Protein AF-A0A1V6I1T7-F1 (afdb_monomer)

Solvent-accessible surface area (backbone atoms only — not comparable to full-atom values): 25332 Å² total; per-residue (Å²): 136,73,76,46,80,44,81,46,80,67,85,56,99,82,69,80,81,88,82,77,77,56,51,82,72,45,77,52,72,53,86,46,104,88,52,86,53,37,36,41,38,34,26,38,48,68,62,58,71,32,50,93,36,59,50,52,76,56,38,31,30,29,74,66,50,71,52,74,39,49,26,77,45,58,48,73,62,84,90,78,56,58,75,43,70,61,51,60,55,67,29,31,49,43,91,64,95,50,52,19,31,33,79,32,69,91,45,81,46,34,33,36,40,38,40,41,29,53,50,74,51,84,60,55,81,78,32,45,63,45,12,36,27,38,35,39,30,29,24,31,46,66,74,40,97,86,30,41,39,23,38,71,35,32,32,64,36,73,57,100,60,93,69,64,81,36,67,67,40,78,63,47,74,48,48,78,49,87,40,78,46,79,38,75,32,67,68,31,51,57,85,54,90,68,50,28,68,46,58,33,72,34,40,31,42,36,43,26,36,37,27,22,26,22,36,42,34,34,24,27,45,38,40,34,43,22,28,35,72,70,57,62,41,80,41,32,38,46,41,58,43,46,47,48,56,51,52,60,46,28,74,39,92,92,35,64,80,70,68,40,88,50,58,65,42,86,62,46,74,43,76,47,65,40,61,52,35,44,43,37,61,50,41,51,55,59,29,61,28,59,82,27,46,36,72,50,61,46,89,84,29,33,41,32,29,28,61,67,48,55,53,87,31,48,91,80,44,70,48,31,66,82,76,40,25,73,48,78,48,79,46,75,50,61,88,73,48,18,29,27,18,34,24,33,26,23,62,72,99,61,95,54,60,42,74,43,80,41,74,38,69,71,48,23,72,76,73,42,92,28,73,40,79,43,84,38,63,78,40,79,54,64,68,59,42,48,31,36,18,51,33,48,30,58,62,20,49,55,65,44,49,40,40,39,37,35,50,32,85,91,65,72,59,78,88,78,62,58,71,38,19,29,28,24,42,36,36,87,58,91,95,44,78,45,75,45,65,28,27,31,75,46,73,48,78,44,70,47,100,86,71,46,74,43,46,35,45,37,34,33,61,87,58,124

Foldseek 3Di:
DDFDKDKDFDDDPPDDDDDDQAAFPDKDWDDDPPDGGIIITTGDFPLCVLFPQWDAQKEKAAFFDKDKFFFPDKDFDPDDDWDWEWDDPVLQRDQDPDWRKTFAEDDKTKYGKIKGDQRQDPDDQQKAWQKKKKKWFKAKDAQDPPKFKFWPAKAKDQAPDPDFPAGQTPRDGGHHDGDIDMGMDSRHPSNDRDGPVSVNHRIMIITMMIIYRMMMTTRYMMMMITIDRPNYDHDFFLQVVLVCLQVVQCPPDVSNPQAEEDAEDRFGGHIAMGRRDRSSVSNVLQQLFAQRWDWGQDSNNYIYIGSFDWEACAPPAEAAPPPFFPDKDKDFDQPQAAQKEWEWEADDPDDGTDIDIHHDVVLCVVPNHHYDYHYHRRDDDVVSSNRNSVSNNLVHSGTWIWMKTWTDAPRDDPVVTDARYKYFYADDDDPDGGGAIWGFHDKDWDQDPVRGTTIITTTTHPSD

Mean predicted aligned error: 7.83 Å

Sequence (464 aa):
MCEYEVYIYKVTATGDVLVWSGEQRRRTGSLVENHDDWCTIYCYDWLYALKDRYTAESVIYKDYDNVELLPNQSFSIPEAIGTVPFDDESKILLDDTNYASVTIASSEKTTYLIDAHYYDFEIPADATIRGIEVTVKQYREKQQPTGYAKDIKVFINKTLNYSPILNLATNADLPSTDTEMIYGSDTNLWGLTLTPTEVNNQLIVFLQYVGVDVILNINCVYIKVYYSVGNVIKVTDSGAIAWDLIETSQLKTNGDLGITEGTIATTQDRTRTYNNQNIMEAIINLSDVINGFDFEITDDKVFNVYTVKGDDLTDSLILEYGRNLQSVSIDEDFTTPCNNAIVLGEVIDGTELTRVDRPDTTTQAKYKLREMVLSADNVIDENTLNAKGDAMLYKYKEPLIKVTFEVMRGKVDITQFSLGDLIRLIIKKGCYNIDSTYRIFEWTVDHENDNTEKLSLILGELGI

Secondary structure (DSSP, 8-state):
---EEEEEE---TT-PPP--SSEEEEEEEE--TTS--EEEEEEE-TTGGGTT-B--SSEEESPPEEEEE--SEEEE--SSS-SB--B-GGGGGSSSS--EEEEE-SS-EEBPPEEEE-------TTPEEEEEEEEEEEEEEESSTT-EEEEEEEEEESSS--S-SS-----PBPPSSSEEEEEEETT--TT----HHHHHHH-EEEEEEEEESEEEEEEEEEEEEEEESSSEE---BHHHHHHHHHHHHHTSTT-----EEEEE----B--EEESS-BHHHHHHHHHSSTTPPEEEE-TT-EEEEESS-S-B-TTT-EEEBTTTEEEEEEEEE-SS--SEEEEE----SSSS--EEEEE-HHHHHHH---EEEEE-TT---HHHHHHHHHHHHHHHSS-EEEEEEEEPTTS--GGG--TT-EEEEEEEETTEEEEEEEEEEEEEEEE-TTS-EEEEEEEEES--

Radius of gyration: 32.55 Å; Cα contacts (8 Å, |Δi|>4): 1091; chains: 1; bounding box: 71×54×98 Å

Nearest PDB structures (foldseek):
  3cdd-assembly1_C  TM=5.172E-01  e=1.803E-09  Shewanella oneidensis MR-1
  3cdd-assembly2_D  TM=4.727E-01  e=2.059E-08  Shewanella oneidensis MR-1
  3cdd-assembly2_E  TM=4.920E-01  e=1.084E-07  Shewanella oneidensis MR-1
  6v8i-assembly1_BE  TM=4.566E-01  e=4.993E-08  Dubowvirus dv80alpha
  3gs9-assembly1_A  TM=4.301E-01  e=2.871E-08  Listeria monocytogenes EGD-e

pLDDT: mean 89.35, std 12.58, range [40.47, 98.44]

Structure (mmCIF, N/CA/C/O backbone):
data_AF-A0A1V6I1T7-F1
#
_entry.id   AF-A0A1V6I1T7-F1
#
loop_
_atom_site.group_PDB
_atom_site.id
_atom_site.type_symbol
_atom_site.label_atom_id
_atom_site.label_alt_id
_atom_site.label_comp_id
_atom_site.label_asym_id
_atom_site.label_entity_id
_atom_site.label_seq_id
_atom_site.pdbx_PDB_ins_code
_atom_site.Cartn_x
_atom_site.Cartn_y
_atom_site.Cartn_z
_atom_site.occupancy
_atom_site.B_iso_or_equiv
_atom_site.auth_seq_id
_atom_site.auth_comp_id
_atom_site.auth_asym_id
_atom_site.auth_atom_id
_atom_site.pdbx_PDB_model_num
ATOM 1 N N . MET A 1 1 ? -10.117 7.240 22.360 1.00 40.47 1 MET A N 1
ATOM 2 C CA . MET A 1 1 ? -9.130 8.271 22.750 1.00 40.47 1 MET A CA 1
ATOM 3 C C . MET A 1 1 ? -8.822 8.023 24.207 1.00 40.47 1 MET A C 1
ATOM 5 O O . MET A 1 1 ? -9.618 8.411 25.053 1.00 40.47 1 MET A O 1
ATOM 9 N N . CYS A 1 2 ? -7.768 7.262 24.479 1.00 43.75 2 CYS A N 1
ATOM 10 C CA . CYS A 1 2 ? -7.490 6.782 25.825 1.00 43.75 2 CYS A CA 1
ATOM 11 C C . CYS A 1 2 ? -6.551 7.771 26.509 1.00 43.75 2 CYS A C 1
ATOM 13 O O . CYS A 1 2 ? -5.343 7.765 26.299 1.00 43.75 2 CYS A O 1
ATOM 15 N N . GLU A 1 3 ? -7.128 8.672 27.299 1.00 47.28 3 GLU A N 1
ATOM 16 C CA . GLU A 1 3 ? -6.371 9.309 28.368 1.00 47.28 3 GLU A CA 1
ATOM 17 C C . GLU A 1 3 ? -6.168 8.241 29.446 1.00 47.28 3 GLU A C 1
ATOM 19 O O . GLU A 1 3 ? -7.145 7.728 29.989 1.00 47.28 3 GLU A O 1
ATOM 24 N N . TYR A 1 4 ? -4.920 7.876 29.731 1.00 54.31 4 TYR A N 1
ATOM 25 C CA . TYR A 1 4 ? -4.628 7.004 30.863 1.00 54.31 4 TYR A CA 1
ATOM 26 C C . TYR A 1 4 ? -4.344 7.872 32.086 1.00 54.31 4 TYR A C 1
ATOM 28 O O . TYR A 1 4 ? -3.438 8.715 32.087 1.00 54.31 4 TYR A O 1
ATOM 36 N N . GLU A 1 5 ? -5.140 7.672 33.132 1.00 50.34 5 GLU A N 1
ATOM 37 C CA . GLU A 1 5 ? -4.844 8.194 34.459 1.00 50.34 5 GLU A CA 1
ATOM 38 C C . GLU A 1 5 ? -3.887 7.231 35.158 1.00 50.34 5 GLU A C 1
ATOM 40 O O . GLU A 1 5 ? -4.253 6.108 35.499 1.00 50.34 5 GLU A O 1
ATOM 45 N N . VAL A 1 6 ? -2.652 7.672 35.398 1.00 56.59 6 VAL A N 1
ATOM 46 C CA . VAL A 1 6 ? -1.709 6.918 36.223 1.00 56.59 6 VAL A CA 1
ATOM 47 C C . VAL A 1 6 ? -1.743 7.505 37.631 1.00 56.59 6 VAL A C 1
ATOM 49 O O . VAL A 1 6 ? -1.301 8.636 37.874 1.00 56.59 6 VAL A O 1
ATOM 52 N N . TYR A 1 7 ? -2.290 6.733 38.569 1.00 51.22 7 TYR A N 1
ATOM 53 C CA . TYR A 1 7 ? -2.259 7.049 39.994 1.00 51.22 7 TYR A CA 1
ATOM 54 C C . TYR A 1 7 ? -0.951 6.556 40.593 1.00 51.22 7 TYR A C 1
ATOM 56 O O . TYR A 1 7 ? -0.621 5.374 40.518 1.00 51.22 7 TYR A O 1
ATOM 64 N N . ILE A 1 8 ? -0.200 7.468 41.202 1.00 53.94 8 ILE A N 1
ATOM 65 C CA . ILE A 1 8 ? 1.093 7.146 41.791 1.00 53.94 8 ILE A CA 1
ATOM 66 C C . ILE A 1 8 ? 1.039 7.440 43.280 1.00 53.94 8 ILE A C 1
ATOM 68 O O . ILE A 1 8 ? 0.803 8.578 43.699 1.00 53.94 8 ILE A O 1
ATOM 72 N N . TYR A 1 9 ? 1.323 6.403 44.068 1.00 49.94 9 TYR A N 1
ATOM 73 C CA . TYR A 1 9 ? 1.471 6.505 45.509 1.00 49.94 9 TYR A CA 1
ATOM 74 C C . TYR A 1 9 ? 2.938 6.429 45.928 1.00 49.94 9 TYR A C 1
ATOM 76 O O . TYR A 1 9 ? 3.664 5.501 45.578 1.00 49.94 9 TYR A O 1
ATOM 84 N N . LYS A 1 10 ? 3.288 7.391 46.788 1.00 47.38 10 LYS A N 1
ATOM 85 C CA . LYS A 1 10 ? 4.420 7.417 47.719 1.00 47.38 10 LYS A CA 1
ATOM 86 C C . LYS A 1 10 ? 5.799 7.749 47.141 1.00 47.38 10 LYS A C 1
ATOM 88 O O . LYS A 1 10 ? 6.560 6.891 46.711 1.00 47.38 10 LYS A O 1
ATOM 93 N N . VAL A 1 11 ? 6.187 9.010 47.333 1.00 49.47 11 VAL A N 1
ATOM 94 C CA . VAL A 1 11 ? 7.599 9.399 47.436 1.00 49.47 11 VAL A CA 1
ATOM 95 C C . VAL A 1 11 ? 8.096 8.959 48.815 1.00 49.47 11 VAL A C 1
ATOM 97 O O . VAL A 1 11 ? 7.735 9.539 49.838 1.00 49.47 11 VAL A O 1
ATOM 100 N N . THR A 1 12 ? 8.897 7.899 48.874 1.00 53.84 12 THR A N 1
ATOM 101 C CA . THR A 1 12 ? 9.668 7.574 50.081 1.00 53.84 12 THR A CA 1
ATOM 102 C C . THR A 1 12 ? 10.830 8.567 50.220 1.00 53.84 12 THR A C 1
ATOM 104 O O . THR A 1 12 ? 11.340 9.094 49.231 1.00 53.84 12 THR A O 1
ATOM 107 N N . ALA A 1 13 ? 11.298 8.820 51.449 1.00 54.94 13 ALA A N 1
ATOM 108 C CA . ALA A 1 13 ? 12.441 9.710 51.713 1.00 54.94 13 ALA A CA 1
ATOM 109 C C . ALA A 1 13 ? 13.765 9.249 51.052 1.00 54.94 13 ALA A C 1
ATOM 111 O O . ALA A 1 13 ? 14.770 9.952 51.126 1.00 54.94 13 ALA A O 1
ATOM 112 N N . THR A 1 14 ? 13.771 8.068 50.428 1.00 57.22 14 THR A N 1
ATOM 113 C CA . THR A 1 14 ? 14.926 7.412 49.807 1.00 57.22 14 THR A CA 1
ATOM 114 C C . THR A 1 14 ? 15.057 7.638 48.298 1.00 57.22 14 THR A C 1
ATOM 116 O O . THR A 1 14 ? 16.077 7.243 47.744 1.00 57.22 14 THR A O 1
ATOM 119 N N . GLY A 1 15 ? 14.117 8.340 47.649 1.00 49.19 15 GLY A N 1
ATOM 120 C CA . GLY A 1 15 ? 14.302 8.833 46.277 1.00 49.19 15 GLY A CA 1
ATOM 121 C C . GLY A 1 15 ? 14.154 7.776 45.179 1.00 49.19 15 GLY A C 1
ATOM 122 O O . GLY A 1 15 ? 15.011 7.683 44.303 1.00 49.19 15 GLY A O 1
ATOM 123 N N . ASP A 1 16 ? 13.070 7.000 45.207 1.00 49.84 16 ASP A N 1
ATOM 124 C CA . ASP A 1 16 ? 12.757 6.074 44.116 1.00 49.84 16 ASP A CA 1
ATOM 125 C C . ASP A 1 16 ? 12.454 6.834 42.809 1.00 49.84 16 ASP A C 1
ATOM 127 O O . ASP A 1 16 ? 11.768 7.862 42.798 1.00 49.84 16 ASP A O 1
ATOM 131 N N . VAL A 1 17 ? 13.002 6.330 41.698 1.00 50.12 17 VAL A N 1
ATOM 132 C CA . VAL A 1 17 ? 12.817 6.894 40.357 1.00 50.12 17 VAL A CA 1
ATOM 133 C C . VAL A 1 17 ? 11.487 6.409 39.795 1.00 50.12 17 VAL A C 1
ATOM 135 O O . VAL A 1 17 ? 11.257 5.216 39.625 1.00 50.12 17 VAL A O 1
ATOM 138 N N . LEU A 1 18 ? 10.622 7.369 39.497 1.00 52.62 18 LEU A N 1
ATOM 139 C CA . LEU A 1 18 ? 9.359 7.175 38.803 1.00 52.62 18 LEU A CA 1
ATOM 140 C C . LEU A 1 18 ? 9.600 6.733 37.358 1.00 52.62 18 LEU A C 1
ATOM 142 O O . LEU A 1 18 ? 10.212 7.468 36.588 1.00 52.62 18 LEU A O 1
ATOM 146 N N . VAL A 1 19 ? 9.094 5.553 37.002 1.00 49.25 19 VAL A N 1
ATOM 147 C CA . VAL A 1 19 ? 9.043 5.051 35.624 1.00 49.25 19 VAL A CA 1
ATOM 148 C C . VAL A 1 19 ? 7.570 5.008 35.223 1.00 49.25 19 VAL A C 1
ATOM 150 O O . VAL A 1 19 ? 6.776 4.373 35.913 1.00 49.25 19 VAL A O 1
ATOM 153 N N . TRP A 1 20 ? 7.188 5.718 34.163 1.00 60.66 20 TRP A N 1
ATOM 154 C CA . TRP A 1 20 ? 5.823 5.721 33.628 1.00 60.66 20 TRP A CA 1
ATOM 155 C C . TRP A 1 20 ? 5.845 5.404 32.128 1.00 60.66 20 TRP A C 1
ATOM 157 O O . TRP A 1 20 ? 6.815 5.731 31.442 1.00 60.66 20 TRP A O 1
ATOM 167 N N . SER A 1 21 ? 4.780 4.778 31.623 1.00 53.50 21 SER A N 1
ATOM 168 C CA . SER A 1 21 ? 4.557 4.551 30.194 1.00 53.50 21 SER A CA 1
ATOM 169 C C . SER A 1 21 ? 3.891 5.790 29.578 1.00 53.50 21 SER A C 1
ATOM 171 O O . SER A 1 21 ? 2.807 6.202 29.987 1.00 53.50 21 SER A O 1
ATOM 173 N N . GLY A 1 22 ? 4.576 6.455 28.645 1.00 61.12 22 GLY A N 1
ATOM 174 C CA . GLY A 1 22 ? 4.045 7.596 27.882 1.00 61.12 22 GLY A CA 1
ATOM 175 C C . GLY A 1 22 ? 4.731 8.943 28.137 1.00 61.12 22 GLY A C 1
ATOM 176 O O . GLY A 1 22 ? 5.612 9.088 28.984 1.00 61.12 22 GLY A O 1
ATOM 177 N N . GLU A 1 23 ? 4.328 9.971 27.390 1.00 66.56 23 GLU A N 1
ATOM 178 C CA . GLU A 1 23 ? 4.776 11.348 27.634 1.00 66.56 23 GLU A CA 1
ATOM 179 C C . GLU A 1 23 ? 3.865 12.036 28.648 1.00 66.56 23 GLU A C 1
ATOM 181 O O . GLU A 1 23 ? 2.641 12.051 28.507 1.00 66.56 23 GLU A O 1
ATOM 186 N N . GLN A 1 24 ? 4.462 12.643 29.678 1.00 70.44 24 GLN A N 1
ATOM 187 C CA . GLN A 1 24 ? 3.714 13.382 30.688 1.00 70.44 24 GLN A CA 1
ATOM 188 C C . GLN A 1 24 ? 3.015 14.588 30.039 1.00 70.44 24 GLN A C 1
ATOM 190 O O . GLN A 1 24 ? 3.648 15.597 29.731 1.00 70.44 24 GLN A O 1
ATOM 195 N N . ARG A 1 25 ? 1.685 14.532 29.931 1.00 69.62 25 ARG A N 1
ATOM 196 C CA . ARG A 1 25 ? 0.852 15.667 29.516 1.00 69.62 25 ARG A CA 1
ATOM 197 C C . ARG A 1 25 ? 0.675 16.660 30.650 1.00 69.62 25 ARG A C 1
ATOM 199 O O . ARG A 1 25 ? 0.853 17.867 30.495 1.00 69.62 25 ARG A O 1
ATOM 206 N N . ARG A 1 26 ? 0.210 16.147 31.787 1.00 72.38 26 ARG A N 1
ATOM 207 C CA . ARG A 1 26 ? -0.221 16.949 32.931 1.00 72.38 26 ARG A CA 1
ATOM 208 C C . ARG A 1 26 ? 0.088 16.198 34.209 1.00 72.38 26 ARG A C 1
ATOM 210 O O . ARG A 1 26 ? -0.139 15.002 34.314 1.00 72.38 26 ARG A O 1
ATOM 217 N N . ARG A 1 27 ? 0.544 16.933 35.213 1.00 71.88 27 ARG A N 1
ATOM 218 C CA . ARG A 1 27 ? 0.715 16.433 36.572 1.00 71.88 27 ARG A CA 1
ATOM 219 C C . ARG A 1 27 ? -0.170 17.247 37.497 1.00 71.88 27 ARG A C 1
ATOM 221 O O . ARG A 1 27 ? -0.090 18.474 37.490 1.00 71.88 27 ARG A O 1
ATOM 228 N N . THR A 1 28 ? -1.008 16.575 38.276 1.00 70.06 28 THR A N 1
ATOM 229 C CA . THR A 1 28 ? -1.807 17.214 39.326 1.00 70.06 28 THR A CA 1
ATOM 230 C C . THR A 1 28 ? -1.470 16.530 40.645 1.00 70.06 28 THR A C 1
ATOM 232 O O . THR A 1 28 ? -1.599 15.317 40.758 1.00 70.06 28 THR A O 1
ATOM 235 N N . GLY A 1 29 ? -0.980 17.293 41.621 1.00 65.62 29 GLY A N 1
ATOM 236 C CA . GLY A 1 29 ? -0.628 16.779 42.946 1.00 65.62 29 GLY A CA 1
ATOM 237 C C . GLY A 1 29 ? -1.491 17.412 44.028 1.00 65.62 29 GLY A C 1
ATOM 238 O O . GLY A 1 29 ? -1.818 18.598 43.935 1.00 65.62 29 GLY A O 1
ATOM 239 N N . SER A 1 30 ? -1.831 16.632 45.051 1.00 61.66 30 SER A N 1
ATOM 240 C CA . SER A 1 30 ? -2.434 17.134 46.285 1.00 61.66 30 SER A CA 1
ATOM 241 C C . SER A 1 30 ? -1.534 16.748 47.453 1.00 61.66 30 SER A C 1
ATOM 243 O O . SER A 1 30 ? -1.299 15.568 47.693 1.00 61.66 30 SER A O 1
ATOM 245 N N . LEU A 1 31 ? -0.995 17.753 48.144 1.00 60.69 31 LEU A N 1
ATOM 246 C CA . LEU A 1 31 ? -0.193 17.568 49.352 1.00 60.69 31 LEU A CA 1
ATOM 247 C C . LEU A 1 31 ? -1.100 17.859 50.543 1.00 60.69 31 LEU A C 1
ATOM 249 O O . LEU A 1 31 ? -1.581 18.988 50.686 1.00 60.69 31 LEU A O 1
ATOM 253 N N . VAL A 1 32 ? -1.373 16.851 51.368 1.00 63.81 32 VAL A N 1
ATOM 254 C CA . VAL A 1 32 ? -2.274 16.988 52.518 1.00 63.81 32 VAL A CA 1
ATOM 255 C C . VAL A 1 32 ? -1.583 16.412 53.745 1.00 63.81 32 VAL A C 1
ATOM 257 O O . VAL A 1 32 ? -1.242 15.239 53.765 1.00 63.81 32 VAL A O 1
ATOM 260 N N . GLU A 1 33 ? -1.436 17.223 54.795 1.00 53.91 33 GLU A N 1
ATOM 261 C CA . GLU A 1 33 ? -0.647 16.926 56.010 1.00 53.91 33 GLU A CA 1
ATOM 262 C C . GLU A 1 33 ? -1.041 15.624 56.749 1.00 53.91 33 GLU A C 1
ATOM 264 O O . GLU A 1 33 ? -0.292 15.153 57.598 1.00 53.91 33 GLU A O 1
ATOM 269 N N . ASN A 1 34 ? -2.202 15.036 56.426 1.00 57.34 34 ASN A N 1
ATOM 270 C CA . ASN A 1 34 ? -2.768 13.842 57.065 1.00 57.34 34 ASN A CA 1
ATOM 271 C C . ASN A 1 34 ? -3.211 12.749 56.067 1.00 57.34 34 ASN A C 1
ATOM 273 O O . ASN A 1 34 ? -4.003 11.881 56.437 1.00 57.34 34 ASN A O 1
ATOM 277 N N . HIS A 1 35 ? -2.772 12.803 54.808 1.00 56.09 35 HIS A N 1
ATOM 278 C CA . HIS A 1 35 ? -3.082 11.790 53.795 1.00 56.09 35 HIS A CA 1
ATOM 279 C C . HIS A 1 35 ? -1.793 11.326 53.113 1.00 56.09 35 HIS A C 1
ATOM 281 O O . HIS A 1 35 ? -0.793 12.037 53.133 1.00 56.09 35 HIS A O 1
ATOM 287 N N . ASP A 1 36 ? -1.814 10.146 52.495 1.00 57.44 36 ASP A N 1
ATOM 288 C CA . ASP A 1 36 ? -0.734 9.730 51.604 1.00 57.44 36 ASP A CA 1
ATOM 289 C C . ASP A 1 36 ? -0.624 10.759 50.470 1.00 57.44 36 ASP A C 1
ATOM 291 O O . ASP A 1 36 ? -1.584 10.936 49.714 1.00 57.44 36 ASP A O 1
ATOM 295 N N . ASP A 1 37 ? 0.505 11.472 50.404 1.00 62.72 37 ASP A N 1
ATOM 296 C CA . ASP A 1 37 ? 0.829 12.440 49.354 1.00 62.72 37 ASP A CA 1
ATOM 297 C C . ASP A 1 37 ? 0.686 11.764 47.984 1.00 62.72 37 ASP A C 1
ATOM 299 O O . ASP A 1 37 ? 1.524 10.944 47.587 1.00 62.72 37 ASP A O 1
ATOM 303 N N . TRP A 1 38 ? -0.391 12.083 47.266 1.00 62.34 38 TRP A N 1
ATOM 304 C CA . TRP A 1 38 ? -0.701 11.465 45.981 1.00 62.34 38 TRP A CA 1
ATOM 305 C C . TRP A 1 38 ? -0.512 12.448 44.833 1.00 62.34 38 TRP A C 1
ATOM 307 O O . TRP A 1 38 ? -0.694 13.668 44.938 1.00 62.34 38 TRP A O 1
ATOM 317 N N . CYS A 1 39 ? -0.126 11.881 43.698 1.00 62.81 39 CYS A N 1
ATOM 318 C CA . CYS A 1 39 ? 0.031 12.596 42.452 1.00 62.81 39 CYS A CA 1
ATOM 319 C C . CYS A 1 39 ? -0.646 11.802 41.337 1.00 62.81 39 CYS A C 1
ATOM 321 O O . CYS A 1 39 ? -0.323 10.635 41.130 1.00 62.81 39 CYS A O 1
ATOM 323 N N . THR A 1 40 ? -1.529 12.458 40.589 1.00 65.25 40 THR A N 1
ATOM 324 C CA . THR A 1 40 ? -2.065 11.922 39.335 1.00 65.25 40 THR A CA 1
ATOM 325 C C . THR A 1 40 ? -1.238 12.462 38.183 1.00 65.25 40 THR A C 1
ATOM 327 O O . THR A 1 40 ? -1.068 13.683 38.029 1.00 65.25 40 THR A O 1
ATOM 330 N N . ILE A 1 41 ? -0.714 11.548 37.376 1.00 64.06 41 ILE A N 1
ATOM 331 C CA . ILE A 1 41 ? -0.037 11.868 36.127 1.00 64.06 41 ILE A CA 1
ATOM 332 C C . ILE A 1 41 ? -0.964 11.465 34.985 1.00 64.06 41 ILE A C 1
ATOM 334 O O . ILE A 1 41 ? -1.429 10.333 34.917 1.00 64.06 41 ILE A O 1
ATOM 338 N N . TYR A 1 42 ? -1.240 12.421 34.108 1.00 68.56 42 TYR A N 1
ATOM 339 C CA . TYR A 1 42 ? -1.929 12.189 32.850 1.00 68.56 42 TYR A CA 1
ATOM 340 C C . TYR A 1 42 ? -0.856 12.026 31.785 1.00 68.56 42 TYR A C 1
ATOM 342 O O . TYR A 1 42 ? -0.061 12.953 31.566 1.00 68.56 42 TYR A O 1
ATOM 350 N N . CYS A 1 43 ? -0.840 10.868 31.142 1.00 68.62 43 CYS A N 1
ATOM 351 C CA . CYS A 1 43 ? 0.068 10.572 30.046 1.00 68.62 43 CYS A CA 1
ATOM 352 C C . CYS A 1 43 ? -0.680 10.638 28.715 1.00 68.62 43 CYS A C 1
ATOM 354 O O . CYS A 1 43 ? -1.868 10.321 28.632 1.00 68.62 43 CYS A O 1
ATOM 356 N N . TYR A 1 44 ? 0.024 11.074 27.679 1.00 74.00 44 TYR A N 1
ATOM 357 C CA . TYR A 1 44 ? -0.388 10.815 26.309 1.00 74.00 44 TYR A CA 1
ATOM 358 C C . TYR A 1 44 ? -0.024 9.378 2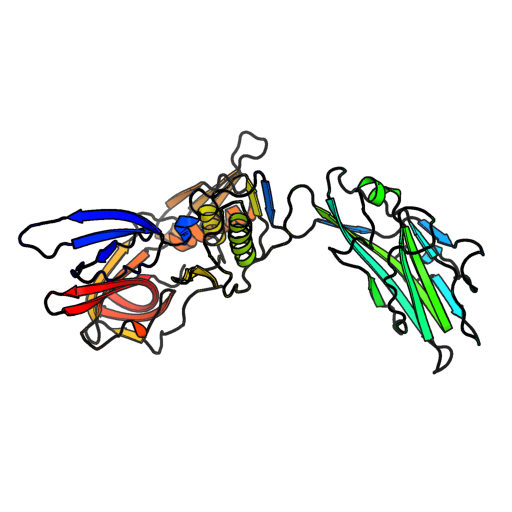5.939 1.00 74.00 44 TYR A C 1
ATOM 360 O O . TYR A 1 44 ? 1.052 8.904 26.315 1.00 74.00 44 TYR A O 1
ATOM 368 N N . ASP A 1 45 ? -0.898 8.713 25.183 1.00 83.50 45 ASP A N 1
ATOM 369 C CA . ASP A 1 45 ? -0.477 7.531 24.438 1.00 83.50 45 ASP A CA 1
ATOM 370 C C . ASP A 1 45 ? 0.574 7.930 23.379 1.00 83.50 45 ASP A C 1
ATOM 372 O O . ASP A 1 45 ? 0.701 9.100 22.994 1.00 83.50 45 ASP A O 1
ATOM 376 N N . TRP A 1 46 ? 1.373 6.964 22.926 1.00 88.62 46 TRP A N 1
ATOM 377 C CA . TRP A 1 46 ? 2.448 7.240 21.970 1.00 88.62 46 TRP A CA 1
ATOM 378 C C . TRP A 1 46 ? 1.934 7.677 20.592 1.00 88.62 46 TRP A C 1
ATOM 380 O O . TRP A 1 46 ? 2.632 8.405 19.889 1.00 88.62 46 TRP A O 1
ATOM 390 N N . LEU A 1 47 ? 0.707 7.301 20.216 1.00 91.69 47 LEU A N 1
ATOM 391 C CA . LEU A 1 47 ? 0.077 7.765 18.977 1.00 91.69 47 LEU A CA 1
ATOM 392 C C . LEU A 1 47 ? -0.203 9.272 19.049 1.00 91.69 47 LEU A C 1
ATOM 394 O O . LEU A 1 47 ? 0.009 9.997 18.080 1.00 91.69 47 LEU A O 1
ATOM 398 N N . TYR A 1 48 ? -0.609 9.775 20.209 1.00 90.38 48 TYR A N 1
ATOM 399 C CA . TYR A 1 48 ? -0.873 11.186 20.445 1.00 90.38 48 TYR A CA 1
ATOM 400 C C . TYR A 1 48 ? 0.406 12.028 20.427 1.00 90.38 48 TYR A C 1
ATOM 402 O O . TYR A 1 48 ? 0.340 13.214 20.118 1.00 90.38 48 TYR A O 1
ATOM 410 N N . ALA A 1 49 ? 1.584 11.442 20.664 1.00 90.38 49 ALA A N 1
ATOM 411 C CA . ALA A 1 49 ? 2.860 12.131 20.434 1.00 90.38 49 ALA A CA 1
ATOM 412 C C . ALA A 1 49 ? 3.093 12.468 18.941 1.00 90.38 49 ALA A C 1
ATOM 414 O O . ALA A 1 49 ? 3.908 13.334 18.609 1.00 90.38 49 ALA A O 1
ATOM 415 N N . LEU A 1 50 ? 2.351 11.819 18.030 1.00 94.00 50 LEU A N 1
ATOM 416 C CA . LEU A 1 50 ? 2.311 12.141 16.599 1.00 94.00 50 LEU A CA 1
ATOM 417 C C . LEU A 1 50 ? 1.286 13.225 16.252 1.00 94.00 50 LEU A C 1
ATOM 419 O O . LEU A 1 50 ? 1.267 13.723 15.122 1.00 94.00 50 LEU A O 1
ATOM 423 N N . LYS A 1 51 ? 0.447 13.623 17.210 1.00 91.69 51 LYS A N 1
ATOM 424 C CA . LYS A 1 51 ? -0.459 14.753 17.046 1.00 91.69 51 LYS A CA 1
ATOM 425 C C . LYS A 1 51 ? 0.354 16.041 16.931 1.00 91.69 51 LYS A C 1
ATOM 427 O O . LYS A 1 51 ? 1.359 16.224 17.607 1.00 91.69 51 LYS A O 1
ATOM 432 N N . ASP A 1 52 ? -0.084 16.935 16.051 1.00 92.12 52 ASP A N 1
ATOM 433 C CA . ASP A 1 52 ? 0.571 18.211 15.739 1.00 92.12 52 ASP A CA 1
ATOM 434 C C . ASP A 1 52 ? 1.935 18.057 15.040 1.00 92.12 52 ASP A C 1
ATOM 436 O O . ASP A 1 52 ? 2.670 19.031 14.851 1.00 92.12 52 ASP A O 1
ATOM 440 N N . ARG A 1 53 ? 2.254 16.843 14.578 1.00 95.19 53 ARG A N 1
ATOM 441 C CA . ARG A 1 53 ? 3.288 16.602 13.575 1.00 95.19 53 ARG A CA 1
ATOM 442 C C . ARG A 1 53 ? 2.636 16.517 12.212 1.00 95.19 53 ARG A C 1
ATOM 444 O O . ARG A 1 53 ? 1.586 15.903 12.062 1.00 95.19 53 ARG A O 1
ATOM 451 N N . TYR A 1 54 ? 3.281 17.124 11.226 1.00 96.44 54 TYR A N 1
ATOM 452 C CA . TYR A 1 54 ? 2.720 17.262 9.890 1.00 96.44 54 TYR A CA 1
ATOM 453 C C . TYR A 1 54 ? 3.595 16.577 8.845 1.00 96.44 54 TYR A C 1
ATOM 455 O O . TYR A 1 54 ? 4.830 16.547 8.977 1.00 96.44 54 TYR A O 1
ATOM 463 N N . THR A 1 55 ? 2.958 16.049 7.802 1.00 95.00 55 THR A N 1
ATOM 464 C CA . THR A 1 55 ? 3.634 15.577 6.588 1.00 95.00 55 THR A CA 1
ATOM 465 C C . THR A 1 55 ? 4.415 16.711 5.917 1.00 95.00 55 THR A C 1
ATOM 467 O O . THR A 1 55 ? 4.381 17.864 6.352 1.00 95.00 55 THR A O 1
ATOM 470 N N . ALA A 1 56 ? 5.147 16.401 4.847 1.00 92.31 56 ALA A N 1
ATOM 471 C CA . ALA A 1 56 ? 5.649 17.442 3.954 1.00 92.31 56 ALA A CA 1
ATOM 472 C C . ALA A 1 56 ? 4.495 18.293 3.384 1.00 92.31 56 ALA A C 1
ATOM 474 O O . ALA A 1 56 ? 3.327 17.890 3.438 1.00 92.31 56 ALA A O 1
ATOM 475 N N . GLU A 1 57 ? 4.849 19.446 2.805 1.00 92.75 57 GLU A N 1
ATOM 476 C CA . GLU A 1 57 ? 3.896 20.333 2.125 1.00 92.75 57 GLU A CA 1
ATOM 477 C C . GLU A 1 57 ? 3.057 19.580 1.097 1.00 92.75 57 GLU A C 1
ATOM 479 O O . GLU A 1 57 ? 1.848 19.774 1.039 1.00 92.75 57 GLU A O 1
ATOM 484 N N . SER A 1 58 ? 3.698 18.667 0.367 1.00 92.94 58 SER A N 1
ATOM 485 C CA . SER A 1 58 ? 3.041 17.633 -0.415 1.00 92.94 58 SER A CA 1
ATOM 486 C C . SER A 1 58 ? 3.902 16.370 -0.426 1.00 92.94 58 SER A C 1
ATOM 488 O O . SER A 1 58 ? 5.130 16.435 -0.577 1.00 92.94 58 SER A O 1
ATOM 490 N N . VAL A 1 59 ? 3.275 15.217 -0.229 1.00 95.19 59 VAL A N 1
ATOM 491 C CA . VAL A 1 59 ? 3.882 13.890 -0.380 1.00 95.19 59 VAL A CA 1
ATOM 492 C C . VAL A 1 59 ? 2.850 12.934 -0.959 1.00 95.19 59 VAL A C 1
ATOM 494 O O . VAL A 1 59 ? 1.680 12.970 -0.576 1.00 95.19 59 VAL A O 1
ATOM 497 N N . ILE A 1 60 ? 3.279 12.092 -1.896 1.00 94.69 60 ILE A N 1
ATOM 498 C CA . ILE A 1 60 ? 2.423 11.129 -2.583 1.00 94.69 60 ILE A CA 1
ATOM 499 C C . ILE A 1 60 ? 3.004 9.731 -2.376 1.00 94.69 60 ILE A C 1
ATOM 501 O O . ILE A 1 60 ? 4.146 9.470 -2.731 1.00 94.69 60 ILE A O 1
ATOM 505 N N . TYR A 1 61 ? 2.206 8.821 -1.846 1.00 95.31 61 TYR A N 1
ATOM 506 C CA . TYR A 1 61 ? 2.508 7.403 -1.721 1.00 95.31 61 TYR A CA 1
ATOM 507 C C . TYR A 1 61 ? 1.817 6.664 -2.857 1.00 95.31 61 TYR A C 1
ATOM 509 O O . TYR A 1 61 ? 0.586 6.620 -2.901 1.00 95.31 61 TYR A O 1
ATOM 517 N N . LYS A 1 62 ? 2.594 6.155 -3.810 1.00 94.31 62 LYS A N 1
ATOM 518 C CA . LYS A 1 62 ? 2.128 5.330 -4.934 1.00 94.31 62 LYS A CA 1
ATOM 519 C C . LYS A 1 62 ? 3.311 4.625 -5.585 1.00 94.31 62 LYS A C 1
ATOM 521 O O . LYS A 1 62 ? 4.459 4.989 -5.337 1.00 94.31 62 LYS A O 1
ATOM 526 N N . ASP A 1 63 ? 3.038 3.666 -6.463 1.00 94.81 63 ASP A N 1
ATOM 527 C CA . ASP A 1 63 ? 4.080 3.186 -7.368 1.00 94.81 63 ASP A CA 1
ATOM 528 C C . ASP A 1 63 ? 4.495 4.292 -8.358 1.00 94.81 63 ASP A C 1
ATOM 530 O O . ASP A 1 63 ? 3.761 5.258 -8.594 1.00 94.81 63 ASP A O 1
ATOM 534 N N . TYR A 1 64 ? 5.690 4.171 -8.926 1.00 95.31 64 TYR A N 1
ATOM 535 C CA . TYR A 1 64 ? 6.150 5.092 -9.954 1.00 95.31 64 TYR A CA 1
ATOM 536 C C . TYR A 1 64 ? 5.290 4.977 -11.210 1.00 95.31 64 TYR A C 1
ATOM 538 O O . TYR A 1 64 ? 4.894 3.886 -11.631 1.00 95.31 64 TYR A O 1
ATOM 546 N N . ASP A 1 65 ? 5.047 6.126 -11.835 1.00 95.69 65 ASP A N 1
ATOM 547 C CA . ASP A 1 65 ? 4.473 6.143 -13.169 1.00 95.69 65 ASP A CA 1
ATOM 548 C C . ASP A 1 65 ? 5.483 5.483 -14.109 1.00 95.69 65 ASP A C 1
ATOM 550 O O . ASP A 1 65 ? 6.699 5.630 -13.943 1.00 95.69 65 ASP A O 1
ATOM 554 N N . ASN A 1 66 ? 4.997 4.718 -15.078 1.00 96.19 66 ASN A N 1
ATOM 555 C CA . ASN A 1 66 ? 5.868 4.074 -16.041 1.00 96.19 66 ASN A CA 1
ATOM 556 C C . ASN A 1 66 ? 5.275 4.108 -17.441 1.00 96.19 66 ASN A C 1
ATOM 558 O O . ASN A 1 66 ? 4.060 4.130 -17.629 1.00 96.19 66 ASN A O 1
ATOM 562 N N . VAL A 1 67 ? 6.172 4.137 -18.417 1.00 95.88 67 VAL A N 1
ATOM 563 C CA . VAL A 1 67 ? 5.847 4.066 -19.836 1.00 95.88 67 VAL A CA 1
ATOM 564 C C . VAL A 1 67 ? 6.815 3.093 -20.491 1.00 95.88 67 VAL A C 1
ATOM 566 O O . VAL A 1 67 ? 8.026 3.188 -20.293 1.00 95.88 67 VAL A O 1
ATOM 569 N N . GLU A 1 68 ? 6.272 2.135 -21.234 1.00 95.00 68 GLU A N 1
ATOM 570 C CA . GLU A 1 68 ? 7.024 1.094 -21.929 1.00 95.00 68 GLU A CA 1
ATOM 571 C C . GLU A 1 68 ? 6.813 1.233 -23.429 1.00 95.00 68 GLU A C 1
ATOM 573 O O . GLU A 1 68 ? 5.674 1.205 -23.895 1.00 95.00 68 GLU A O 1
ATOM 578 N N . LEU A 1 69 ? 7.903 1.416 -24.173 1.00 93.50 69 LEU A N 1
ATOM 579 C CA . LEU A 1 69 ? 7.860 1.660 -25.613 1.00 93.50 69 LEU A CA 1
ATOM 580 C C . LEU A 1 69 ? 8.881 0.794 -26.353 1.00 93.50 69 LEU A C 1
ATOM 582 O O . LEU A 1 69 ? 9.935 0.432 -25.824 1.00 93.50 69 LEU A O 1
ATOM 586 N N . LEU A 1 70 ? 8.538 0.488 -27.604 1.00 90.75 70 LEU A N 1
ATOM 587 C CA . LEU A 1 70 ? 9.444 -0.059 -28.610 1.00 90.75 70 LEU A CA 1
ATOM 588 C C . LEU A 1 70 ? 10.197 1.087 -29.303 1.00 90.75 70 LEU A C 1
ATOM 590 O O . LEU A 1 70 ? 9.682 2.208 -29.359 1.00 90.75 70 LEU A O 1
ATOM 594 N N . PRO A 1 71 ? 11.398 0.837 -29.845 1.00 85.31 71 PRO A N 1
ATOM 595 C CA . PRO A 1 71 ? 12.111 1.832 -30.627 1.00 85.31 71 PRO A CA 1
ATOM 596 C C . PRO A 1 71 ? 11.327 2.127 -31.905 1.00 85.31 71 PRO A C 1
ATOM 598 O O . PRO A 1 71 ? 10.780 1.221 -32.534 1.00 85.31 71 PRO A O 1
ATOM 601 N N . ASN A 1 72 ? 11.311 3.387 -32.333 1.00 78.06 72 ASN A N 1
ATOM 602 C CA . ASN A 1 72 ? 10.759 3.757 -33.635 1.00 78.06 72 ASN A CA 1
ATOM 603 C C . ASN A 1 72 ? 11.801 3.627 -34.764 1.00 78.06 72 ASN A C 1
ATOM 605 O O . ASN A 1 72 ? 11.442 3.624 -35.944 1.00 78.06 72 ASN A O 1
ATOM 609 N N . GLN A 1 73 ? 13.086 3.525 -34.404 1.00 72.81 73 GLN A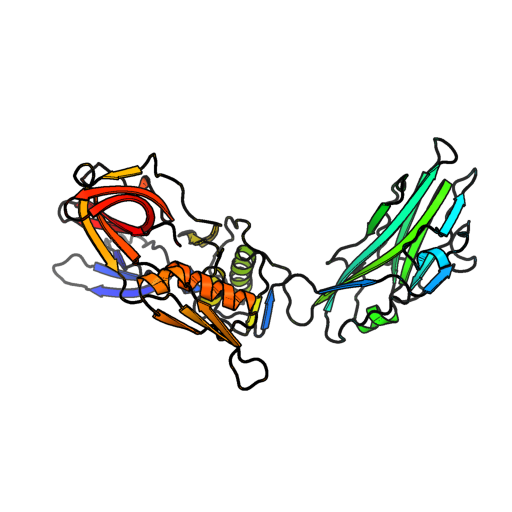 N 1
ATOM 610 C CA . GLN A 1 73 ? 14.224 3.434 -35.310 1.00 72.81 73 GLN A CA 1
ATOM 611 C C . GLN A 1 73 ? 15.335 2.567 -34.708 1.00 72.81 73 GLN A C 1
ATOM 613 O O . GLN A 1 73 ? 15.579 2.537 -33.503 1.00 72.81 73 GLN A O 1
ATOM 618 N N . SER A 1 74 ? 16.033 1.854 -35.584 1.00 65.69 74 SER A N 1
ATOM 619 C CA . SER A 1 74 ? 17.150 0.982 -35.233 1.00 65.69 74 SER A CA 1
ATOM 620 C C . SER A 1 74 ? 18.214 1.127 -36.297 1.00 65.69 74 SER A C 1
ATOM 622 O O . SER A 1 74 ? 17.889 1.124 -37.493 1.00 65.69 74 SER A O 1
ATOM 624 N N . PHE A 1 75 ? 19.472 1.204 -35.880 1.00 67.38 75 PHE A N 1
ATOM 625 C CA . PHE A 1 75 ? 20.586 1.255 -36.808 1.00 67.38 75 PHE A CA 1
ATOM 626 C C . PHE A 1 75 ? 21.679 0.271 -36.406 1.00 67.38 75 PHE A C 1
ATOM 628 O O . PHE A 1 75 ? 22.099 0.178 -35.253 1.00 67.38 75 PHE A O 1
ATOM 635 N N . SER A 1 76 ? 22.211 -0.388 -37.430 1.00 60.84 76 SER A N 1
ATOM 636 C CA . SER A 1 76 ? 23.507 -1.043 -37.359 1.00 60.84 76 SER A CA 1
ATOM 637 C C . SER A 1 76 ? 24.565 0.032 -37.473 1.00 60.84 76 SER A C 1
ATOM 639 O O . SER A 1 76 ? 24.600 0.735 -38.493 1.00 60.84 76 SER A O 1
ATOM 641 N N . ILE A 1 77 ? 25.471 0.153 -36.506 1.00 59.66 77 ILE A N 1
ATOM 642 C CA . ILE A 1 77 ? 26.655 0.980 -36.741 1.00 59.66 77 ILE A CA 1
ATOM 643 C C . ILE A 1 77 ? 27.485 0.276 -37.820 1.00 59.66 77 ILE A C 1
ATOM 645 O O . ILE A 1 77 ? 27.935 -0.855 -37.598 1.00 59.66 77 ILE A O 1
ATOM 649 N N . PRO A 1 78 ? 27.744 0.915 -38.973 1.00 50.22 78 PRO A N 1
ATOM 650 C CA . PRO A 1 78 ? 28.538 0.293 -40.016 1.00 50.22 78 PRO A CA 1
ATOM 651 C C . PRO A 1 78 ? 29.996 0.144 -39.538 1.00 50.22 78 PRO A C 1
ATOM 653 O O . PRO A 1 78 ? 30.695 1.124 -39.288 1.00 50.22 78 PRO A O 1
ATOM 656 N N . GLU A 1 79 ? 30.445 -1.106 -39.410 1.00 57.72 79 GLU A N 1
ATOM 657 C CA . GLU A 1 79 ? 31.840 -1.575 -39.524 1.00 57.72 79 GLU A CA 1
ATOM 658 C C . GLU A 1 79 ? 32.884 -1.268 -38.419 1.00 57.72 79 GLU A C 1
ATOM 660 O O . GLU A 1 79 ? 34.024 -1.711 -38.562 1.00 57.72 79 GLU A O 1
ATOM 665 N N . ALA A 1 80 ? 32.575 -0.611 -37.292 1.00 63.06 80 ALA A N 1
ATOM 666 C CA . ALA A 1 80 ? 33.637 -0.217 -36.336 1.00 63.06 80 ALA A CA 1
ATOM 667 C C . ALA A 1 80 ? 33.774 -1.052 -35.039 1.00 63.06 80 ALA A C 1
ATOM 669 O O . ALA A 1 80 ? 34.858 -1.067 -34.450 1.00 63.06 80 ALA A O 1
ATOM 670 N N . ILE A 1 81 ? 32.721 -1.725 -34.548 1.00 82.62 81 ILE A N 1
ATOM 671 C CA . ILE A 1 81 ? 32.740 -2.383 -33.221 1.00 82.62 81 ILE A CA 1
ATOM 672 C C . ILE A 1 81 ? 32.089 -3.768 -33.284 1.00 82.62 81 ILE A C 1
ATOM 674 O O . ILE A 1 81 ? 30.907 -3.929 -33.000 1.00 82.62 81 ILE A O 1
ATOM 678 N N . GLY A 1 82 ? 32.887 -4.779 -33.623 1.00 89.81 82 GLY A N 1
ATOM 679 C CA . GLY A 1 82 ? 32.468 -6.179 -33.714 1.00 89.81 82 GLY A CA 1
ATOM 680 C C . GLY A 1 82 ? 33.082 -6.875 -34.926 1.00 89.81 82 GLY A C 1
ATOM 681 O O . GLY A 1 82 ? 33.959 -6.323 -35.588 1.00 89.81 82 GLY A O 1
ATOM 682 N N . THR A 1 83 ? 32.631 -8.093 -35.219 1.00 93.50 83 THR A N 1
ATOM 683 C CA . THR A 1 83 ? 33.176 -8.917 -36.316 1.00 93.50 83 THR A CA 1
ATOM 684 C C . THR A 1 83 ? 32.127 -9.516 -37.252 1.00 93.50 83 THR A C 1
ATOM 686 O O . THR A 1 83 ? 32.487 -9.885 -38.368 1.00 93.50 83 THR A O 1
ATOM 689 N N . VAL A 1 84 ? 30.859 -9.612 -36.835 1.00 93.81 84 VAL A N 1
ATOM 690 C CA . VAL A 1 84 ? 29.762 -10.146 -37.660 1.00 93.81 84 VAL A CA 1
ATOM 691 C C . VAL A 1 84 ? 28.506 -9.264 -37.566 1.00 93.81 84 VAL A C 1
ATOM 693 O O . VAL A 1 84 ? 28.087 -8.965 -36.448 1.00 93.81 84 VAL A O 1
ATOM 696 N N . PRO A 1 85 ? 27.916 -8.824 -38.693 1.00 93.06 85 PRO A N 1
ATOM 697 C CA . PRO A 1 85 ? 26.673 -8.049 -38.694 1.00 93.06 85 PRO A CA 1
ATOM 698 C C . PRO A 1 85 ? 25.449 -8.933 -38.428 1.00 93.06 85 PRO A C 1
ATOM 700 O O . PRO A 1 85 ? 25.505 -10.143 -38.654 1.00 93.06 85 PRO A O 1
ATOM 703 N N . PHE A 1 86 ? 24.345 -8.319 -38.001 1.00 92.69 86 PHE A N 1
ATOM 704 C CA . PHE A 1 86 ? 23.027 -8.948 -38.040 1.00 92.69 86 PHE A CA 1
ATOM 705 C C . PHE A 1 86 ? 22.405 -8.833 -39.436 1.00 92.69 86 PHE A C 1
ATOM 707 O O . PHE A 1 86 ? 22.587 -7.846 -40.150 1.00 92.69 86 PHE A O 1
ATOM 714 N N . ASP A 1 87 ? 21.643 -9.853 -39.804 1.00 91.56 87 ASP A N 1
ATOM 715 C CA . ASP A 1 87 ? 20.747 -9.860 -40.945 1.00 91.56 87 ASP A CA 1
ATOM 716 C C . ASP A 1 87 ? 19.478 -9.077 -40.570 1.00 91.56 87 ASP A C 1
ATOM 718 O O . ASP A 1 87 ? 18.728 -9.495 -39.689 1.00 91.56 87 ASP A O 1
ATOM 722 N N . ASP A 1 88 ? 19.268 -7.944 -41.250 1.00 86.56 88 ASP A N 1
ATOM 723 C CA . ASP A 1 88 ? 18.110 -7.040 -41.131 1.00 86.56 88 ASP A CA 1
ATOM 724 C C . ASP A 1 88 ? 17.764 -6.612 -39.691 1.00 86.56 88 ASP A C 1
ATOM 726 O O . ASP A 1 88 ? 16.810 -7.074 -39.070 1.00 86.56 88 ASP A O 1
ATOM 730 N N . GLU A 1 89 ? 18.520 -5.651 -39.164 1.00 86.75 89 GLU A N 1
ATOM 731 C CA . GLU A 1 89 ? 18.306 -5.121 -37.813 1.00 86.75 89 GLU A CA 1
ATOM 732 C C . GLU A 1 89 ? 16.985 -4.366 -37.640 1.00 86.75 89 GLU A C 1
ATOM 734 O O . GLU A 1 89 ? 16.519 -4.219 -36.516 1.00 86.75 89 GLU A O 1
ATOM 739 N N . SER A 1 90 ? 16.326 -3.956 -38.732 1.00 88.62 90 SER A N 1
ATOM 740 C CA . SER A 1 90 ? 15.017 -3.289 -38.657 1.00 88.62 90 SER A CA 1
ATOM 741 C C . SER A 1 90 ? 13.918 -4.174 -38.067 1.00 88.62 90 SER A C 1
ATOM 743 O O . SER A 1 90 ? 12.853 -3.682 -37.692 1.00 88.62 90 SER A O 1
ATOM 745 N N . LYS A 1 91 ? 14.173 -5.482 -37.953 1.00 91.69 91 LYS A N 1
ATOM 746 C CA . LYS A 1 91 ? 13.266 -6.425 -37.306 1.00 91.69 91 LYS A CA 1
ATOM 747 C C . LYS A 1 91 ? 13.116 -6.195 -35.807 1.00 91.69 91 LYS A C 1
ATOM 749 O O . LYS A 1 91 ? 12.069 -6.542 -35.290 1.00 91.69 91 LYS A O 1
ATOM 754 N N . ILE A 1 92 ? 14.057 -5.509 -35.147 1.00 92.19 92 ILE A N 1
ATOM 755 C CA . ILE A 1 92 ? 13.959 -5.239 -33.700 1.00 92.19 92 ILE A CA 1
ATOM 756 C C . ILE A 1 92 ? 12.892 -4.202 -33.312 1.00 92.19 92 ILE A C 1
ATOM 758 O O . ILE A 1 92 ? 12.661 -3.969 -32.125 1.00 92.19 92 ILE A O 1
ATOM 762 N N . LEU A 1 93 ? 12.277 -3.547 -34.302 1.00 90.62 93 LEU A N 1
ATOM 763 C CA . LEU A 1 93 ? 11.327 -2.446 -34.115 1.00 90.62 93 LEU A CA 1
ATOM 764 C C . LEU A 1 93 ? 9.910 -2.906 -33.765 1.00 90.62 93 LEU A C 1
ATOM 766 O O . LEU A 1 93 ? 9.094 -2.100 -33.323 1.00 90.62 93 LEU A O 1
ATOM 770 N N . LEU A 1 94 ? 9.592 -4.177 -33.999 1.00 90.88 94 LEU A N 1
ATOM 771 C CA . LEU A 1 94 ? 8.260 -4.735 -33.805 1.00 90.88 94 LEU A CA 1
ATOM 772 C C . LEU A 1 94 ? 8.376 -6.035 -33.020 1.00 90.88 94 LEU A C 1
ATOM 774 O O . LEU A 1 94 ? 9.256 -6.838 -33.288 1.00 90.88 94 LEU A O 1
ATOM 778 N N . ASP A 1 95 ? 7.459 -6.257 -32.082 1.00 93.25 95 ASP A N 1
ATOM 779 C CA . ASP A 1 95 ? 7.292 -7.578 -31.477 1.00 93.25 95 ASP A CA 1
ATOM 780 C C . ASP A 1 95 ? 6.433 -8.445 -32.394 1.00 93.25 95 ASP A C 1
ATOM 782 O O . ASP A 1 95 ? 5.198 -8.406 -32.355 1.00 93.25 95 ASP A O 1
ATOM 786 N N . ASP A 1 96 ? 7.094 -9.175 -33.284 1.00 92.81 96 ASP A N 1
ATOM 787 C CA . ASP A 1 96 ? 6.442 -10.093 -34.202 1.00 92.81 96 ASP A CA 1
ATOM 788 C C . ASP A 1 96 ? 7.199 -11.433 -34.282 1.00 92.81 96 ASP A C 1
ATOM 790 O O . ASP A 1 96 ? 7.789 -11.896 -33.307 1.00 92.81 96 ASP A O 1
ATOM 794 N N . THR A 1 97 ? 7.078 -12.150 -35.399 1.00 93.25 97 THR A N 1
ATOM 795 C CA . THR A 1 97 ? 7.762 -13.436 -35.616 1.00 93.25 97 THR A CA 1
ATOM 796 C C . THR A 1 97 ? 8.970 -13.316 -36.548 1.00 93.25 97 THR A C 1
ATOM 798 O O . THR A 1 97 ? 9.465 -14.329 -37.045 1.00 93.25 97 THR A O 1
ATOM 801 N N . ASN A 1 98 ? 9.394 -12.097 -36.872 1.00 94.00 98 ASN A N 1
ATOM 802 C CA . ASN A 1 98 ? 10.557 -11.794 -37.687 1.00 94.00 98 ASN A CA 1
ATOM 803 C C . ASN A 1 98 ? 11.691 -11.358 -36.765 1.00 94.00 98 ASN A C 1
ATOM 805 O O . ASN A 1 98 ? 11.532 -10.467 -35.946 1.00 94.00 98 ASN A O 1
ATOM 809 N N . TYR A 1 99 ? 12.860 -11.960 -36.939 1.00 94.94 99 TYR A N 1
ATOM 810 C CA . TYR A 1 99 ? 13.988 -11.735 -36.046 1.00 94.94 99 TYR A CA 1
ATOM 811 C C . TYR A 1 99 ? 15.132 -11.071 -36.801 1.00 94.94 99 TYR A C 1
ATOM 813 O O . TYR A 1 99 ? 15.429 -11.452 -37.937 1.00 94.94 99 TYR A O 1
ATOM 821 N N . ALA A 1 100 ? 15.812 -10.136 -36.143 1.00 95.06 100 ALA A N 1
ATOM 822 C CA . ALA A 1 100 ? 17.167 -9.779 -36.523 1.00 95.06 100 ALA A CA 1
ATOM 823 C C . ALA A 1 100 ? 18.055 -10.964 -36.136 1.00 95.06 100 ALA A C 1
ATOM 825 O O . ALA A 1 100 ? 18.091 -11.364 -34.968 1.00 95.06 100 ALA A O 1
ATOM 826 N N . SER A 1 101 ? 18.734 -11.568 -37.108 1.00 96.00 101 SER A N 1
ATOM 827 C CA . SER A 1 101 ? 19.447 -12.831 -36.883 1.00 96.00 101 SER A CA 1
ATOM 828 C C . SER A 1 101 ? 20.919 -12.734 -37.249 1.00 96.00 101 SER A C 1
ATOM 830 O O . SER A 1 101 ? 21.293 -11.965 -38.121 1.00 96.00 101 SER A O 1
ATOM 832 N N . VAL A 1 102 ? 21.788 -13.496 -36.594 1.00 96.25 102 VAL A N 1
ATOM 833 C CA . VAL A 1 102 ? 23.199 -13.592 -36.987 1.00 96.25 102 VAL A CA 1
ATOM 834 C C . VAL A 1 102 ? 23.694 -15.014 -36.823 1.00 96.25 102 VAL A C 1
ATOM 836 O O . VAL A 1 102 ? 23.549 -15.633 -35.769 1.00 96.25 102 VAL A O 1
ATOM 839 N N . THR A 1 103 ? 24.322 -15.533 -37.876 1.00 97.25 103 THR A N 1
ATOM 840 C CA . THR A 1 103 ? 24.980 -16.840 -37.843 1.00 97.25 103 THR A CA 1
ATOM 841 C C . THR A 1 103 ? 26.458 -16.683 -37.499 1.00 97.25 103 THR A C 1
ATOM 843 O O . THR A 1 103 ? 27.223 -16.066 -38.244 1.00 97.25 103 THR A O 1
ATOM 846 N N . ILE A 1 104 ? 26.894 -17.306 -36.403 1.00 96.75 104 ILE A N 1
ATOM 847 C CA . ILE A 1 104 ? 28.286 -17.279 -35.949 1.00 96.75 104 ILE A CA 1
ATOM 848 C C . ILE A 1 104 ? 28.906 -18.672 -36.076 1.00 96.75 104 ILE A C 1
ATOM 850 O O . ILE A 1 104 ? 28.681 -19.538 -35.237 1.00 96.75 104 ILE A O 1
ATOM 854 N N . ALA A 1 105 ? 29.710 -18.890 -37.120 1.00 94.62 105 ALA A N 1
ATOM 855 C CA . ALA A 1 105 ? 30.280 -20.203 -37.434 1.00 94.62 105 ALA A CA 1
ATOM 856 C C . ALA A 1 105 ? 31.733 -20.392 -36.956 1.00 94.62 105 ALA A C 1
ATOM 858 O O . ALA A 1 105 ? 32.577 -19.514 -37.170 1.00 94.62 105 ALA A O 1
ATOM 859 N N . SER A 1 106 ? 32.061 -21.601 -36.476 1.00 87.81 106 SER A N 1
ATOM 860 C CA . SER A 1 106 ? 33.395 -22.233 -36.352 1.00 87.81 106 SER A CA 1
ATOM 861 C C . SER A 1 106 ? 34.442 -21.597 -35.424 1.00 87.81 106 SER A C 1
ATOM 863 O O . SER A 1 106 ? 35.388 -22.273 -35.021 1.00 87.81 106 SER A O 1
ATOM 865 N N . SER A 1 107 ? 34.304 -20.322 -35.067 1.00 95.19 107 SER A N 1
ATOM 866 C CA . SER A 1 107 ? 35.168 -19.624 -34.113 1.00 95.19 107 SER A CA 1
ATOM 867 C C . SER A 1 107 ? 34.350 -18.627 -33.305 1.00 95.19 107 SER A C 1
ATOM 869 O O . SER A 1 107 ? 33.371 -18.087 -33.822 1.00 95.19 107 SER A O 1
ATOM 871 N N . GLU A 1 108 ? 34.785 -18.334 -32.079 1.00 97.31 108 GLU A N 1
ATOM 872 C CA . GLU A 1 108 ? 34.168 -17.275 -31.285 1.00 97.31 108 GLU A CA 1
ATOM 873 C C . GLU A 1 108 ? 34.298 -15.926 -32.003 1.00 97.31 108 GLU A C 1
ATOM 875 O O . GLU A 1 108 ? 35.384 -15.545 -32.450 1.00 97.31 108 GLU A O 1
ATOM 880 N N . LYS A 1 109 ? 33.175 -15.226 -32.152 1.00 97.19 109 LYS A N 1
ATOM 881 C CA . LYS A 1 109 ? 33.094 -13.909 -32.787 1.00 97.19 109 LYS A CA 1
ATOM 882 C C . LYS A 1 109 ? 32.146 -13.016 -32.008 1.00 97.19 109 LYS A C 1
ATOM 884 O O . LYS A 1 109 ? 31.226 -13.498 -31.351 1.00 97.19 109 LYS A O 1
ATOM 889 N N . THR A 1 110 ? 32.361 -11.713 -32.121 1.00 96.44 110 THR A N 1
ATOM 890 C CA . THR A 1 110 ? 31.469 -10.694 -31.566 1.00 96.44 110 THR A CA 1
ATOM 891 C C . THR A 1 110 ? 30.576 -10.117 -32.648 1.00 96.44 110 THR A C 1
ATOM 893 O O . THR A 1 110 ? 31.035 -9.860 -33.767 1.00 96.44 110 THR A O 1
ATOM 896 N N . THR A 1 111 ? 29.313 -9.882 -32.319 1.00 95.50 111 THR A N 1
ATOM 897 C CA . THR A 1 111 ? 28.395 -9.183 -33.216 1.00 95.50 111 THR A CA 1
ATOM 898 C C . THR A 1 111 ? 28.792 -7.722 -33.347 1.00 95.50 111 THR A C 1
ATOM 900 O O . THR A 1 111 ? 29.505 -7.172 -32.495 1.00 95.50 111 THR A O 1
ATOM 903 N N . TYR A 1 112 ? 28.331 -7.076 -34.410 1.00 93.81 112 TYR A N 1
ATOM 904 C CA . TYR A 1 112 ? 28.269 -5.624 -34.438 1.00 93.81 112 TYR A CA 1
ATOM 905 C C . TYR A 1 112 ? 27.387 -5.134 -33.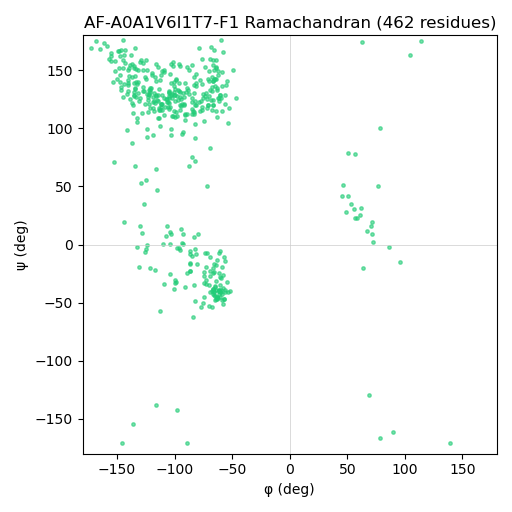286 1.00 93.81 112 TYR A C 1
ATOM 907 O O . TYR A 1 112 ? 26.504 -5.850 -32.802 1.00 93.81 112 TYR A O 1
ATOM 915 N N . LEU A 1 113 ? 27.733 -3.955 -32.777 1.00 92.69 113 LEU A N 1
ATOM 916 C CA . LEU A 1 113 ? 26.958 -3.274 -31.754 1.00 92.69 113 LEU A CA 1
ATOM 917 C C . LEU A 1 113 ? 25.663 -2.766 -32.398 1.00 92.69 113 LEU A C 1
ATOM 919 O O . LEU A 1 113 ? 25.731 -1.968 -33.332 1.00 92.69 113 LEU A O 1
ATOM 923 N N . ILE A 1 114 ? 24.525 -3.228 -31.892 1.00 92.44 114 ILE A N 1
ATOM 924 C CA . ILE A 1 114 ? 23.208 -2.695 -32.244 1.00 92.44 114 ILE A CA 1
ATOM 925 C C . ILE A 1 114 ? 22.986 -1.435 -31.419 1.00 92.44 114 ILE A C 1
ATOM 927 O O . ILE A 1 114 ? 23.259 -1.448 -30.211 1.00 92.44 114 ILE A O 1
ATOM 931 N N . ASP A 1 115 ? 22.462 -0.385 -32.048 1.00 91.31 115 ASP A N 1
ATOM 932 C CA . ASP A 1 115 ? 21.860 0.736 -31.340 1.00 91.31 115 ASP A CA 1
ATOM 933 C C . ASP A 1 115 ? 20.356 0.857 -31.650 1.00 91.31 115 ASP A C 1
ATOM 935 O O . ASP A 1 115 ? 19.905 0.804 -32.795 1.00 91.31 115 ASP A O 1
ATOM 939 N N . ALA A 1 116 ? 19.558 0.938 -30.586 1.00 91.44 116 ALA A N 1
ATOM 940 C CA . ALA A 1 116 ? 18.110 1.100 -30.640 1.00 91.44 116 ALA A CA 1
ATOM 941 C C . ALA A 1 116 ? 17.753 2.414 -29.947 1.00 91.44 116 ALA A C 1
ATOM 943 O O . ALA A 1 116 ? 18.044 2.595 -28.758 1.00 91.44 116 ALA A O 1
ATOM 944 N N . HIS A 1 117 ? 17.172 3.351 -30.689 1.00 88.31 117 HIS A N 1
ATOM 945 C CA . HIS A 1 117 ? 16.962 4.722 -30.235 1.00 88.31 117 HIS A CA 1
ATOM 946 C C . HIS A 1 117 ? 15.647 5.306 -30.767 1.00 88.31 117 HIS A C 1
ATOM 948 O O . HIS A 1 117 ? 14.952 4.664 -31.546 1.00 88.31 117 HIS A O 1
ATOM 954 N N . TYR A 1 118 ? 15.319 6.532 -30.336 1.00 85.69 118 TYR A N 1
ATOM 955 C CA . TYR A 1 118 ? 14.059 7.226 -30.644 1.00 85.69 118 TYR A CA 1
ATOM 956 C C . TYR A 1 118 ? 12.825 6.411 -30.214 1.00 85.69 118 TYR A C 1
ATOM 958 O O . TYR A 1 118 ? 12.146 5.776 -31.008 1.00 85.69 118 TYR A O 1
ATOM 966 N N . TYR A 1 119 ? 12.527 6.427 -28.920 1.00 89.38 119 TYR A N 1
ATOM 967 C CA . TYR A 1 119 ? 11.383 5.706 -28.352 1.00 89.38 119 TYR A CA 1
ATOM 968 C C . TYR A 1 119 ? 10.108 6.562 -28.266 1.00 89.38 119 TYR A C 1
ATOM 970 O O . TYR A 1 119 ? 9.098 6.070 -27.795 1.00 89.38 119 TYR A O 1
ATOM 978 N N . ASP A 1 120 ? 10.145 7.827 -28.710 1.00 92.00 120 ASP A N 1
ATOM 979 C CA . ASP A 1 120 ? 9.019 8.782 -28.691 1.00 92.00 120 ASP A CA 1
ATOM 980 C C . ASP A 1 120 ? 8.313 8.918 -27.330 1.00 92.00 120 ASP A C 1
ATOM 982 O O . ASP A 1 120 ? 7.088 8.998 -27.242 1.00 92.00 120 ASP A O 1
ATOM 986 N N . PHE A 1 121 ? 9.081 8.959 -26.239 1.00 95.38 121 PHE A N 1
ATOM 987 C CA . PHE A 1 121 ? 8.496 9.186 -24.922 1.00 95.38 121 PHE A CA 1
ATOM 988 C C . PHE A 1 121 ? 7.924 10.605 -24.775 1.00 95.38 121 PHE A C 1
ATOM 990 O O . PHE A 1 121 ? 8.522 11.591 -25.211 1.00 95.38 121 PHE A O 1
ATOM 997 N N . GLU A 1 122 ? 6.814 10.708 -24.042 1.00 96.38 122 GLU A N 1
ATOM 998 C CA . GLU A 1 122 ? 6.168 11.969 -23.658 1.00 96.38 122 GLU A CA 1
ATOM 999 C C . GLU A 1 122 ? 6.208 12.177 -22.132 1.00 96.38 122 GLU A C 1
ATOM 1001 O O . GLU A 1 122 ? 5.203 12.495 -21.496 1.00 96.38 122 GLU A O 1
ATOM 1006 N N . ILE A 1 123 ? 7.373 11.974 -21.503 1.00 97.31 123 ILE A N 1
ATOM 1007 C CA . ILE A 1 123 ? 7.507 12.153 -20.048 1.00 97.31 123 ILE A CA 1
ATOM 1008 C C . ILE A 1 123 ? 7.392 13.648 -19.696 1.00 97.31 123 ILE A C 1
ATOM 1010 O O . ILE A 1 123 ? 8.072 14.464 -20.335 1.00 97.31 123 ILE A O 1
ATOM 1014 N N . PRO A 1 124 ? 6.594 14.028 -18.673 1.00 98.12 124 PRO A N 1
ATOM 1015 C CA . PRO A 1 124 ? 6.462 15.416 -18.231 1.00 98.12 124 PRO A CA 1
ATOM 1016 C C . PRO A 1 124 ? 7.806 16.075 -17.903 1.00 98.12 124 PRO A C 1
ATOM 1018 O O . PRO A 1 124 ? 8.690 15.462 -17.305 1.00 98.12 124 PRO A O 1
ATOM 1021 N N . ALA A 1 125 ? 7.964 17.350 -18.270 1.00 97.38 125 ALA A N 1
ATOM 1022 C CA . ALA A 1 125 ? 9.231 18.073 -18.122 1.00 97.38 125 ALA A CA 1
ATOM 1023 C C . ALA A 1 125 ? 9.659 18.290 -16.657 1.00 97.38 125 ALA A C 1
ATOM 1025 O O . ALA A 1 125 ? 10.844 18.480 -16.387 1.00 97.38 125 ALA A O 1
ATOM 1026 N N . ASP A 1 126 ? 8.706 18.269 -15.727 1.00 96.69 126 ASP A N 1
ATOM 1027 C CA . ASP A 1 126 ? 8.893 18.384 -14.280 1.00 96.69 126 ASP A CA 1
ATOM 1028 C C . ASP A 1 126 ? 9.011 17.022 -13.570 1.00 96.69 126 ASP A C 1
ATOM 1030 O O . ASP A 1 126 ? 9.170 16.969 -12.348 1.00 96.69 126 ASP A O 1
ATOM 1034 N N . ALA A 1 127 ? 8.970 15.913 -14.314 1.00 97.94 127 ALA A N 1
ATOM 1035 C CA . ALA A 1 127 ? 9.157 14.588 -13.748 1.00 97.94 127 ALA A CA 1
ATOM 1036 C C . ALA A 1 127 ? 10.606 14.353 -13.291 1.00 97.94 127 ALA A C 1
ATOM 1038 O O . ALA A 1 127 ? 11.580 14.824 -13.881 1.00 97.94 127 ALA A O 1
ATOM 1039 N N . THR A 1 128 ? 10.755 13.530 -12.259 1.00 97.75 128 THR A N 1
ATOM 1040 C CA . THR A 1 128 ? 12.035 12.940 -11.859 1.00 97.75 128 THR A CA 1
ATOM 1041 C C . THR A 1 128 ? 12.111 11.515 -12.391 1.00 97.75 128 THR A C 1
ATOM 1043 O O . THR A 1 128 ? 11.245 10.700 -12.075 1.00 97.75 128 THR A O 1
ATOM 1046 N N . ILE A 1 129 ? 13.149 11.204 -13.170 1.00 98.12 129 ILE A N 1
ATOM 1047 C CA . ILE A 1 129 ? 13.418 9.838 -13.636 1.00 98.12 129 ILE A CA 1
ATOM 1048 C C . ILE A 1 129 ? 13.920 9.009 -12.454 1.00 98.12 129 ILE A C 1
ATOM 1050 O O . ILE A 1 129 ? 14.877 9.396 -11.781 1.00 98.12 129 ILE A O 1
ATOM 1054 N N . ARG A 1 130 ? 13.259 7.884 -12.186 1.00 97.75 130 ARG A N 1
ATOM 1055 C CA . ARG A 1 130 ? 13.546 7.005 -11.044 1.00 97.75 130 ARG A CA 1
ATOM 1056 C C . ARG A 1 130 ? 14.374 5.794 -11.448 1.00 97.75 130 ARG A C 1
ATOM 1058 O O . ARG A 1 130 ? 15.313 5.448 -10.738 1.00 97.75 130 ARG A O 1
ATOM 1065 N N . GLY A 1 131 ? 14.104 5.236 -12.622 1.00 98.12 131 GLY A N 1
ATOM 1066 C CA . GLY A 1 131 ? 14.849 4.103 -13.147 1.00 98.12 131 GLY A CA 1
ATOM 1067 C C . GLY A 1 131 ? 14.467 3.767 -14.575 1.00 98.12 131 GLY A C 1
ATOM 1068 O O . GLY A 1 131 ? 13.502 4.300 -15.129 1.00 98.12 131 GLY A O 1
ATOM 1069 N N . ILE A 1 132 ? 15.268 2.900 -15.179 1.00 98.31 132 ILE A N 1
ATOM 1070 C CA . ILE A 1 132 ? 15.080 2.401 -16.533 1.00 98.31 132 ILE A CA 1
ATOM 1071 C C . ILE A 1 132 ? 15.298 0.897 -16.533 1.00 98.31 132 ILE A C 1
ATOM 1073 O O . ILE A 1 132 ? 16.327 0.389 -16.074 1.00 98.31 132 ILE A O 1
ATOM 1077 N N . GLU A 1 133 ? 14.348 0.208 -17.139 1.00 98.38 133 GLU A N 1
ATOM 1078 C CA . GLU A 1 133 ? 14.400 -1.208 -17.449 1.00 98.38 133 GLU A CA 1
ATOM 1079 C C . GLU A 1 133 ? 14.443 -1.382 -18.968 1.00 98.38 133 GLU A C 1
ATOM 1081 O O . GLU A 1 133 ? 13.710 -0.724 -19.704 1.00 98.38 133 GLU A O 1
ATOM 1086 N N . VAL A 1 134 ? 15.334 -2.243 -19.443 1.00 98.06 134 VAL A N 1
ATOM 1087 C CA . VAL A 1 134 ? 15.450 -2.635 -20.846 1.00 98.06 134 VAL A CA 1
ATOM 1088 C C . VAL A 1 134 ? 15.107 -4.111 -20.933 1.00 98.06 134 VAL A C 1
ATOM 1090 O O . VAL A 1 134 ? 15.760 -4.931 -20.287 1.00 98.06 134 VAL A O 1
ATOM 1093 N N . THR A 1 135 ? 14.127 -4.454 -21.758 1.00 97.88 135 THR A N 1
ATOM 1094 C CA . THR A 1 135 ? 13.721 -5.841 -21.994 1.00 97.88 135 THR A CA 1
ATOM 1095 C C . THR A 1 135 ? 14.104 -6.230 -23.409 1.00 97.88 135 THR A C 1
ATOM 1097 O O . THR A 1 135 ? 13.656 -5.613 -24.368 1.00 97.88 135 THR A O 1
ATOM 1100 N N . VAL A 1 136 ? 14.933 -7.260 -23.562 1.00 97.75 136 VAL A N 1
ATOM 1101 C CA . VAL A 1 136 ? 15.329 -7.785 -24.873 1.00 97.75 136 VAL A CA 1
ATOM 1102 C C . VAL A 1 136 ? 14.720 -9.161 -25.052 1.00 97.75 136 VAL A C 1
ATOM 1104 O O . VAL A 1 136 ? 15.037 -10.085 -24.299 1.00 97.75 136 VAL A O 1
ATOM 1107 N N . LYS A 1 137 ? 13.874 -9.314 -26.066 1.00 97.62 137 LYS A N 1
ATOM 1108 C CA . LYS A 1 137 ? 13.284 -10.600 -26.427 1.00 97.62 137 LYS A CA 1
ATOM 1109 C C . LYS A 1 137 ? 14.173 -11.283 -27.459 1.00 97.62 137 LYS A C 1
ATOM 1111 O O . LYS A 1 137 ? 14.383 -10.766 -28.556 1.00 97.62 137 LYS A O 1
ATOM 1116 N N . GLN A 1 138 ? 14.793 -12.388 -27.065 1.00 97.62 138 GLN A N 1
ATOM 1117 C CA . GLN A 1 138 ? 15.889 -12.996 -27.817 1.00 97.62 138 GLN A CA 1
ATOM 1118 C C . GLN A 1 138 ? 16.045 -14.478 -27.502 1.00 97.62 138 GLN A C 1
ATOM 1120 O O . GLN A 1 138 ? 15.629 -14.954 -26.445 1.00 97.62 138 GLN A O 1
ATOM 1125 N N . TYR A 1 139 ? 16.705 -15.205 -28.399 1.00 98.25 139 TYR A N 1
ATOM 1126 C CA . TYR A 1 139 ? 17.096 -16.591 -28.172 1.00 98.25 139 TYR A CA 1
ATOM 1127 C C . TYR A 1 139 ? 18.248 -17.016 -29.076 1.00 98.25 139 TYR A C 1
ATOM 1129 O O . TYR A 1 139 ? 18.643 -16.317 -30.011 1.00 98.25 139 TYR A O 1
ATOM 1137 N N . ARG A 1 140 ? 18.790 -18.199 -28.794 1.00 97.81 140 ARG A N 1
ATOM 1138 C CA . ARG A 1 140 ? 19.841 -18.829 -29.591 1.00 97.81 140 ARG A CA 1
ATOM 1139 C C . ARG A 1 140 ? 19.388 -20.180 -30.147 1.00 97.81 140 ARG A C 1
ATOM 1141 O O . ARG A 1 140 ? 18.752 -20.969 -29.447 1.00 97.81 140 ARG A O 1
ATOM 1148 N N . GLU A 1 141 ? 19.850 -20.515 -31.344 1.00 97.81 141 GLU A N 1
ATOM 1149 C CA . GLU A 1 141 ? 19.776 -21.857 -31.921 1.00 97.81 141 GLU A CA 1
ATOM 1150 C C . GLU A 1 141 ? 21.182 -22.432 -32.067 1.00 97.81 141 GLU A C 1
ATOM 1152 O O . GLU A 1 141 ? 22.030 -21.902 -32.786 1.00 97.81 141 GLU A O 1
ATOM 1157 N N . LYS A 1 142 ? 21.461 -23.537 -31.374 1.00 95.81 142 LYS A N 1
ATOM 1158 C CA . LYS A 1 142 ? 22.776 -24.179 -31.447 1.00 95.81 142 LYS A CA 1
ATOM 1159 C C . LYS A 1 142 ? 22.949 -24.899 -32.784 1.00 95.81 142 LYS A C 1
ATOM 1161 O O . LYS A 1 142 ? 22.151 -25.768 -33.122 1.00 95.81 142 LYS A O 1
ATOM 1166 N N . GLN A 1 143 ? 24.044 -24.617 -33.486 1.00 95.38 143 GLN A N 1
ATOM 1167 C CA . GLN A 1 143 ? 24.463 -25.380 -34.668 1.00 95.38 143 GLN A CA 1
ATOM 1168 C C . GLN A 1 143 ? 25.309 -26.603 -34.288 1.00 95.38 143 GLN A C 1
ATOM 1170 O O . GLN A 1 143 ? 25.377 -27.569 -35.046 1.00 95.38 143 GLN A O 1
ATOM 1175 N N . GLN A 1 144 ? 25.942 -26.576 -33.109 1.00 94.06 144 GLN A N 1
ATOM 1176 C CA . GLN A 1 144 ? 26.695 -27.686 -32.516 1.00 94.06 144 GLN A CA 1
ATOM 1177 C C . GLN A 1 144 ? 26.382 -27.816 -31.015 1.00 94.06 144 GLN A C 1
ATOM 1179 O O . GLN A 1 144 ? 26.047 -26.815 -30.379 1.00 94.06 144 GLN A O 1
ATOM 1184 N N . PRO A 1 145 ? 26.547 -29.000 -30.387 1.00 94.69 145 PRO A N 1
ATOM 1185 C CA . PRO A 1 145 ? 26.274 -29.184 -28.954 1.00 94.69 145 PRO A CA 1
ATOM 1186 C C . PRO A 1 145 ? 27.025 -28.208 -28.031 1.00 94.69 145 PRO A C 1
ATOM 1188 O O . PRO A 1 145 ? 26.506 -27.809 -26.986 1.00 94.69 145 PRO A O 1
ATOM 1191 N N . THR A 1 146 ? 28.233 -27.804 -28.431 1.00 94.94 146 THR A N 1
ATOM 1192 C CA . THR A 1 146 ? 29.106 -26.868 -27.706 1.00 94.94 146 THR A CA 1
ATOM 1193 C C . THR A 1 146 ? 28.844 -25.396 -28.021 1.00 94.94 146 THR A C 1
ATOM 1195 O O . THR A 1 146 ? 29.458 -24.544 -27.386 1.00 94.94 146 THR A O 1
ATOM 1198 N N . GLY A 1 147 ? 27.963 -25.088 -28.978 1.00 96.94 147 GLY A N 1
ATOM 1199 C CA . GLY A 1 147 ? 27.678 -23.715 -29.386 1.00 96.94 147 GLY A CA 1
ATOM 1200 C C . GLY A 1 147 ? 27.007 -22.900 -28.281 1.00 96.94 147 GLY A C 1
ATOM 1201 O O . GLY A 1 147 ? 26.286 -23.455 -27.443 1.00 96.94 147 GLY A O 1
ATOM 1202 N N . TYR A 1 148 ? 27.249 -21.593 -28.274 1.00 97.94 148 TYR A N 1
ATOM 1203 C CA . TYR A 1 148 ? 26.675 -20.645 -27.316 1.00 97.94 148 TYR A CA 1
ATOM 1204 C C . TYR A 1 148 ? 26.554 -19.253 -27.925 1.00 97.94 148 TYR A C 1
ATOM 1206 O O . TYR A 1 148 ? 27.303 -18.906 -28.839 1.00 97.94 148 TYR A O 1
ATOM 1214 N N . ALA A 1 149 ? 25.659 -18.448 -27.363 1.00 98.19 149 ALA A N 1
ATOM 1215 C CA . ALA A 1 149 ? 25.568 -17.011 -27.603 1.00 98.19 149 ALA A CA 1
ATOM 1216 C C . ALA A 1 149 ? 25.398 -16.322 -26.249 1.00 98.19 149 ALA A C 1
ATOM 1218 O O . ALA A 1 149 ? 24.610 -16.788 -25.435 1.00 98.19 149 ALA A O 1
ATOM 1219 N N . LYS A 1 150 ? 26.138 -15.249 -25.986 1.00 98.38 150 LYS A N 1
ATOM 1220 C CA . LYS A 1 150 ? 26.119 -14.515 -24.715 1.00 98.38 150 LYS A CA 1
ATOM 1221 C C . LYS A 1 150 ? 26.053 -13.027 -24.987 1.00 98.38 150 LYS A C 1
ATOM 1223 O O . LYS A 1 150 ? 26.680 -12.547 -25.933 1.00 98.38 150 LYS A O 1
ATOM 1228 N N . ASP A 1 151 ? 25.352 -12.297 -24.141 1.00 98.06 151 ASP A N 1
ATOM 1229 C CA . ASP A 1 151 ? 25.431 -10.845 -24.102 1.00 98.06 151 ASP A CA 1
ATOM 1230 C C . ASP A 1 151 ? 26.768 -10.407 -23.483 1.00 98.06 151 ASP A C 1
ATOM 1232 O O . ASP A 1 151 ? 27.184 -10.886 -22.431 1.00 98.06 151 ASP A O 1
ATOM 1236 N N . ILE A 1 152 ? 27.479 -9.494 -24.139 1.00 97.81 152 ILE A N 1
ATOM 1237 C CA . ILE A 1 152 ? 28.737 -8.926 -23.619 1.00 97.81 152 ILE A CA 1
ATOM 1238 C C . ILE A 1 152 ? 28.637 -7.430 -23.368 1.00 97.81 152 ILE A C 1
ATOM 1240 O O . ILE A 1 152 ? 29.409 -6.893 -22.568 1.00 97.81 152 ILE A O 1
ATOM 1244 N N . LYS A 1 153 ? 27.689 -6.752 -24.021 1.00 97.25 153 LYS A N 1
ATOM 1245 C CA . LYS A 1 153 ? 27.334 -5.369 -23.719 1.00 97.25 153 LYS A CA 1
ATOM 1246 C C . LYS A 1 153 ? 25.829 -5.192 -23.778 1.00 97.25 153 LYS A C 1
ATOM 1248 O O . LYS A 1 153 ? 25.226 -5.466 -24.807 1.00 97.25 153 LYS A O 1
ATOM 1253 N N . VAL A 1 154 ? 25.279 -4.689 -22.687 1.00 97.88 154 VAL A N 1
ATOM 1254 C CA . VAL A 1 154 ? 23.933 -4.142 -22.591 1.00 97.88 154 VAL A CA 1
ATOM 1255 C C . VAL A 1 154 ? 24.099 -2.872 -21.778 1.00 97.88 154 VAL A C 1
ATOM 1257 O O . VAL A 1 154 ? 24.540 -2.939 -20.630 1.00 97.88 154 VAL A O 1
ATOM 1260 N N . PHE A 1 155 ? 23.872 -1.715 -22.388 1.00 97.69 155 PHE A N 1
ATOM 1261 C CA . PHE A 1 155 ? 23.986 -0.418 -21.719 1.00 97.69 155 PHE A CA 1
ATOM 1262 C C . PHE A 1 155 ? 23.137 0.636 -22.411 1.00 97.69 155 PHE A C 1
ATOM 1264 O O . PHE A 1 155 ? 22.766 0.477 -23.571 1.00 97.69 155 PHE A O 1
ATOM 1271 N N . ILE A 1 156 ? 22.871 1.732 -21.705 1.00 97.12 156 ILE A N 1
ATOM 1272 C CA . ILE A 1 156 ? 22.185 2.898 -22.260 1.00 97.12 156 ILE A CA 1
ATOM 1273 C C . ILE A 1 156 ? 23.109 4.115 -22.294 1.00 97.12 156 ILE A C 1
ATOM 1275 O O . ILE A 1 156 ? 24.035 4.236 -21.485 1.00 97.12 156 ILE A O 1
ATOM 1279 N N . ASN A 1 157 ? 22.867 5.029 -23.230 1.00 95.62 157 ASN A N 1
ATOM 1280 C CA . ASN A 1 157 ? 23.561 6.313 -23.294 1.00 95.62 157 ASN A CA 1
ATOM 1281 C C . ASN A 1 157 ? 22.646 7.424 -23.828 1.00 95.62 157 ASN A C 1
ATOM 1283 O O . ASN A 1 157 ? 21.576 7.163 -24.369 1.00 95.62 157 ASN A O 1
ATOM 1287 N N . LYS A 1 158 ? 23.102 8.671 -23.682 1.00 93.44 158 LYS A N 1
ATOM 1288 C CA . LYS A 1 158 ? 22.434 9.891 -24.177 1.00 93.44 158 LYS A CA 1
ATOM 1289 C C . LYS A 1 158 ? 22.992 10.385 -25.517 1.00 93.44 158 LYS A C 1
ATOM 1291 O O . LYS A 1 158 ? 22.602 11.417 -26.045 1.00 93.44 158 LYS A O 1
ATOM 1296 N N . THR A 1 159 ? 24.021 9.708 -26.012 1.00 89.69 159 THR A N 1
ATOM 1297 C CA . THR A 1 159 ? 24.762 10.057 -27.226 1.00 89.69 159 THR A CA 1
ATOM 1298 C C . THR A 1 159 ? 25.261 8.774 -27.877 1.00 89.69 159 THR A C 1
ATOM 1300 O O . THR A 1 159 ? 25.301 7.729 -27.227 1.00 89.69 159 THR A O 1
ATOM 1303 N N . LEU A 1 160 ? 25.723 8.858 -29.125 1.00 87.44 160 LEU A N 1
ATOM 1304 C CA . LEU A 1 160 ? 26.420 7.774 -29.830 1.00 87.44 160 LEU A CA 1
ATOM 1305 C C . LEU A 1 160 ? 27.842 7.540 -29.278 1.00 87.44 160 LEU A C 1
ATOM 1307 O O . LEU A 1 160 ? 28.833 7.537 -30.007 1.00 87.44 160 LEU A O 1
ATOM 1311 N N . ASN A 1 161 ? 27.956 7.395 -27.959 1.00 87.75 161 ASN A N 1
ATOM 1312 C CA . ASN A 1 161 ? 29.170 6.985 -27.277 1.00 87.75 161 ASN A CA 1
ATOM 1313 C C . ASN A 1 161 ? 29.043 5.506 -26.898 1.00 87.75 161 ASN A C 1
ATOM 1315 O O . ASN A 1 161 ? 28.284 5.124 -26.009 1.00 87.75 161 ASN A O 1
ATOM 1319 N N . TYR A 1 162 ? 29.843 4.683 -27.566 1.00 90.12 162 TYR A N 1
ATOM 1320 C CA . TYR A 1 162 ? 29.793 3.224 -27.484 1.00 90.12 162 TYR A CA 1
ATOM 1321 C C . TYR A 1 162 ? 30.546 2.631 -26.284 1.00 90.12 162 TYR A C 1
ATOM 1323 O O . TYR A 1 162 ? 30.722 1.413 -26.194 1.00 90.12 162 TYR A O 1
ATOM 1331 N N . SER A 1 163 ? 31.042 3.485 -25.385 1.00 90.62 163 SER A N 1
ATOM 1332 C CA . SER A 1 163 ? 31.658 3.059 -24.130 1.00 90.62 163 SER A CA 1
ATOM 1333 C C . SER A 1 163 ? 30.614 3.086 -23.010 1.00 90.62 163 SER A C 1
ATOM 1335 O O . SER A 1 163 ? 30.087 4.164 -22.722 1.00 90.62 163 SER A O 1
ATOM 1337 N N . PRO A 1 164 ? 30.316 1.943 -22.362 1.00 91.94 164 PRO A N 1
ATOM 1338 C CA . PRO A 1 164 ? 29.343 1.902 -21.280 1.00 91.94 164 PRO A CA 1
ATOM 1339 C C . PRO A 1 164 ? 29.855 2.674 -20.064 1.00 91.94 164 PRO A C 1
ATOM 1341 O O . PRO A 1 164 ? 30.998 2.487 -19.644 1.00 91.94 164 PRO A O 1
ATOM 1344 N N . ILE A 1 165 ? 28.989 3.490 -19.462 1.00 94.81 165 ILE A N 1
ATOM 1345 C CA . ILE A 1 165 ? 29.199 3.960 -18.085 1.00 94.81 165 ILE A CA 1
ATOM 1346 C C . ILE A 1 165 ? 28.905 2.808 -17.117 1.00 94.81 165 ILE A C 1
ATOM 1348 O O . ILE A 1 165 ? 29.716 2.519 -16.239 1.00 94.81 165 ILE A O 1
ATOM 1352 N N . LEU A 1 166 ? 27.794 2.100 -17.339 1.00 97.31 166 LEU A N 1
ATOM 1353 C CA . LEU A 1 166 ? 27.459 0.843 -16.678 1.00 97.31 166 LEU A CA 1
ATOM 1354 C C . LEU A 1 166 ? 27.027 -0.188 -17.724 1.00 97.31 166 LEU A C 1
ATOM 1356 O O . LEU A 1 166 ? 26.182 0.104 -18.564 1.00 97.31 166 LEU A O 1
ATOM 1360 N N . ASN A 1 167 ? 27.613 -1.384 -17.667 1.00 97.75 167 ASN A N 1
ATOM 1361 C CA . ASN A 1 167 ? 27.241 -2.524 -18.501 1.00 97.75 167 ASN A CA 1
ATOM 1362 C C . ASN A 1 167 ? 26.491 -3.547 -17.642 1.00 97.75 167 ASN A C 1
ATOM 1364 O O . ASN A 1 167 ? 27.055 -4.019 -16.655 1.00 97.75 167 ASN A O 1
ATOM 1368 N N . LEU A 1 168 ? 25.261 -3.889 -18.022 1.00 98.31 168 LEU A N 1
ATOM 1369 C CA . LEU A 1 168 ? 24.430 -4.876 -17.324 1.00 98.31 168 LEU A CA 1
ATOM 1370 C C . LEU A 1 168 ? 24.363 -6.231 -18.041 1.00 98.31 168 LEU A C 1
ATOM 1372 O O . LEU A 1 168 ? 23.582 -7.087 -17.637 1.00 98.31 168 LEU A O 1
ATOM 1376 N N . ALA A 1 169 ? 25.180 -6.450 -19.076 1.00 97.81 169 ALA A N 1
ATOM 1377 C CA . ALA A 1 169 ? 25.284 -7.761 -19.709 1.00 97.81 169 ALA A CA 1
ATOM 1378 C C . ALA A 1 169 ? 25.632 -8.852 -18.684 1.00 97.81 169 ALA A C 1
ATOM 1380 O O . ALA A 1 169 ? 26.517 -8.676 -17.841 1.00 97.81 169 ALA A O 1
ATOM 1381 N N . THR A 1 170 ? 24.965 -9.999 -18.785 1.00 96.88 170 THR A N 1
ATOM 1382 C CA . THR A 1 170 ? 25.141 -11.111 -17.838 1.00 96.88 170 THR A CA 1
ATOM 1383 C C . THR A 1 170 ? 26.295 -12.037 -18.209 1.00 96.88 170 THR A C 1
ATOM 1385 O O . THR A 1 170 ? 26.820 -12.741 -17.343 1.00 96.88 170 THR A O 1
ATOM 1388 N N . ASN A 1 171 ? 26.697 -12.053 -19.486 1.00 97.00 171 ASN A N 1
ATOM 1389 C CA . ASN A 1 171 ? 27.648 -13.012 -20.048 1.00 97.00 171 ASN A CA 1
ATOM 1390 C C . ASN A 1 171 ? 27.205 -14.479 -19.845 1.00 97.00 171 ASN A C 1
ATOM 1392 O O . ASN A 1 171 ? 28.027 -15.406 -19.848 1.00 97.00 171 ASN A O 1
ATOM 1396 N N . ALA A 1 172 ? 25.900 -14.690 -19.654 1.00 97.50 172 ALA A N 1
ATOM 1397 C CA . ALA A 1 172 ? 25.271 -15.997 -19.570 1.00 97.50 172 ALA A CA 1
ATOM 1398 C C . ALA A 1 172 ? 24.849 -16.470 -20.967 1.00 97.50 172 ALA A C 1
ATOM 1400 O O . ALA A 1 172 ? 24.605 -15.675 -21.870 1.00 97.50 172 ALA A O 1
ATOM 1401 N N . ASP A 1 173 ? 24.795 -17.789 -21.159 1.00 97.88 173 ASP A N 1
ATOM 1402 C CA . ASP A 1 173 ? 24.365 -18.367 -22.433 1.00 97.88 173 ASP A CA 1
ATOM 1403 C C . ASP A 1 173 ? 22.859 -18.082 -22.635 1.00 97.88 173 ASP A C 1
ATOM 1405 O O . ASP A 1 173 ? 22.040 -18.465 -21.798 1.00 97.88 173 ASP A O 1
ATOM 1409 N N . LEU A 1 174 ? 22.491 -17.456 -23.757 1.00 98.00 174 LEU A N 1
ATOM 1410 C CA . LEU A 1 174 ? 21.152 -16.927 -24.069 1.00 98.00 174 LEU A CA 1
ATOM 1411 C C . LEU A 1 174 ? 20.080 -18.007 -24.240 1.00 98.00 174 LEU A C 1
ATOM 1413 O O . LEU A 1 174 ? 20.360 -18.996 -24.894 1.00 98.00 174 LEU A O 1
ATOM 1417 N N . PRO A 1 175 ? 18.838 -17.840 -23.777 1.00 98.19 175 PRO A N 1
ATOM 1418 C CA . PRO A 1 175 ? 17.816 -18.895 -23.785 1.00 98.19 175 PRO A CA 1
ATOM 1419 C C . PRO A 1 175 ? 17.646 -19.613 -25.144 1.00 98.19 175 PRO A C 1
ATOM 1421 O O . PRO A 1 175 ? 17.882 -19.052 -26.210 1.00 98.19 175 PRO A O 1
ATOM 1424 N N . SER A 1 176 ? 17.252 -20.892 -25.119 1.00 97.44 176 SER A N 1
ATOM 1425 C CA . SER A 1 176 ? 17.067 -21.715 -26.335 1.00 97.44 176 SER A CA 1
ATOM 1426 C C . SER A 1 176 ? 15.716 -21.520 -27.029 1.00 97.44 176 SER A C 1
ATOM 1428 O O . SER A 1 176 ? 15.443 -22.154 -28.043 1.00 97.44 176 SER A O 1
ATOM 1430 N N . THR A 1 177 ? 14.846 -20.715 -26.436 1.00 97.25 177 THR A N 1
ATOM 1431 C CA . THR A 1 177 ? 13.508 -20.375 -26.919 1.00 97.25 177 THR A CA 1
ATOM 1432 C C . THR A 1 177 ? 13.324 -18.883 -26.764 1.00 97.25 177 THR A C 1
ATOM 1434 O O . THR A 1 177 ? 13.951 -18.297 -25.884 1.00 97.25 177 THR A O 1
ATOM 1437 N N . ASP A 1 178 ? 12.459 -18.297 -27.586 1.00 97.31 178 ASP A N 1
ATOM 1438 C CA . ASP A 1 178 ? 12.150 -16.871 -27.531 1.00 97.31 178 ASP A CA 1
ATOM 1439 C C . ASP A 1 178 ? 11.739 -16.468 -26.105 1.00 97.31 178 ASP A C 1
ATOM 1441 O O . ASP A 1 178 ? 10.821 -17.055 -25.526 1.00 97.31 178 ASP A O 1
ATOM 1445 N N . THR A 1 179 ? 12.509 -15.589 -25.468 1.00 97.75 179 THR A N 1
ATOM 1446 C CA . THR A 1 179 ? 12.375 -15.274 -24.039 1.00 97.75 179 THR A CA 1
ATOM 1447 C C . THR A 1 179 ? 12.810 -13.840 -23.778 1.00 97.75 179 THR A C 1
ATOM 1449 O O . THR A 1 179 ? 13.768 -13.345 -24.370 1.00 97.75 179 THR A O 1
ATOM 1452 N N . GLU A 1 180 ? 12.099 -13.184 -22.868 1.00 97.75 180 GLU A N 1
ATOM 1453 C CA . GLU A 1 180 ? 12.398 -11.835 -22.403 1.00 97.75 180 GLU A CA 1
ATOM 1454 C C . GLU A 1 180 ? 13.536 -11.857 -21.379 1.00 97.75 180 GLU A C 1
ATOM 1456 O O . GLU A 1 180 ? 13.464 -12.519 -20.342 1.00 97.75 180 GLU A O 1
ATOM 1461 N N . MET A 1 181 ? 14.599 -11.122 -21.683 1.00 97.94 181 MET A N 1
ATOM 1462 C CA . MET A 1 181 ? 15.719 -10.868 -20.786 1.00 97.94 181 MET A CA 1
ATOM 1463 C C . MET A 1 181 ? 15.616 -9.428 -20.289 1.00 97.94 181 MET A C 1
ATOM 1465 O O . MET A 1 181 ? 15.665 -8.499 -21.094 1.00 97.94 181 MET A O 1
ATOM 1469 N N . ILE A 1 182 ? 15.471 -9.253 -18.976 1.00 97.94 182 ILE A N 1
ATOM 1470 C CA . ILE A 1 182 ? 15.254 -7.950 -18.338 1.00 97.94 182 ILE A CA 1
ATOM 1471 C C . ILE A 1 182 ? 16.569 -7.436 -17.747 1.00 97.94 182 ILE A C 1
ATOM 1473 O O . ILE A 1 182 ? 17.261 -8.152 -17.019 1.00 97.94 182 ILE A O 1
ATOM 1477 N N . TYR A 1 183 ? 16.892 -6.178 -18.033 1.00 98.38 183 TYR A N 1
ATOM 1478 C CA . TYR A 1 183 ? 18.078 -5.482 -17.550 1.00 98.38 183 TYR A CA 1
ATOM 1479 C C . TYR A 1 183 ? 17.688 -4.160 -16.894 1.00 98.38 183 TYR A C 1
ATOM 1481 O O . TYR A 1 183 ? 16.921 -3.387 -17.456 1.00 98.38 183 TYR A O 1
ATOM 1489 N N . GLY A 1 184 ? 18.269 -3.852 -15.738 1.00 98.19 184 GLY A N 1
ATOM 1490 C CA . GLY A 1 184 ? 17.916 -2.651 -14.981 1.00 98.19 184 GLY A CA 1
ATOM 1491 C C . GLY A 1 184 ? 16.784 -2.900 -13.985 1.00 98.19 184 GLY A C 1
ATOM 1492 O O . GLY A 1 184 ? 16.563 -4.032 -13.564 1.00 98.19 184 GLY A O 1
ATOM 1493 N N . SER A 1 185 ? 16.147 -1.821 -13.541 1.00 97.75 185 SER A N 1
ATOM 1494 C CA . SER A 1 185 ? 15.012 -1.834 -12.613 1.00 97.75 185 SER A CA 1
ATOM 1495 C C . SER A 1 185 ? 14.374 -0.443 -12.556 1.00 97.75 185 SER A C 1
ATOM 1497 O O . SER A 1 185 ? 14.914 0.536 -13.077 1.00 97.75 185 SER A O 1
ATOM 1499 N N . ASP A 1 186 ? 13.272 -0.341 -11.825 1.00 96.56 186 ASP A N 1
ATOM 1500 C CA . ASP A 1 186 ? 12.586 0.898 -11.435 1.00 96.56 186 ASP A CA 1
ATOM 1501 C C . ASP A 1 186 ? 13.419 1.934 -10.660 1.00 96.56 186 ASP A C 1
ATOM 1503 O O . ASP A 1 186 ? 12.996 3.077 -10.489 1.00 96.56 186 ASP A O 1
ATOM 1507 N N . THR A 1 187 ? 14.611 1.547 -10.220 1.00 96.62 187 THR A N 1
ATOM 1508 C CA . THR A 1 187 ? 15.554 2.346 -9.427 1.00 96.62 187 THR A CA 1
ATOM 1509 C C . THR A 1 187 ? 16.935 2.433 -10.081 1.00 96.62 187 THR A C 1
ATOM 1511 O O . THR A 1 187 ? 17.829 3.127 -9.590 1.00 96.62 187 THR A O 1
ATOM 1514 N N . ASN A 1 188 ? 17.146 1.732 -11.200 1.00 98.06 188 ASN A N 1
ATOM 1515 C CA . ASN A 1 188 ? 18.430 1.687 -11.883 1.00 98.06 188 ASN A CA 1
ATOM 1516 C C . ASN A 1 188 ? 18.524 2.792 -12.942 1.00 98.06 188 ASN A C 1
ATOM 1518 O O . ASN A 1 188 ? 17.870 2.739 -13.979 1.00 98.06 188 ASN A O 1
ATOM 1522 N N . LEU A 1 189 ? 19.392 3.777 -12.707 1.00 97.62 189 LEU A N 1
ATOM 1523 C CA . LEU A 1 189 ? 19.677 4.862 -13.657 1.00 97.62 189 LEU A CA 1
ATOM 1524 C C . LEU A 1 189 ? 20.871 4.567 -14.582 1.00 97.62 189 LEU A C 1
ATOM 1526 O O . LEU A 1 189 ? 21.358 5.460 -15.271 1.00 97.62 189 LEU A O 1
ATOM 1530 N N . TRP A 1 190 ? 21.391 3.338 -14.576 1.00 97.50 190 TRP A N 1
ATOM 1531 C CA . TRP A 1 190 ? 22.516 2.884 -15.401 1.00 97.50 190 TRP A CA 1
ATOM 1532 C C . TRP A 1 190 ? 23.795 3.727 -15.249 1.00 97.50 190 TRP A C 1
ATOM 1534 O O . TRP A 1 190 ? 24.580 3.894 -16.182 1.00 97.50 190 TRP A O 1
ATOM 1544 N N . GLY A 1 191 ? 24.004 4.291 -14.055 1.00 96.94 191 GLY A N 1
ATOM 1545 C CA . GLY A 1 191 ? 25.118 5.202 -13.766 1.00 96.94 191 GLY A CA 1
ATOM 1546 C C . GLY A 1 191 ? 24.994 6.583 -14.424 1.00 96.94 191 GLY A C 1
ATOM 1547 O O . GLY A 1 191 ? 25.947 7.360 -14.390 1.00 96.94 191 GLY A O 1
ATOM 1548 N N . LEU A 1 192 ? 23.843 6.900 -15.019 1.00 96.75 192 LEU A N 1
ATOM 1549 C CA . LEU A 1 192 ? 23.550 8.191 -15.628 1.00 96.75 192 LEU A CA 1
ATOM 1550 C C . LEU A 1 192 ? 22.785 9.098 -14.660 1.00 96.75 192 LEU A C 1
ATOM 1552 O O . LEU A 1 192 ? 22.054 8.655 -13.779 1.00 96.75 192 LEU A O 1
ATOM 1556 N N . THR A 1 193 ? 22.905 10.402 -14.881 1.00 96.31 193 THR A N 1
ATOM 1557 C CA . THR A 1 193 ? 21.902 11.376 -14.439 1.00 96.31 193 THR A CA 1
ATOM 1558 C C . THR A 1 193 ? 20.994 11.651 -15.627 1.00 96.31 193 THR A C 1
ATOM 1560 O O . THR A 1 193 ? 21.503 11.995 -16.695 1.00 96.31 193 THR A O 1
ATOM 1563 N N . LEU A 1 194 ? 19.687 11.469 -15.464 1.00 96.81 194 LEU A N 1
ATOM 1564 C CA . LEU A 1 194 ? 18.716 11.550 -16.552 1.00 96.81 194 LEU A CA 1
ATOM 1565 C C . LEU A 1 194 ? 17.674 12.621 -16.261 1.00 96.81 194 LEU A C 1
ATOM 1567 O O . LEU A 1 194 ? 17.085 12.653 -15.182 1.00 96.81 194 LEU A O 1
ATOM 1571 N N . THR A 1 195 ? 17.440 13.476 -17.246 1.00 97.75 195 THR A N 1
ATOM 1572 C CA . THR A 1 195 ? 16.324 14.425 -17.266 1.00 97.75 195 THR A CA 1
ATOM 1573 C C . THR A 1 195 ? 15.218 13.926 -18.202 1.00 97.75 195 THR A C 1
ATOM 1575 O O . THR A 1 195 ? 15.524 13.204 -19.157 1.00 97.75 195 THR A O 1
ATOM 1578 N N . PRO A 1 196 ? 13.949 14.334 -18.007 1.00 97.81 196 PRO A N 1
ATOM 1579 C CA . PRO A 1 196 ? 12.866 13.988 -18.934 1.00 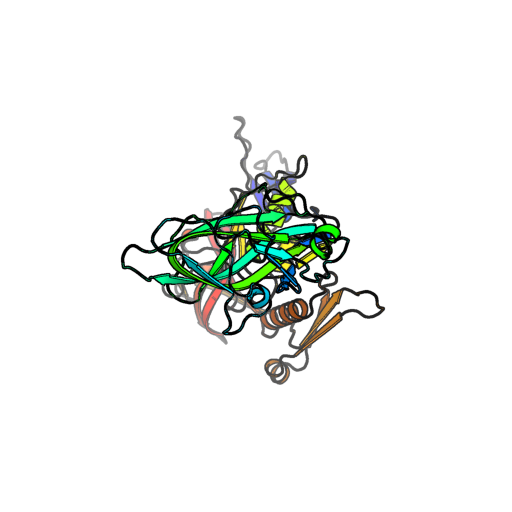97.81 196 PRO A CA 1
ATOM 1580 C C . PRO A 1 196 ? 13.174 14.358 -20.388 1.00 97.81 196 PRO A C 1
ATOM 1582 O O . PRO A 1 196 ? 12.954 13.561 -21.291 1.00 97.81 196 PRO A O 1
ATOM 1585 N N . THR A 1 197 ? 13.783 15.525 -20.626 1.00 97.19 197 THR A N 1
ATOM 1586 C CA . THR A 1 197 ? 14.184 15.959 -21.974 1.00 97.19 197 THR A CA 1
ATOM 1587 C C . THR A 1 197 ? 15.189 15.010 -22.629 1.00 97.19 197 THR A C 1
ATOM 1589 O O . THR A 1 197 ? 15.088 14.754 -23.829 1.00 97.19 197 THR A O 1
ATOM 1592 N N . GLU A 1 198 ? 16.165 14.503 -21.873 1.00 96.56 198 GLU A N 1
ATOM 1593 C CA . GLU A 1 198 ? 17.141 13.533 -22.384 1.00 96.56 198 GLU A CA 1
ATOM 1594 C C . GLU A 1 198 ? 16.478 12.181 -22.660 1.00 96.56 198 GLU A C 1
ATOM 1596 O O . GLU A 1 198 ? 16.743 11.583 -23.699 1.00 96.56 198 GLU A O 1
ATOM 1601 N N . VAL A 1 199 ? 15.582 11.719 -21.784 1.00 96.62 199 VAL A N 1
ATOM 1602 C CA . VAL A 1 199 ? 14.844 10.467 -22.005 1.00 96.62 199 VAL A CA 1
ATOM 1603 C C . VAL A 1 199 ? 13.962 10.557 -23.250 1.00 96.62 199 VAL A C 1
ATOM 1605 O O . VAL A 1 199 ? 14.033 9.677 -24.104 1.00 96.62 199 VAL A O 1
ATOM 1608 N N . ASN A 1 200 ? 13.208 11.647 -23.400 1.00 96.19 200 ASN A N 1
ATOM 1609 C CA . ASN A 1 200 ? 12.289 11.832 -24.521 1.00 96.19 200 ASN A CA 1
ATOM 1610 C C . ASN A 1 200 ? 13.003 11.911 -25.879 1.00 96.19 200 ASN A C 1
ATOM 1612 O O . ASN A 1 200 ? 12.439 11.492 -26.883 1.00 96.19 200 ASN A O 1
ATOM 1616 N N . ASN A 1 201 ? 14.238 12.429 -25.931 1.00 93.69 201 ASN A N 1
ATOM 1617 C CA . ASN A 1 201 ? 14.872 12.788 -27.208 1.00 93.69 201 ASN A CA 1
ATOM 1618 C C . ASN A 1 201 ? 16.196 12.078 -27.520 1.00 93.69 201 ASN A C 1
ATOM 1620 O O . ASN A 1 201 ? 16.638 12.113 -28.667 1.00 93.69 201 ASN A O 1
ATOM 1624 N N . GLN A 1 202 ? 16.894 11.535 -26.521 1.00 93.62 202 GLN A N 1
ATOM 1625 C CA . GLN A 1 202 ? 18.319 11.192 -26.650 1.00 93.62 202 GLN A CA 1
ATOM 1626 C C . GLN A 1 202 ? 18.677 9.794 -26.152 1.00 93.62 202 GLN A C 1
ATOM 1628 O O . GLN A 1 202 ? 19.845 9.414 -26.215 1.00 93.62 202 GLN A O 1
ATOM 1633 N N . LEU A 1 203 ? 17.714 9.042 -25.628 1.00 94.81 203 LEU A N 1
ATOM 1634 C CA . LEU A 1 203 ? 17.975 7.749 -25.019 1.00 94.81 203 LEU A CA 1
ATOM 1635 C C . LEU A 1 203 ? 18.250 6.674 -26.078 1.00 94.81 203 LEU A C 1
ATOM 1637 O O . LEU A 1 203 ? 17.453 6.468 -26.994 1.00 94.81 203 LEU A O 1
ATOM 1641 N N . ILE A 1 204 ? 19.387 5.993 -25.932 1.00 94.69 204 ILE A N 1
ATOM 1642 C CA . ILE A 1 204 ? 19.863 4.944 -26.838 1.00 94.69 204 ILE A CA 1
ATOM 1643 C C . ILE A 1 204 ? 20.196 3.701 -26.021 1.00 94.69 204 ILE A C 1
ATOM 1645 O O . ILE A 1 204 ? 20.923 3.799 -25.030 1.00 94.69 204 ILE A O 1
ATOM 1649 N N . VAL A 1 205 ? 19.710 2.544 -26.460 1.00 96.19 205 VAL A N 1
ATOM 1650 C CA . VAL A 1 205 ? 20.066 1.222 -25.935 1.00 96.19 205 VAL A CA 1
ATOM 1651 C C . VAL A 1 205 ? 21.102 0.592 -26.859 1.00 96.19 205 VAL A C 1
ATOM 1653 O O . VAL A 1 205 ? 20.928 0.592 -28.074 1.00 96.19 205 VAL A O 1
ATOM 1656 N N . PHE A 1 206 ? 22.162 0.034 -26.282 1.00 95.44 206 PHE A N 1
ATOM 1657 C CA . PHE A 1 206 ? 23.234 -0.635 -27.009 1.00 95.44 206 PHE A CA 1
ATOM 1658 C C . PHE A 1 206 ? 23.329 -2.107 -26.630 1.00 95.44 206 PHE A C 1
ATOM 1660 O O . PHE A 1 206 ? 23.436 -2.429 -25.443 1.00 95.44 206 PHE A O 1
ATOM 1667 N N . LEU A 1 207 ? 23.375 -2.982 -27.637 1.00 96.25 207 LEU A N 1
ATOM 1668 C CA . LEU A 1 207 ? 23.458 -4.434 -27.466 1.00 96.25 207 LEU A CA 1
ATOM 1669 C C . LEU A 1 207 ? 24.637 -5.015 -28.252 1.00 96.25 207 LEU A C 1
ATOM 1671 O O . LEU A 1 207 ? 24.817 -4.728 -29.435 1.00 96.25 207 LEU A O 1
ATOM 1675 N N . GLN A 1 208 ? 25.446 -5.856 -27.609 1.00 96.12 208 GLN A N 1
ATOM 1676 C CA . GLN A 1 208 ? 26.503 -6.620 -28.268 1.00 96.12 208 GLN A CA 1
ATOM 1677 C C . GLN A 1 208 ? 26.597 -8.024 -27.699 1.00 96.12 208 GLN A C 1
ATOM 1679 O O . GLN A 1 208 ? 26.555 -8.216 -26.481 1.00 96.12 208 GLN A O 1
ATOM 1684 N N . TYR A 1 209 ? 26.849 -8.981 -28.586 1.00 97.69 209 TYR A N 1
ATOM 1685 C CA . TYR A 1 209 ? 26.906 -10.392 -28.251 1.00 97.69 209 TYR A CA 1
ATOM 1686 C C . TYR A 1 209 ? 28.225 -11.020 -28.679 1.00 97.69 209 TYR A C 1
ATOM 1688 O O . TYR A 1 209 ? 28.930 -10.518 -29.558 1.00 97.69 209 TYR A O 1
ATOM 1696 N N . VAL A 1 210 ? 28.547 -12.145 -28.054 1.00 98.06 210 VAL A N 1
ATOM 1697 C CA . VAL A 1 210 ? 29.613 -13.057 -28.461 1.00 98.06 210 VAL A CA 1
ATOM 1698 C C . VAL A 1 210 ? 29.026 -14.450 -28.632 1.00 98.06 210 VAL A C 1
ATOM 1700 O O . VAL A 1 210 ? 28.168 -14.863 -27.853 1.00 98.06 210 VAL A O 1
ATOM 1703 N N . GLY A 1 211 ? 29.475 -15.199 -29.629 1.00 97.94 211 GLY A N 1
ATOM 1704 C CA . GLY A 1 211 ? 29.017 -16.571 -29.799 1.00 97.94 211 GLY A CA 1
ATOM 1705 C C . GLY A 1 211 ? 29.918 -17.415 -30.677 1.00 97.94 211 GLY A C 1
ATOM 1706 O O . GLY A 1 211 ? 30.880 -16.920 -31.264 1.00 97.94 211 GLY A O 1
ATOM 1707 N N . VAL A 1 212 ? 29.602 -18.704 -30.740 1.00 98.06 212 VAL A N 1
ATOM 1708 C CA . VAL A 1 212 ? 30.258 -19.708 -31.585 1.00 98.06 212 VAL A CA 1
ATOM 1709 C C . VAL A 1 212 ? 29.275 -20.834 -31.890 1.00 98.06 212 VAL A C 1
ATOM 1711 O O . VAL A 1 212 ? 28.518 -21.244 -31.011 1.00 98.06 212 VAL A O 1
ATOM 1714 N N . ASP A 1 213 ? 29.296 -21.331 -33.127 1.00 97.81 213 ASP A N 1
ATOM 1715 C CA . ASP A 1 213 ? 28.445 -22.412 -33.640 1.00 97.81 213 ASP A CA 1
ATOM 1716 C C . ASP A 1 213 ? 26.964 -22.241 -33.266 1.00 97.81 213 ASP A C 1
ATOM 1718 O O . ASP A 1 213 ? 26.320 -23.140 -32.709 1.00 97.81 213 ASP A O 1
ATOM 1722 N N . VAL A 1 214 ? 26.431 -21.052 -33.544 1.00 98.19 214 VAL A N 1
ATOM 1723 C CA . VAL A 1 214 ? 25.109 -20.616 -33.089 1.00 98.19 214 VAL A CA 1
ATOM 1724 C C . VAL A 1 214 ? 24.457 -19.673 -34.101 1.00 98.19 214 VAL A C 1
ATOM 1726 O O . VAL A 1 214 ? 25.148 -18.955 -34.827 1.00 98.19 214 VAL A O 1
ATOM 1729 N N . ILE A 1 215 ? 23.128 -19.661 -34.123 1.00 97.81 215 ILE A N 1
ATOM 1730 C CA . ILE A 1 215 ? 22.321 -18.580 -34.690 1.00 97.81 215 ILE A CA 1
ATOM 1731 C C . ILE A 1 215 ? 21.742 -17.803 -33.512 1.00 97.81 215 ILE A C 1
ATOM 1733 O O . ILE A 1 215 ? 21.095 -18.389 -32.645 1.00 97.81 215 ILE A O 1
ATOM 1737 N N . LEU A 1 216 ? 22.018 -16.509 -33.441 1.00 97.69 216 LEU A N 1
ATOM 1738 C CA . LEU A 1 216 ? 21.408 -15.608 -32.469 1.00 97.69 216 LEU A CA 1
ATOM 1739 C C . LEU A 1 216 ? 20.237 -14.898 -33.140 1.00 97.69 216 LEU A C 1
ATOM 1741 O O . LEU A 1 216 ? 20.409 -14.375 -34.235 1.00 97.69 216 LEU A O 1
ATOM 1745 N N . ASN A 1 217 ? 19.090 -14.859 -32.470 1.00 97.56 217 ASN A N 1
ATOM 1746 C CA . ASN A 1 217 ? 17.876 -14.196 -32.922 1.00 97.56 217 ASN A CA 1
ATOM 1747 C C . ASN A 1 217 ? 17.442 -13.156 -31.884 1.00 97.56 217 ASN A C 1
ATOM 1749 O O . ASN A 1 217 ? 17.313 -13.479 -30.700 1.00 97.56 217 ASN A O 1
ATOM 1753 N N . ILE A 1 218 ? 17.194 -11.928 -32.331 1.00 96.88 218 ILE A N 1
ATOM 1754 C CA . ILE A 1 218 ? 16.635 -10.838 -31.527 1.00 96.88 218 ILE A CA 1
ATOM 1755 C C . ILE A 1 218 ? 15.299 -10.456 -32.151 1.00 96.88 218 ILE A C 1
ATOM 1757 O O . ILE A 1 218 ? 15.237 -10.159 -33.343 1.00 96.88 218 ILE A O 1
ATOM 1761 N N . ASN A 1 219 ? 14.242 -10.511 -31.349 1.00 95.44 219 ASN A N 1
ATOM 1762 C CA . ASN A 1 219 ? 12.891 -10.152 -31.758 1.00 95.44 219 ASN A CA 1
ATOM 1763 C C . ASN A 1 219 ? 12.693 -8.648 -31.627 1.00 95.44 219 ASN A C 1
ATOM 1765 O O . ASN A 1 219 ? 12.531 -7.966 -32.620 1.00 95.44 219 ASN A O 1
ATOM 1769 N N . CYS A 1 220 ? 12.790 -8.131 -30.403 1.00 94.44 220 CYS A N 1
ATOM 1770 C CA . CYS A 1 220 ? 12.515 -6.736 -30.099 1.00 94.44 220 CYS A CA 1
ATOM 1771 C C . CYS A 1 220 ? 13.250 -6.279 -28.832 1.00 94.44 220 CYS A C 1
ATOM 1773 O O . CYS A 1 220 ? 13.760 -7.088 -28.044 1.00 94.44 220 CYS A O 1
ATOM 1775 N N . VAL A 1 221 ? 13.317 -4.960 -28.658 1.00 95.88 221 VAL A N 1
ATOM 1776 C CA . VAL A 1 221 ? 13.932 -4.297 -27.503 1.00 95.88 221 VAL A CA 1
ATOM 1777 C C . VAL A 1 221 ? 12.923 -3.310 -26.931 1.00 95.88 221 VAL A C 1
ATOM 1779 O O . VAL A 1 221 ? 12.611 -2.323 -27.579 1.00 95.88 221 VAL A O 1
ATOM 1782 N N . TYR A 1 222 ? 12.417 -3.547 -25.729 1.00 94.50 222 TYR A N 1
ATOM 1783 C CA . TYR A 1 222 ? 11.591 -2.580 -25.013 1.00 94.50 222 TYR A CA 1
ATOM 1784 C C . TYR A 1 222 ? 12.436 -1.773 -24.055 1.00 94.50 222 TYR A C 1
ATOM 1786 O O . TYR A 1 222 ? 13.440 -2.244 -23.509 1.00 94.50 222 TYR A O 1
ATOM 1794 N N . ILE A 1 223 ? 11.954 -0.576 -23.779 1.00 96.62 223 ILE A N 1
ATOM 1795 C CA . ILE A 1 223 ? 12.441 0.228 -22.679 1.00 96.62 223 ILE A CA 1
ATOM 1796 C C . ILE A 1 223 ? 11.256 0.718 -21.866 1.00 96.62 223 ILE A C 1
ATOM 1798 O O . ILE A 1 223 ? 10.313 1.318 -22.384 1.00 96.62 223 ILE A O 1
ATOM 1802 N N . LYS A 1 224 ? 11.310 0.435 -20.573 1.00 97.88 224 LYS A N 1
ATOM 1803 C CA . LYS A 1 224 ? 10.353 0.904 -19.588 1.00 97.88 224 LYS A CA 1
ATOM 1804 C C . LYS A 1 224 ? 11.036 1.954 -18.734 1.00 97.88 224 LYS A C 1
ATOM 1806 O O . LYS A 1 224 ? 12.043 1.687 -18.075 1.00 97.88 224 LYS A O 1
ATOM 1811 N N . VAL A 1 225 ? 10.505 3.169 -18.773 1.00 98.12 225 VAL A N 1
ATOM 1812 C CA . VAL A 1 225 ? 11.003 4.282 -17.966 1.00 98.12 225 VAL A CA 1
ATOM 1813 C C . VAL A 1 225 ? 10.071 4.482 -16.792 1.00 98.12 225 VAL A C 1
ATOM 1815 O O . VAL A 1 225 ? 8.877 4.695 -16.983 1.00 98.12 225 VAL A O 1
ATOM 1818 N N . TYR A 1 226 ? 10.639 4.468 -15.591 1.00 98.25 226 TYR A N 1
ATOM 1819 C CA . TYR A 1 226 ? 9.942 4.758 -14.348 1.00 98.25 226 TYR A CA 1
ATOM 1820 C C . TYR A 1 226 ? 10.229 6.200 -13.940 1.00 98.25 226 TYR A C 1
ATOM 1822 O O . TYR A 1 226 ? 11.389 6.626 -13.872 1.00 98.25 226 TYR A O 1
ATOM 1830 N N . TYR A 1 227 ? 9.182 6.966 -13.662 1.00 98.00 227 TYR A N 1
ATOM 1831 C CA . TYR A 1 227 ? 9.282 8.372 -13.300 1.00 98.00 227 TYR A CA 1
ATOM 1832 C C . TYR A 1 227 ? 8.246 8.756 -12.243 1.00 98.00 227 TYR A C 1
ATOM 1834 O O . TYR A 1 227 ? 7.318 8.018 -11.921 1.00 98.00 227 TYR A O 1
ATOM 1842 N N . SER A 1 228 ? 8.425 9.936 -11.663 1.00 97.19 228 SER A N 1
ATOM 1843 C CA . SER A 1 228 ? 7.459 10.508 -10.731 1.00 97.19 228 SER A CA 1
ATOM 1844 C C . SER A 1 228 ? 7.316 12.004 -10.940 1.00 97.19 228 SER A C 1
ATOM 1846 O O . SER A 1 228 ? 8.329 12.694 -11.066 1.00 97.19 228 SER A O 1
ATOM 1848 N N . VAL A 1 229 ? 6.089 12.509 -10.874 1.00 95.31 229 VAL A N 1
ATOM 1849 C CA . VAL A 1 229 ? 5.803 13.945 -10.790 1.00 95.31 229 VAL A CA 1
ATOM 1850 C C . VAL A 1 229 ? 5.497 14.301 -9.336 1.00 95.31 229 VAL A C 1
ATOM 1852 O O . VAL A 1 229 ? 4.680 13.647 -8.690 1.00 95.31 229 VAL A O 1
ATOM 1855 N N . GLY A 1 230 ? 6.178 15.317 -8.809 1.00 93.88 230 GLY A N 1
ATOM 1856 C CA . GLY A 1 230 ? 6.083 15.702 -7.401 1.00 93.88 230 GLY A CA 1
ATOM 1857 C C . GLY A 1 230 ? 6.885 14.805 -6.450 1.00 93.88 230 GLY A C 1
ATOM 1858 O O . GLY A 1 230 ? 7.757 14.027 -6.848 1.00 93.88 230 GLY A O 1
ATOM 1859 N N . ASN A 1 231 ? 6.608 14.949 -5.154 1.00 94.19 231 ASN A N 1
ATOM 1860 C CA . ASN A 1 231 ? 7.306 14.237 -4.087 1.00 94.19 231 ASN A CA 1
ATOM 1861 C C . ASN A 1 231 ? 6.695 12.843 -3.861 1.00 94.19 231 ASN A C 1
ATOM 1863 O O . ASN A 1 231 ? 5.927 12.639 -2.921 1.00 94.19 231 ASN A O 1
ATOM 1867 N N . VAL A 1 232 ? 6.994 11.908 -4.769 1.00 95.19 232 VAL A N 1
ATOM 1868 C CA . VAL A 1 232 ? 6.492 10.525 -4.705 1.00 95.19 232 VAL A CA 1
ATOM 1869 C C . VAL A 1 232 ? 7.436 9.616 -3.917 1.00 95.19 232 VAL A C 1
ATOM 1871 O O . VAL A 1 232 ? 8.634 9.553 -4.212 1.00 95.19 232 VAL A O 1
ATOM 1874 N N . ILE A 1 233 ? 6.864 8.856 -2.987 1.00 94.88 233 ILE A N 1
ATOM 1875 C CA . ILE A 1 233 ? 7.484 7.762 -2.240 1.00 94.88 233 ILE A CA 1
ATOM 1876 C C . ILE A 1 233 ? 6.876 6.442 -2.736 1.00 94.88 233 ILE A C 1
ATOM 1878 O O . ILE A 1 233 ? 5.655 6.281 -2.745 1.00 94.88 233 ILE A O 1
ATOM 1882 N N . LYS A 1 234 ? 7.732 5.494 -3.149 1.00 95.06 234 LYS A N 1
ATOM 1883 C CA . LYS A 1 234 ? 7.318 4.169 -3.640 1.00 95.06 234 LYS A CA 1
ATOM 1884 C C . LYS A 1 234 ? 7.046 3.220 -2.473 1.00 95.06 234 LYS A C 1
ATOM 1886 O O . LYS A 1 234 ? 7.815 2.305 -2.197 1.00 95.06 234 LYS A O 1
ATOM 1891 N N . VAL A 1 235 ? 5.945 3.475 -1.783 1.00 92.56 235 VAL A N 1
ATOM 1892 C CA . VAL A 1 235 ? 5.372 2.590 -0.769 1.00 92.56 235 VAL A CA 1
ATOM 1893 C C . VAL A 1 235 ? 3.870 2.583 -0.997 1.00 92.56 235 VAL A C 1
ATOM 1895 O O . VAL A 1 235 ? 3.241 3.640 -1.012 1.00 92.56 235 VAL A O 1
ATOM 1898 N N . THR A 1 236 ? 3.311 1.401 -1.231 1.00 93.06 236 THR A N 1
ATOM 1899 C CA . THR A 1 236 ? 1.885 1.225 -1.522 1.00 93.06 236 THR A CA 1
ATOM 1900 C C . THR A 1 236 ? 1.153 0.550 -0.375 1.00 93.06 236 THR A C 1
ATOM 1902 O O . THR A 1 236 ? 0.009 0.905 -0.113 1.00 93.06 236 THR A O 1
ATOM 1905 N N . ASP A 1 237 ? 1.792 -0.372 0.346 1.00 97.31 237 ASP A N 1
ATOM 1906 C CA . ASP A 1 237 ? 1.165 -1.044 1.481 1.00 97.31 237 ASP A CA 1
ATOM 1907 C C . ASP A 1 237 ? 0.767 -0.040 2.575 1.00 97.31 237 ASP A C 1
ATOM 1909 O O . ASP A 1 237 ? 1.576 0.772 3.019 1.00 97.31 237 ASP A O 1
ATOM 1913 N N . SER A 1 238 ? -0.488 -0.093 3.023 1.00 96.19 238 SER A N 1
ATOM 1914 C CA . SER A 1 238 ? -1.045 0.893 3.959 1.00 96.19 238 SER A CA 1
ATOM 1915 C C . SER A 1 238 ? -0.320 0.925 5.306 1.00 96.19 238 SER A C 1
ATOM 1917 O O . SER A 1 238 ? -0.117 2.008 5.860 1.00 96.19 238 SER A O 1
ATOM 1919 N N . GLY A 1 239 ? 0.074 -0.241 5.825 1.00 97.69 239 GLY A N 1
ATOM 1920 C CA . GLY A 1 239 ? 0.855 -0.358 7.054 1.00 97.69 239 GLY A CA 1
ATOM 1921 C C . GLY A 1 239 ? 2.250 0.241 6.901 1.00 97.69 239 GLY A C 1
ATOM 1922 O O . GLY A 1 239 ? 2.691 1.017 7.750 1.00 97.69 239 GLY A O 1
ATOM 1923 N N . ALA A 1 240 ? 2.906 -0.042 5.777 1.00 98.25 240 ALA A N 1
ATOM 1924 C CA . ALA A 1 240 ? 4.202 0.536 5.440 1.00 98.25 240 ALA A CA 1
ATOM 1925 C C . ALA A 1 240 ? 4.127 2.059 5.220 1.00 98.25 240 ALA A C 1
ATOM 1927 O O . ALA A 1 240 ? 5.025 2.775 5.655 1.00 98.25 240 ALA A O 1
ATOM 1928 N N . ILE A 1 241 ? 3.047 2.585 4.622 1.00 98.00 241 ILE A N 1
ATOM 1929 C CA . ILE A 1 241 ? 2.813 4.039 4.527 1.00 98.00 241 ILE A CA 1
ATOM 1930 C C . ILE A 1 241 ? 2.724 4.645 5.933 1.00 98.00 241 ILE A C 1
ATOM 1932 O O . ILE A 1 241 ? 3.319 5.689 6.195 1.00 98.00 241 ILE A O 1
ATOM 1936 N N . ALA A 1 242 ? 1.985 4.011 6.849 1.00 98.12 242 ALA A N 1
ATOM 1937 C CA . ALA A 1 242 ? 1.856 4.500 8.219 1.00 98.12 242 ALA A CA 1
ATOM 1938 C C . ALA A 1 242 ? 3.207 4.543 8.948 1.00 98.12 242 ALA A C 1
ATOM 1940 O O . ALA A 1 242 ? 3.491 5.523 9.640 1.00 98.12 242 ALA A O 1
ATOM 1941 N N . TRP A 1 243 ? 4.054 3.530 8.745 1.00 98.44 243 TRP A N 1
ATOM 1942 C CA . TRP A 1 243 ? 5.416 3.532 9.271 1.00 98.44 243 TRP A CA 1
ATOM 1943 C C . TRP A 1 243 ? 6.286 4.634 8.647 1.00 98.44 243 TRP A C 1
ATOM 1945 O O . TRP A 1 243 ? 6.896 5.405 9.388 1.00 98.44 243 TRP A O 1
ATOM 1955 N N . ASP A 1 244 ? 6.289 4.788 7.320 1.00 98.38 244 ASP A N 1
ATOM 1956 C CA . ASP A 1 244 ? 7.084 5.817 6.630 1.00 98.38 244 ASP A CA 1
ATOM 1957 C C . ASP A 1 244 ? 6.729 7.238 7.107 1.00 98.38 244 ASP A C 1
ATOM 1959 O O . ASP A 1 244 ? 7.615 8.071 7.314 1.00 98.38 244 ASP A O 1
ATOM 1963 N N . LEU A 1 245 ? 5.445 7.509 7.377 1.00 98.00 245 LEU A N 1
ATOM 1964 C CA . LEU A 1 245 ? 5.008 8.775 7.974 1.00 98.00 245 LEU A CA 1
ATOM 1965 C C . LEU A 1 245 ? 5.668 9.026 9.343 1.00 98.00 245 LEU A C 1
ATOM 1967 O O . LEU A 1 245 ? 6.099 10.151 9.628 1.00 98.00 245 LEU A O 1
ATOM 1971 N N . ILE A 1 246 ? 5.757 7.994 10.187 1.00 98.00 246 ILE A N 1
ATOM 1972 C CA . ILE A 1 246 ? 6.409 8.067 11.501 1.00 98.00 246 ILE A CA 1
ATOM 1973 C C . ILE A 1 246 ? 7.913 8.271 11.323 1.00 98.00 246 ILE A C 1
ATOM 1975 O O . ILE A 1 246 ? 8.465 9.232 11.869 1.00 98.00 246 ILE A O 1
ATOM 1979 N N . GLU A 1 247 ? 8.569 7.413 10.543 1.00 98.12 247 GLU A N 1
ATOM 1980 C CA . GLU A 1 247 ? 10.014 7.445 10.310 1.00 98.12 247 GLU A CA 1
ATOM 1981 C C . GLU A 1 247 ? 10.453 8.797 9.734 1.00 98.12 247 GLU A C 1
ATOM 1983 O O . GLU A 1 247 ? 11.301 9.482 10.317 1.00 98.12 247 GLU A O 1
ATOM 1988 N N . THR A 1 248 ? 9.793 9.257 8.670 1.00 97.12 248 THR A N 1
ATOM 1989 C CA . THR A 1 248 ? 10.048 10.562 8.047 1.00 97.12 248 THR A CA 1
ATOM 1990 C C . THR A 1 248 ? 9.918 11.702 9.056 1.00 97.12 248 THR A C 1
ATOM 1992 O O . THR A 1 248 ? 10.704 12.656 9.039 1.00 97.12 248 THR A O 1
ATOM 1995 N N . SER A 1 249 ? 8.947 11.635 9.971 1.00 97.19 249 SER A N 1
ATOM 1996 C CA . SER A 1 249 ? 8.822 12.648 11.017 1.00 97.19 249 SER A CA 1
ATOM 1997 C C . SER A 1 249 ? 9.931 12.580 12.061 1.00 97.19 249 SER A C 1
ATOM 1999 O O . SER A 1 249 ? 10.299 13.634 12.589 1.00 97.19 249 SER A O 1
ATOM 2001 N N . GLN A 1 250 ? 10.422 11.391 12.403 1.00 97.00 250 GLN A N 1
ATOM 2002 C CA . GLN A 1 250 ? 11.491 11.218 13.386 1.00 97.00 250 GLN A CA 1
ATOM 2003 C C . GLN A 1 250 ? 12.853 11.668 12.854 1.00 97.00 250 GLN A C 1
ATOM 2005 O O . GLN A 1 250 ? 13.651 12.212 13.614 1.00 97.00 250 GLN A O 1
ATOM 2010 N N . LEU A 1 251 ? 13.080 11.554 11.542 1.00 97.12 251 LEU A N 1
ATOM 2011 C CA . LEU A 1 251 ? 14.298 12.025 10.873 1.00 97.12 251 LEU A CA 1
ATOM 2012 C C . LEU A 1 251 ? 14.435 13.559 10.820 1.00 97.12 251 LEU A C 1
ATOM 2014 O O . LEU A 1 251 ? 15.499 14.077 10.470 1.00 97.12 251 LEU A O 1
ATOM 2018 N N . LYS A 1 252 ? 13.387 14.317 11.173 1.00 96.31 252 LYS A N 1
ATOM 2019 C CA . LYS A 1 252 ? 13.468 15.780 11.304 1.00 96.31 252 LYS A CA 1
ATOM 2020 C C . LYS A 1 252 ? 14.372 16.163 12.484 1.00 96.31 252 LYS A C 1
ATOM 2022 O O . LYS A 1 252 ? 14.497 15.436 13.465 1.00 96.31 252 LYS A O 1
ATOM 2027 N N . THR A 1 253 ? 14.972 17.352 12.436 1.00 96.31 253 THR A N 1
ATOM 2028 C CA . THR A 1 253 ? 15.795 17.875 13.539 1.00 96.31 253 THR A CA 1
ATOM 2029 C C . THR A 1 253 ? 15.005 17.906 14.853 1.00 96.31 253 THR A C 1
ATOM 2031 O O . THR A 1 253 ? 13.989 18.593 14.939 1.00 96.31 253 THR A O 1
ATOM 2034 N N . ASN A 1 254 ? 15.497 17.202 15.880 1.00 94.88 254 ASN A N 1
ATOM 2035 C CA . ASN A 1 254 ? 14.815 16.988 17.169 1.00 94.88 254 ASN A CA 1
ATOM 2036 C C . ASN A 1 254 ? 13.436 16.304 17.045 1.00 94.88 254 ASN A C 1
ATOM 2038 O O . ASN A 1 254 ? 12.581 16.473 17.912 1.00 94.88 254 ASN A O 1
ATOM 2042 N N . GLY A 1 255 ? 13.204 15.576 15.952 1.00 95.00 255 GLY A N 1
ATOM 2043 C CA . GLY A 1 255 ? 11.965 14.854 15.684 1.00 95.00 255 GLY A CA 1
ATOM 2044 C C . GLY A 1 255 ? 11.932 13.452 16.285 1.00 95.00 255 GLY A C 1
ATOM 2045 O O . GLY A 1 255 ? 10.848 12.889 16.404 1.00 95.00 255 GLY A O 1
ATOM 2046 N N . ASP A 1 256 ? 13.069 12.889 16.674 1.00 96.62 256 ASP A N 1
ATOM 2047 C CA . ASP A 1 256 ? 13.159 11.520 17.177 1.00 96.62 256 ASP A CA 1
ATOM 2048 C C . ASP A 1 256 ? 12.372 11.338 18.491 1.00 96.62 256 ASP A C 1
ATOM 2050 O O . ASP A 1 256 ? 12.695 11.950 19.511 1.00 96.62 256 ASP A O 1
ATOM 2054 N N . LEU A 1 257 ? 11.313 10.521 18.449 1.00 93.69 257 LEU A N 1
ATOM 2055 C CA . LEU A 1 257 ? 10.509 10.137 19.615 1.00 93.69 257 LEU A CA 1
ATOM 2056 C C . LEU A 1 257 ? 10.969 8.795 20.198 1.00 93.69 257 LEU A C 1
ATOM 2058 O O . LEU A 1 257 ? 10.450 8.374 21.236 1.00 93.69 257 LEU A O 1
ATOM 2062 N N . GLY A 1 258 ? 11.920 8.118 19.554 1.00 95.81 258 GLY A N 1
ATOM 2063 C CA . GLY A 1 258 ? 12.338 6.759 19.871 1.00 95.81 258 GLY A CA 1
ATOM 2064 C C . GLY A 1 258 ? 11.304 5.696 19.503 1.00 95.81 258 GLY A C 1
ATOM 2065 O O . GLY A 1 258 ? 11.354 4.616 20.081 1.00 95.81 258 GLY A O 1
ATOM 2066 N N . ILE A 1 259 ? 10.354 5.994 18.609 1.00 96.25 259 ILE A N 1
ATOM 2067 C CA . ILE A 1 259 ? 9.426 4.990 18.074 1.00 96.25 259 ILE A CA 1
ATOM 2068 C C . ILE A 1 259 ? 10.188 4.133 17.062 1.00 96.25 259 ILE A C 1
ATOM 2070 O O . ILE A 1 259 ? 10.855 4.664 16.177 1.00 96.25 259 ILE A O 1
ATOM 2074 N N . THR A 1 260 ? 10.114 2.815 17.184 1.00 98.00 260 THR A N 1
ATOM 2075 C CA . THR A 1 260 ? 10.821 1.871 16.310 1.00 98.00 260 THR A CA 1
ATOM 2076 C C . THR A 1 260 ? 9.845 1.020 15.509 1.00 98.00 260 THR A C 1
ATOM 2078 O O . THR A 1 260 ? 8.691 0.832 15.900 1.00 98.00 260 THR A O 1
ATOM 2081 N N . GLU A 1 261 ? 10.311 0.522 14.363 1.00 98.38 261 GLU A N 1
ATOM 2082 C CA . GLU A 1 261 ? 9.525 -0.378 13.525 1.00 98.38 261 GLU A CA 1
ATOM 2083 C C . GLU A 1 261 ? 9.389 -1.733 14.220 1.00 98.38 261 GLU A C 1
ATOM 2085 O O . GLU A 1 261 ? 10.380 -2.337 14.645 1.00 98.38 261 GLU A O 1
ATOM 2090 N N . GLY A 1 262 ? 8.153 -2.199 14.350 1.00 98.25 262 GLY A N 1
ATOM 2091 C CA . GLY A 1 262 ? 7.827 -3.539 14.798 1.00 98.25 262 GLY A CA 1
ATOM 2092 C C . GLY A 1 262 ? 7.532 -4.477 13.639 1.00 98.25 262 GLY A C 1
ATOM 2093 O O . GLY A 1 262 ? 8.156 -4.434 12.581 1.00 98.25 262 GLY A O 1
ATOM 2094 N N . THR A 1 263 ? 6.555 -5.356 13.842 1.00 98.00 263 THR A N 1
ATOM 2095 C CA . THR A 1 263 ? 6.038 -6.193 12.756 1.00 98.00 263 THR A CA 1
ATOM 2096 C C . THR A 1 263 ? 5.026 -5.397 11.945 1.00 98.00 263 THR A C 1
ATOM 2098 O O . THR A 1 263 ? 3.993 -4.995 12.479 1.00 98.00 263 THR A O 1
ATOM 2101 N N . ILE A 1 264 ? 5.294 -5.216 10.653 1.00 98.25 264 ILE A N 1
ATOM 2102 C CA . ILE A 1 264 ? 4.348 -4.629 9.702 1.00 98.25 264 ILE A CA 1
ATOM 2103 C C . ILE A 1 264 ? 3.758 -5.761 8.859 1.00 98.25 264 ILE A C 1
ATOM 2105 O O . ILE A 1 264 ? 4.407 -6.275 7.946 1.00 98.25 264 ILE A O 1
ATOM 2109 N N . ALA A 1 265 ? 2.550 -6.213 9.201 1.00 97.75 265 ALA A N 1
ATOM 2110 C CA . ALA A 1 265 ? 1.843 -7.192 8.381 1.00 97.75 265 ALA A CA 1
ATOM 2111 C C . ALA A 1 265 ? 1.561 -6.619 6.982 1.00 97.75 265 ALA A C 1
ATOM 2113 O O . ALA A 1 265 ? 1.285 -5.431 6.842 1.00 97.75 265 ALA A O 1
ATOM 2114 N N . THR A 1 266 ? 1.580 -7.464 5.947 1.00 97.38 266 THR A N 1
ATOM 2115 C CA . THR A 1 266 ? 1.103 -7.065 4.615 1.00 97.38 266 THR A CA 1
ATOM 2116 C C . THR A 1 266 ? -0.400 -6.812 4.671 1.00 97.38 266 THR A C 1
ATOM 2118 O O . THR A 1 266 ? -1.173 -7.684 5.070 1.00 97.38 266 THR A O 1
ATOM 2121 N N . THR A 1 267 ? -0.804 -5.617 4.269 1.00 96.12 267 THR A N 1
ATOM 2122 C CA . THR A 1 267 ? -2.173 -5.109 4.307 1.00 96.12 267 THR A CA 1
ATOM 2123 C C . THR A 1 267 ? -2.662 -4.859 2.879 1.00 96.12 267 THR A C 1
ATOM 2125 O O . THR A 1 267 ? -2.460 -5.688 1.992 1.00 96.12 267 THR A O 1
ATOM 2128 N N . GLN A 1 268 ? -3.364 -3.750 2.648 1.00 94.25 268 GLN A N 1
ATOM 2129 C CA . GLN A 1 268 ? -3.861 -3.368 1.339 1.00 94.25 268 GLN A CA 1
ATOM 2130 C C . GLN A 1 268 ? -2.951 -2.310 0.714 1.00 94.25 268 GLN A C 1
ATOM 2132 O O . GLN A 1 268 ? -2.608 -1.323 1.370 1.00 94.25 268 GLN A O 1
ATOM 2137 N N . ASP A 1 269 ? -2.649 -2.462 -0.574 1.00 94.56 269 ASP A N 1
ATOM 2138 C CA . ASP A 1 269 ? -2.020 -1.406 -1.363 1.00 94.56 269 ASP A CA 1
ATOM 2139 C C . ASP A 1 269 ? -2.965 -0.215 -1.556 1.00 94.56 269 ASP A C 1
ATOM 2141 O O . ASP A 1 269 ? -4.134 -0.365 -1.928 1.00 94.56 269 ASP A O 1
ATOM 2145 N N . ARG A 1 270 ? -2.457 0.994 -1.320 1.00 91.00 270 ARG A N 1
ATOM 2146 C CA . ARG A 1 270 ? -3.193 2.248 -1.444 1.00 91.00 270 ARG A CA 1
ATOM 2147 C C . ARG A 1 270 ? -2.325 3.330 -2.064 1.00 91.00 270 ARG A C 1
ATOM 2149 O O . ARG A 1 270 ? -1.136 3.441 -1.797 1.00 91.00 270 ARG A O 1
ATOM 2156 N N . THR A 1 271 ? -2.972 4.177 -2.858 1.00 91.12 271 THR A N 1
ATOM 2157 C CA . THR A 1 271 ? -2.406 5.458 -3.284 1.00 91.12 271 THR A CA 1
ATOM 2158 C C . THR A 1 271 ? -2.892 6.557 -2.348 1.00 91.12 271 THR A C 1
ATOM 2160 O O . THR A 1 271 ? -4.090 6.640 -2.053 1.00 91.12 271 THR A O 1
ATOM 2163 N N . ARG A 1 272 ? -1.980 7.390 -1.847 1.00 90.50 272 ARG A N 1
ATOM 2164 C CA . ARG A 1 272 ? -2.297 8.488 -0.926 1.00 90.50 272 ARG A CA 1
ATOM 2165 C C . ARG A 1 272 ? -1.545 9.747 -1.294 1.00 90.50 272 ARG A C 1
ATOM 2167 O O . ARG A 1 272 ? -0.383 9.683 -1.659 1.00 90.50 272 ARG A O 1
ATOM 2174 N N . THR A 1 273 ? -2.198 10.883 -1.111 1.00 91.62 273 THR A N 1
ATOM 2175 C CA . THR A 1 273 ? -1.569 12.197 -1.187 1.00 91.62 273 THR A CA 1
ATOM 2176 C C . THR A 1 273 ? -1.842 12.907 0.124 1.00 91.62 273 THR A C 1
ATOM 2178 O O . THR A 1 273 ? -2.989 12.957 0.562 1.00 91.62 273 THR A O 1
ATOM 2181 N N . TYR A 1 274 ? -0.800 13.441 0.748 1.00 92.56 274 TYR A N 1
ATOM 2182 C CA . TYR A 1 274 ? -0.909 14.230 1.967 1.00 92.56 274 TYR A CA 1
ATOM 2183 C C . TYR A 1 274 ? -0.310 15.607 1.742 1.00 92.56 274 TYR A C 1
ATOM 2185 O O . TYR A 1 274 ? 0.810 15.726 1.244 1.00 92.56 274 TYR A O 1
ATOM 2193 N N . ASN A 1 275 ? -1.040 16.638 2.161 1.00 91.31 275 ASN A N 1
ATOM 2194 C CA . ASN A 1 275 ? -0.620 18.027 2.035 1.00 91.31 275 ASN A CA 1
ATOM 2195 C C . ASN A 1 275 ? -0.636 18.685 3.418 1.00 91.31 275 ASN A C 1
ATOM 2197 O O . ASN A 1 275 ? -1.704 19.040 3.912 1.00 91.31 275 ASN A O 1
ATOM 2201 N N . ASN A 1 276 ? 0.529 18.803 4.068 1.00 93.94 276 ASN A N 1
ATOM 2202 C CA . ASN A 1 276 ? 0.650 19.261 5.463 1.00 93.94 276 ASN A CA 1
ATOM 2203 C C . ASN A 1 276 ? -0.378 18.606 6.410 1.00 93.94 276 ASN A C 1
ATOM 2205 O O . ASN A 1 276 ? -0.973 19.281 7.249 1.00 93.94 276 ASN A O 1
ATOM 2209 N N . GLN A 1 277 ? -0.627 17.303 6.272 1.00 93.69 277 GLN A N 1
ATOM 2210 C CA . GLN A 1 277 ? -1.623 16.622 7.094 1.00 93.69 277 GLN A CA 1
ATOM 2211 C C . GLN A 1 277 ? -1.032 16.228 8.450 1.00 93.69 277 GLN A C 1
ATOM 2213 O O . GLN A 1 277 ? 0.136 15.851 8.535 1.00 93.69 277 GLN A O 1
ATOM 2218 N N . ASN A 1 278 ? -1.843 16.291 9.509 1.00 95.81 278 ASN A N 1
ATOM 2219 C CA . ASN A 1 278 ? -1.491 15.749 10.818 1.00 95.81 278 ASN A CA 1
ATOM 2220 C C . ASN A 1 278 ? -1.229 14.232 10.715 1.00 95.81 278 ASN A C 1
ATOM 2222 O O . ASN A 1 278 ? -2.070 13.485 10.218 1.00 95.81 278 ASN A O 1
ATOM 2226 N N . ILE A 1 279 ? -0.067 13.771 11.179 1.00 96.69 279 ILE A N 1
ATOM 2227 C CA . ILE A 1 279 ? 0.388 12.384 10.997 1.00 96.69 279 ILE A CA 1
ATOM 2228 C C . ILE A 1 279 ? -0.493 11.389 11.754 1.00 96.69 279 ILE A C 1
ATOM 2230 O O . ILE A 1 279 ? -0.862 10.363 11.189 1.00 96.69 279 ILE A O 1
ATOM 2234 N N . MET A 1 280 ? -0.883 11.699 12.994 1.00 95.94 280 MET A N 1
ATOM 2235 C CA . MET A 1 280 ? -1.820 10.862 13.752 1.00 95.94 280 MET A CA 1
ATOM 2236 C C . MET A 1 280 ? -3.139 10.694 12.986 1.00 95.94 280 MET A C 1
ATOM 2238 O O . MET A 1 280 ? -3.625 9.576 12.825 1.00 95.94 280 MET A O 1
ATOM 2242 N N . GLU A 1 281 ? -3.704 11.787 12.472 1.00 94.12 281 GLU A N 1
ATOM 2243 C CA . GLU A 1 281 ? -4.934 11.734 11.674 1.00 94.12 281 GLU A CA 1
ATOM 2244 C C . GLU A 1 281 ? -4.738 10.985 10.353 1.00 94.12 281 GLU A C 1
ATOM 2246 O O . GLU A 1 281 ? -5.650 10.290 9.913 1.00 94.12 281 GLU A O 1
ATOM 2251 N N . ALA A 1 282 ? -3.577 11.102 9.706 1.00 95.06 282 ALA A N 1
ATOM 2252 C CA . ALA A 1 282 ? -3.267 10.365 8.483 1.00 95.06 282 ALA A CA 1
ATOM 2253 C C . ALA A 1 282 ? -3.251 8.846 8.732 1.00 95.06 282 ALA A C 1
ATOM 2255 O O . ALA A 1 282 ? -3.883 8.105 7.982 1.00 95.06 282 ALA A O 1
ATOM 2256 N N . ILE A 1 283 ? -2.615 8.393 9.818 1.00 97.00 283 ILE A N 1
ATOM 2257 C CA . ILE A 1 283 ? -2.577 6.975 10.218 1.00 97.00 283 ILE A CA 1
ATOM 2258 C C . ILE A 1 283 ? -3.983 6.472 10.563 1.00 97.00 283 ILE A C 1
ATOM 2260 O O . ILE A 1 283 ? -4.406 5.442 10.047 1.00 97.00 283 ILE A O 1
ATOM 2264 N N . ILE A 1 284 ? -4.748 7.229 11.357 1.00 94.88 284 ILE A N 1
ATOM 2265 C CA . ILE A 1 284 ? -6.139 6.871 11.677 1.00 94.88 284 ILE A CA 1
ATOM 2266 C C . ILE A 1 284 ? -6.982 6.795 10.402 1.00 94.88 284 ILE A C 1
ATOM 2268 O O . ILE A 1 284 ? -7.788 5.889 10.244 1.00 94.88 284 ILE A O 1
ATOM 2272 N N . ASN A 1 285 ? -6.796 7.714 9.455 1.00 92.62 285 ASN A N 1
ATOM 2273 C CA . ASN A 1 285 ? -7.526 7.687 8.191 1.00 92.62 285 ASN A CA 1
ATOM 2274 C C . ASN A 1 285 ? -7.128 6.524 7.277 1.00 92.62 285 ASN A C 1
ATOM 2276 O O . ASN A 1 285 ? -7.943 6.126 6.440 1.00 92.62 285 ASN A O 1
ATOM 2280 N N . LEU A 1 286 ? -5.897 6.023 7.400 1.00 93.56 286 LEU A N 1
ATOM 2281 C CA . LEU A 1 286 ? -5.417 4.826 6.715 1.00 93.56 286 LEU A CA 1
ATOM 2282 C C . LEU A 1 286 ? -6.009 3.543 7.301 1.00 93.56 286 LEU A C 1
ATOM 2284 O O . LEU A 1 286 ? -6.256 2.615 6.534 1.00 93.56 286 LEU A O 1
ATOM 2288 N N . SER A 1 287 ? -6.250 3.501 8.614 1.00 94.62 287 SER A N 1
ATOM 2289 C CA . SER A 1 287 ? -6.916 2.377 9.281 1.00 94.62 287 SER A CA 1
ATOM 2290 C C . SER A 1 287 ? -8.446 2.447 9.190 1.00 94.62 287 SER A C 1
ATOM 2292 O O . SER A 1 287 ? -9.101 1.423 9.065 1.00 94.62 287 SER A O 1
ATOM 2294 N N . ASP A 1 288 ? -9.045 3.642 9.222 1.00 91.12 288 ASP A N 1
ATOM 2295 C CA . ASP A 1 288 ? -10.504 3.848 9.269 1.00 91.12 288 ASP A CA 1
ATOM 2296 C C . ASP A 1 288 ? -11.125 3.891 7.862 1.00 91.12 288 ASP A C 1
ATOM 2298 O O . ASP A 1 288 ? -11.549 4.931 7.334 1.00 91.12 288 ASP A O 1
ATOM 2302 N N . VAL A 1 289 ? -11.078 2.730 7.217 1.00 90.06 289 VAL A N 1
ATOM 2303 C CA . VAL A 1 289 ? -11.512 2.440 5.846 1.00 90.06 289 VAL A CA 1
ATOM 2304 C C . VAL A 1 289 ? -11.855 0.954 5.751 1.00 90.06 289 VAL A C 1
ATOM 2306 O O . VAL A 1 289 ? -11.354 0.146 6.529 1.00 90.06 289 VAL A O 1
ATOM 2309 N N . ILE A 1 290 ? -12.675 0.557 4.772 1.00 87.56 290 ILE A N 1
ATOM 2310 C CA . ILE A 1 290 ? -12.910 -0.874 4.531 1.00 87.56 290 ILE A CA 1
ATOM 2311 C C . ILE A 1 290 ? -11.581 -1.581 4.225 1.00 87.56 290 ILE A C 1
ATOM 2313 O O . ILE A 1 290 ? -10.758 -1.044 3.473 1.00 87.56 290 ILE A O 1
ATOM 2317 N N . ASN A 1 291 ? -11.377 -2.762 4.818 1.00 90.56 291 ASN A N 1
ATOM 2318 C CA . ASN A 1 291 ? -10.100 -3.491 4.806 1.00 90.56 291 ASN A CA 1
ATOM 2319 C C . ASN A 1 291 ? -8.915 -2.631 5.287 1.00 90.56 291 ASN A C 1
ATOM 2321 O O . ASN A 1 291 ? -7.811 -2.707 4.740 1.00 90.56 291 ASN A O 1
ATOM 2325 N N . GLY A 1 292 ? -9.167 -1.744 6.249 1.00 92.88 292 GLY A N 1
ATOM 2326 C CA . GLY A 1 292 ? -8.119 -1.080 7.005 1.00 92.88 292 GLY A CA 1
ATOM 2327 C C . GLY A 1 292 ? -7.337 -2.073 7.860 1.00 92.88 292 GLY A C 1
ATOM 2328 O O . GLY A 1 292 ? -7.725 -3.230 8.007 1.00 92.88 292 GLY A O 1
ATOM 2329 N N . PHE A 1 293 ? -6.209 -1.614 8.384 1.00 95.81 293 PHE A N 1
ATOM 2330 C CA . PHE A 1 293 ? -5.374 -2.394 9.285 1.00 95.81 293 PHE A CA 1
ATOM 2331 C C . PHE A 1 293 ? -5.601 -1.964 10.733 1.00 95.81 293 PHE A C 1
ATOM 2333 O O . PHE A 1 293 ? -5.910 -0.802 11.004 1.00 95.81 293 PHE A O 1
ATOM 2340 N N . ASP A 1 294 ? -5.362 -2.882 11.660 1.00 95.69 294 ASP A N 1
ATOM 2341 C CA . ASP A 1 294 ? -5.202 -2.550 13.068 1.00 95.69 294 ASP A CA 1
ATOM 2342 C C . ASP A 1 294 ? -3.745 -2.205 13.348 1.00 95.69 294 ASP A C 1
ATOM 2344 O O . ASP A 1 294 ? -2.825 -2.734 12.723 1.00 95.69 294 ASP A O 1
ATOM 2348 N N . PHE A 1 295 ? -3.506 -1.340 14.321 1.00 96.81 295 PHE A N 1
ATOM 2349 C CA . PHE A 1 295 ? -2.150 -1.007 14.726 1.00 96.81 295 PHE A CA 1
ATOM 2350 C C . PHE A 1 295 ? -2.063 -0.775 16.226 1.00 96.81 295 PHE A C 1
ATOM 2352 O O . PHE A 1 295 ? -3.061 -0.562 16.918 1.00 96.81 295 PHE A O 1
ATOM 2359 N N . GLU A 1 296 ? -0.843 -0.810 16.738 1.00 95.06 296 GLU A N 1
ATOM 2360 C CA . GLU A 1 296 ? -0.537 -0.378 18.094 1.00 95.06 296 GLU A CA 1
ATOM 2361 C C . GLU A 1 296 ? 0.843 0.274 18.139 1.00 95.06 296 GLU A C 1
ATOM 2363 O O . GLU A 1 296 ? 1.700 0.000 17.299 1.00 95.06 296 GLU A O 1
ATOM 2368 N N . ILE A 1 297 ? 1.068 1.090 19.165 1.00 94.88 297 ILE A N 1
ATOM 2369 C CA . ILE A 1 297 ? 2.413 1.458 19.599 1.00 94.88 297 ILE A CA 1
ATOM 2370 C C . ILE A 1 297 ? 2.558 0.936 21.023 1.00 94.88 297 ILE A C 1
ATOM 2372 O O . ILE A 1 297 ? 1.822 1.374 21.909 1.00 94.88 297 ILE A O 1
ATOM 2376 N N . THR A 1 298 ? 3.460 -0.022 21.228 1.00 92.00 298 THR A N 1
ATOM 2377 C CA . THR A 1 298 ? 3.666 -0.650 22.541 1.00 92.00 298 THR A CA 1
ATOM 2378 C C . THR A 1 298 ? 4.270 0.332 23.548 1.00 92.00 298 THR A C 1
ATOM 2380 O O . THR A 1 298 ? 4.752 1.408 23.184 1.00 92.00 298 THR A O 1
ATOM 2383 N N . ASP A 1 299 ? 4.313 -0.050 24.825 1.00 86.56 299 ASP A N 1
ATOM 2384 C CA . ASP A 1 299 ? 4.988 0.744 25.861 1.00 86.56 299 ASP A CA 1
ATOM 2385 C C . ASP A 1 299 ? 6.489 0.939 25.579 1.00 86.56 299 ASP A C 1
ATOM 2387 O O . ASP A 1 299 ? 7.048 1.983 25.920 1.00 86.56 299 ASP A O 1
ATOM 2391 N N . ASP A 1 300 ? 7.102 -0.013 24.867 1.00 90.88 300 ASP A N 1
ATOM 2392 C CA . ASP A 1 300 ? 8.484 0.044 24.369 1.00 90.88 300 ASP A CA 1
ATOM 2393 C C . ASP A 1 300 ? 8.632 0.882 23.085 1.00 90.88 300 ASP A C 1
ATOM 2395 O O . ASP A 1 300 ? 9.695 0.890 22.464 1.00 90.88 300 ASP A O 1
ATOM 2399 N N . LYS A 1 301 ? 7.573 1.600 22.688 1.00 94.00 301 LYS A N 1
ATOM 2400 C CA . LYS A 1 301 ? 7.494 2.442 21.488 1.00 94.00 301 LYS A CA 1
ATOM 2401 C C . LYS A 1 301 ? 7.672 1.678 20.177 1.00 94.00 301 LYS A C 1
ATOM 2403 O O . LYS A 1 301 ? 8.166 2.234 19.202 1.00 94.00 301 LYS A O 1
ATOM 2408 N N . VAL A 1 302 ? 7.251 0.421 20.126 1.00 96.38 302 VAL A N 1
ATOM 2409 C CA . VAL A 1 302 ? 7.308 -0.382 18.900 1.00 96.38 302 VAL A CA 1
ATOM 2410 C C . VAL A 1 302 ? 5.990 -0.230 18.144 1.00 96.38 302 VAL A C 1
ATOM 2412 O O . VAL A 1 302 ? 4.938 -0.554 18.697 1.00 96.38 302 VAL A O 1
ATOM 2415 N N . PHE A 1 303 ? 6.030 0.269 16.906 1.00 97.94 303 PHE A N 1
ATOM 2416 C CA . PHE A 1 303 ? 4.854 0.373 16.035 1.00 97.94 303 PHE A CA 1
ATOM 2417 C C . PHE A 1 303 ? 4.613 -0.953 15.309 1.00 97.94 303 PHE A C 1
ATOM 2419 O O . PHE A 1 303 ? 5.429 -1.364 14.485 1.00 97.94 303 PHE A O 1
ATOM 2426 N N . ASN A 1 304 ? 3.494 -1.615 15.602 1.00 98.12 304 ASN A N 1
ATOM 2427 C CA . ASN A 1 304 ? 3.080 -2.839 14.915 1.00 98.12 304 ASN A CA 1
ATOM 2428 C C . ASN A 1 304 ? 1.825 -2.587 14.082 1.00 98.12 304 ASN A C 1
ATOM 2430 O O . ASN A 1 304 ? 0.928 -1.853 14.506 1.00 98.12 304 ASN A O 1
ATOM 2434 N N . VAL A 1 305 ? 1.737 -3.266 12.941 1.00 98.06 305 VAL A N 1
ATOM 2435 C CA . VAL A 1 305 ? 0.560 -3.290 12.070 1.00 98.06 305 VAL A CA 1
ATOM 2436 C C . VAL A 1 305 ? 0.078 -4.725 11.899 1.00 98.06 305 VAL A C 1
ATOM 2438 O O . VAL A 1 305 ? 0.864 -5.635 11.631 1.00 98.06 305 VAL A O 1
ATOM 2441 N N . TYR A 1 306 ? -1.232 -4.906 12.008 1.00 97.06 306 TYR A N 1
ATOM 2442 C CA . TYR A 1 306 ? -1.942 -6.171 11.908 1.00 97.06 306 TYR A CA 1
ATOM 2443 C C . TYR A 1 306 ? -3.037 -6.057 10.847 1.00 97.06 306 TYR A C 1
ATOM 2445 O O . TYR A 1 306 ? -3.695 -5.027 10.733 1.00 97.06 306 TYR A O 1
ATOM 2453 N N . THR A 1 307 ? -3.297 -7.127 10.099 1.00 95.12 307 THR A N 1
ATOM 2454 C CA . THR A 1 307 ? -4.503 -7.181 9.253 1.00 95.12 307 THR A CA 1
ATOM 2455 C C . THR A 1 307 ? -5.764 -7.173 10.112 1.00 95.12 307 THR A C 1
ATOM 2457 O O . THR A 1 307 ? -6.696 -6.435 9.826 1.00 95.12 307 THR A O 1
ATOM 2460 N N . VAL A 1 308 ? -5.753 -7.966 11.185 1.00 92.69 308 VAL A N 1
ATOM 2461 C CA . VAL A 1 308 ? -6.695 -7.932 12.304 1.00 92.69 308 VAL A CA 1
ATOM 2462 C C . VAL A 1 308 ? -5.893 -8.268 13.557 1.00 92.69 308 VAL A C 1
ATOM 2464 O O . VAL A 1 308 ? -5.177 -9.269 13.579 1.00 92.69 308 VAL A O 1
ATOM 2467 N N . LYS A 1 309 ? -5.966 -7.430 14.587 1.00 94.81 309 LYS A N 1
ATOM 2468 C CA . LYS A 1 309 ? -5.280 -7.662 15.863 1.00 94.81 309 LYS A CA 1
ATOM 2469 C C . LYS A 1 309 ? -6.067 -8.621 16.760 1.00 94.81 309 LYS A C 1
ATOM 2471 O O . LYS A 1 309 ? -7.274 -8.448 16.915 1.00 94.81 309 LYS A O 1
ATOM 2476 N N . GLY A 1 310 ? -5.361 -9.528 17.429 1.00 94.88 310 GLY A N 1
ATOM 2477 C CA . GLY A 1 310 ? -5.911 -10.448 18.425 1.00 94.88 310 GLY A CA 1
ATOM 2478 C C . GLY A 1 310 ? -6.075 -11.875 17.910 1.00 94.88 310 GLY A C 1
ATOM 2479 O O . GLY A 1 310 ? -6.052 -12.125 16.705 1.00 94.88 310 GLY A O 1
ATOM 2480 N N . ASP A 1 311 ? -6.234 -12.801 18.846 1.00 96.12 311 ASP A N 1
ATOM 2481 C CA . ASP A 1 311 ? -6.388 -14.230 18.592 1.00 96.12 311 ASP A CA 1
ATOM 2482 C C . ASP A 1 311 ? -7.853 -14.679 18.699 1.00 96.12 311 ASP A C 1
ATOM 2484 O O . ASP A 1 311 ? -8.681 -14.066 19.379 1.00 96.12 311 ASP A O 1
ATOM 2488 N N . ASP A 1 312 ? -8.187 -15.799 18.052 1.00 96.19 312 ASP A N 1
ATOM 2489 C CA . ASP A 1 312 ? -9.471 -16.469 18.265 1.00 96.19 312 ASP A CA 1
ATOM 2490 C C . ASP A 1 312 ? -9.412 -17.364 19.513 1.00 96.19 312 ASP A C 1
ATOM 2492 O O . ASP A 1 312 ? -8.841 -18.457 19.505 1.00 96.19 312 ASP A O 1
ATOM 2496 N N . LEU A 1 313 ? -10.022 -16.886 20.596 1.00 97.12 313 LEU A N 1
ATOM 2497 C CA . LEU A 1 313 ? -10.142 -17.565 21.884 1.00 97.12 313 LEU A CA 1
ATOM 2498 C C . LEU A 1 313 ? -11.563 -18.089 22.133 1.00 97.12 313 LEU A C 1
ATOM 2500 O O . LEU A 1 313 ? -11.909 -18.427 23.266 1.00 97.12 313 LEU A O 1
ATOM 2504 N N . THR A 1 314 ? -12.415 -18.182 21.112 1.00 96.12 314 THR A N 1
ATOM 2505 C CA . THR A 1 314 ? -13.834 -18.546 21.287 1.00 96.12 314 THR A CA 1
ATOM 2506 C C . THR A 1 314 ? -14.053 -19.921 21.922 1.00 96.12 314 THR A C 1
ATOM 2508 O O . THR A 1 314 ? -15.035 -20.118 22.646 1.00 96.12 314 THR A O 1
ATOM 2511 N N . ASP A 1 315 ? -13.120 -20.850 21.710 1.00 96.62 315 ASP A N 1
ATOM 2512 C CA . ASP A 1 315 ? -13.143 -22.192 22.297 1.00 96.62 315 ASP A CA 1
ATOM 2513 C C . ASP A 1 315 ? -12.436 -22.281 23.662 1.00 96.62 315 ASP A C 1
ATOM 2515 O O . ASP A 1 315 ? -12.741 -23.171 24.462 1.00 96.62 315 ASP A O 1
ATOM 2519 N N . SER A 1 316 ? -11.490 -21.381 23.946 1.00 96.56 316 SER A N 1
ATOM 2520 C CA . SER A 1 316 ? -10.645 -21.419 25.149 1.00 96.56 316 SER A CA 1
ATOM 2521 C C . SER A 1 316 ? -11.122 -20.468 26.253 1.00 96.56 316 SER A C 1
ATOM 2523 O O . SER A 1 316 ? -10.983 -20.790 27.437 1.00 96.56 316 SER A O 1
ATOM 2525 N N . LEU A 1 317 ? -11.740 -19.344 25.887 1.00 96.31 317 LEU A N 1
ATOM 2526 C CA . LEU A 1 317 ? -12.250 -18.310 26.780 1.00 96.31 317 LEU A CA 1
ATOM 2527 C C . LEU A 1 317 ? -13.746 -18.072 26.531 1.00 96.31 317 LEU A C 1
ATOM 2529 O O . LEU A 1 317 ? -14.170 -17.259 25.709 1.00 96.31 317 LEU A O 1
ATOM 2533 N N . ILE A 1 318 ? -14.560 -18.801 27.297 1.00 97.12 318 ILE A N 1
ATOM 2534 C CA . ILE A 1 318 ? -16.022 -18.701 27.268 1.00 97.12 318 ILE A CA 1
ATOM 2535 C C . ILE A 1 318 ? -16.490 -17.932 28.497 1.00 97.12 318 ILE A C 1
ATOM 2537 O O . ILE A 1 318 ? -16.317 -18.398 29.625 1.00 97.12 318 ILE A O 1
ATOM 2541 N N . LEU A 1 319 ? -17.134 -16.791 28.287 1.00 96.06 319 LEU A N 1
ATOM 2542 C CA . LEU A 1 319 ? -17.736 -15.973 29.331 1.00 96.06 319 LEU A CA 1
ATOM 2543 C C . LEU A 1 319 ? -19.239 -16.256 29.414 1.00 96.06 319 LEU A C 1
ATOM 2545 O O . LEU A 1 319 ? -19.994 -15.983 28.489 1.00 96.06 319 LEU A O 1
ATOM 2549 N N . GLU A 1 320 ? -19.684 -16.828 30.526 1.00 97.44 320 GLU A N 1
ATOM 2550 C CA . GLU A 1 320 ? -21.043 -17.317 30.745 1.00 97.44 320 GLU A CA 1
ATOM 2551 C C . GLU A 1 320 ? -21.652 -16.704 32.018 1.00 97.44 320 GLU A C 1
ATOM 2553 O O . GLU A 1 320 ? -21.154 -16.871 33.145 1.00 97.44 320 GLU A O 1
ATOM 2558 N N . TYR A 1 321 ? -22.781 -16.011 31.840 1.00 96.62 321 TYR A N 1
ATOM 2559 C CA . TYR A 1 321 ? -23.512 -15.394 32.943 1.00 96.62 321 TYR A CA 1
ATOM 2560 C C . TYR A 1 321 ? -24.011 -16.426 33.956 1.00 96.62 321 TYR A C 1
ATOM 2562 O O . TYR A 1 321 ? -24.715 -17.375 33.612 1.00 96.62 321 TYR A O 1
ATOM 2570 N N . GLY A 1 322 ? -23.666 -16.216 35.230 1.00 95.19 322 GLY A N 1
ATOM 2571 C CA . GLY A 1 322 ? -23.991 -17.130 36.325 1.00 95.19 322 GLY A CA 1
ATOM 2572 C C . GLY A 1 322 ? -22.980 -18.260 36.532 1.00 95.19 322 GLY A C 1
ATOM 2573 O O . GLY A 1 322 ? -23.133 -19.020 37.489 1.00 95.19 322 GLY A O 1
ATOM 2574 N N . ARG A 1 323 ? -21.936 -18.362 35.695 1.00 95.81 323 ARG A N 1
ATOM 2575 C CA . ARG A 1 323 ? -20.851 -19.342 35.858 1.00 95.81 323 ARG A CA 1
ATOM 2576 C C . ARG A 1 323 ? -19.513 -18.694 36.190 1.00 95.81 323 ARG A C 1
ATOM 2578 O O . ARG A 1 323 ? -18.904 -19.049 37.198 1.00 95.81 323 ARG A O 1
ATOM 2585 N N . ASN A 1 324 ? -19.044 -17.791 35.338 1.00 95.19 324 ASN A N 1
ATOM 2586 C CA . ASN A 1 324 ? -17.812 -17.023 35.545 1.00 95.19 324 ASN A CA 1
ATOM 2587 C C . ASN A 1 324 ? -18.032 -15.511 35.451 1.00 95.19 324 ASN A C 1
ATOM 2589 O O . ASN A 1 324 ? -17.126 -14.770 35.812 1.00 95.19 324 ASN A O 1
ATOM 2593 N N . LEU A 1 325 ? -19.231 -15.056 35.076 1.00 94.00 325 LEU A N 1
ATOM 2594 C CA . LEU A 1 325 ? -19.638 -13.658 35.205 1.00 94.00 325 LEU A CA 1
ATOM 2595 C C . LEU A 1 325 ? -20.607 -13.485 36.379 1.00 94.00 325 LEU A C 1
ATOM 2597 O O . LEU A 1 325 ? -21.598 -14.218 36.490 1.00 94.00 325 LEU A O 1
ATOM 2601 N N . GLN A 1 326 ? -20.322 -12.513 37.241 1.00 91.06 326 GLN A N 1
ATOM 2602 C CA . GLN A 1 326 ? -21.127 -12.150 38.407 1.00 91.06 326 GLN A CA 1
ATOM 2603 C C . GLN A 1 326 ? -22.292 -11.234 38.026 1.00 91.06 326 GLN A C 1
ATOM 2605 O O . GLN A 1 326 ? -23.441 -11.487 38.398 1.00 91.06 326 GLN A O 1
ATOM 2610 N N . SER A 1 327 ? -22.000 -10.186 37.267 1.00 91.12 327 SER A N 1
ATOM 2611 C CA . SER A 1 327 ? -22.972 -9.217 36.777 1.00 91.12 327 SER A CA 1
ATOM 2612 C C . SER A 1 327 ? -22.698 -8.926 35.308 1.00 91.12 327 SER A C 1
ATOM 2614 O O . SER A 1 327 ? -21.576 -9.093 34.833 1.00 91.12 327 SER A O 1
ATOM 2616 N N . VAL A 1 328 ? -23.747 -8.560 34.575 1.00 92.75 328 VAL A N 1
ATOM 2617 C CA . VAL A 1 328 ? -23.660 -8.171 33.169 1.00 92.75 328 VAL A CA 1
ATOM 2618 C C . VAL A 1 328 ? -24.609 -7.000 32.945 1.00 92.75 328 VAL A C 1
ATOM 2620 O O . VAL A 1 328 ? -25.771 -7.050 33.352 1.00 92.75 328 VAL A O 1
ATOM 2623 N N . SER A 1 329 ? -24.102 -5.970 32.287 1.00 92.25 329 SER A N 1
ATOM 2624 C CA . SER A 1 329 ? -24.820 -4.833 31.737 1.00 92.25 329 SER A CA 1
ATOM 2625 C C . SER A 1 329 ? -24.689 -4.889 30.221 1.00 92.25 329 SER A C 1
ATOM 2627 O O . SER A 1 329 ? -23.587 -5.031 29.697 1.00 92.25 329 SER A O 1
ATOM 2629 N N . ILE A 1 330 ? -25.815 -4.801 29.522 1.00 92.06 330 ILE A N 1
ATOM 2630 C CA . ILE A 1 330 ? -25.863 -4.749 28.061 1.00 92.06 330 ILE A CA 1
ATOM 2631 C C . ILE A 1 330 ? -26.419 -3.381 27.699 1.00 92.06 330 ILE A C 1
ATOM 2633 O O . ILE A 1 330 ? -27.501 -3.018 28.166 1.00 92.06 330 ILE A O 1
ATOM 2637 N N . ASP A 1 331 ? -25.665 -2.647 26.898 1.00 90.81 331 ASP A N 1
ATOM 2638 C CA . ASP A 1 331 ? -26.042 -1.364 26.328 1.00 90.81 331 ASP A CA 1
ATOM 2639 C C . ASP A 1 331 ? -26.154 -1.534 24.810 1.00 90.81 331 ASP A C 1
ATOM 2641 O O . ASP A 1 331 ? -25.161 -1.781 24.128 1.00 90.81 331 ASP A O 1
ATOM 2645 N N . GLU A 1 332 ? -27.382 -1.499 24.296 1.00 90.12 332 GLU A N 1
ATOM 2646 C CA . GLU A 1 332 ? -27.656 -1.532 22.859 1.00 90.12 332 GLU A CA 1
ATOM 2647 C C . GLU A 1 332 ? -27.783 -0.088 22.362 1.00 90.12 332 GLU A C 1
ATOM 2649 O O . GLU A 1 332 ? -28.854 0.524 22.441 1.00 90.12 332 GLU A O 1
ATOM 2654 N N . ASP A 1 333 ? -26.686 0.470 21.855 1.00 86.50 333 ASP A N 1
ATOM 2655 C CA . ASP A 1 333 ? -26.645 1.840 21.362 1.00 86.50 333 ASP A CA 1
ATOM 2656 C C . ASP A 1 333 ? -27.018 1.892 19.875 1.00 86.50 333 ASP A C 1
ATOM 2658 O O . ASP A 1 333 ? -26.296 1.435 18.988 1.00 86.50 333 ASP A O 1
ATOM 2662 N N . PHE A 1 334 ? -28.172 2.492 19.596 1.00 90.94 334 PHE A N 1
ATOM 2663 C CA . PHE A 1 334 ? -28.595 2.857 18.244 1.00 90.94 334 PHE A CA 1
ATOM 2664 C C . PHE A 1 334 ? -28.978 4.338 18.164 1.00 90.94 334 PHE A C 1
ATOM 2666 O O . PHE A 1 334 ? -29.920 4.722 17.465 1.00 90.94 334 PHE A O 1
ATOM 2673 N N . THR A 1 335 ? -28.283 5.184 18.928 1.00 92.44 335 THR A N 1
ATOM 2674 C CA . THR A 1 335 ? -28.505 6.638 18.969 1.00 92.44 335 THR A CA 1
ATOM 2675 C C . THR A 1 335 ? -27.967 7.355 17.731 1.00 92.44 335 THR A C 1
ATOM 2677 O O . THR A 1 335 ? -28.478 8.418 17.375 1.00 92.44 335 THR A O 1
ATOM 2680 N N . THR A 1 336 ? -26.989 6.764 17.038 1.00 93.38 336 THR A N 1
ATOM 2681 C CA . THR A 1 336 ? -26.323 7.333 15.852 1.00 93.38 336 THR A CA 1
ATOM 2682 C C . THR A 1 336 ? -26.372 6.395 14.634 1.00 93.38 336 THR A C 1
ATOM 2684 O O . THR A 1 336 ? -25.339 6.058 14.061 1.00 93.38 336 THR A O 1
ATOM 2687 N N . PRO A 1 337 ? -27.566 5.944 14.201 1.00 95.19 337 PRO A N 1
ATOM 2688 C CA . PRO A 1 337 ? -27.673 4.973 13.121 1.00 95.19 337 PRO A CA 1
ATOM 2689 C C . PRO A 1 337 ? -27.309 5.591 11.765 1.00 95.19 337 PRO A C 1
ATOM 2691 O O . PRO A 1 337 ? -27.710 6.718 11.467 1.00 95.19 337 PRO A O 1
ATOM 2694 N N . CYS A 1 338 ? -26.644 4.826 10.901 1.00 96.75 338 CYS A N 1
ATOM 2695 C CA . CYS A 1 338 ? -26.372 5.201 9.513 1.00 96.75 338 CYS A CA 1
ATOM 2696 C C . CYS A 1 338 ? -26.629 4.020 8.577 1.00 96.75 338 CYS A C 1
ATOM 2698 O O . CYS A 1 338 ? -25.979 2.987 8.677 1.00 96.75 338 CYS A O 1
ATOM 2700 N N . ASN A 1 339 ? -27.556 4.185 7.636 1.00 97.06 339 ASN A N 1
ATOM 2701 C CA . ASN A 1 339 ? -27.776 3.245 6.532 1.00 97.06 339 ASN A CA 1
ATOM 2702 C C . ASN A 1 339 ? -27.790 3.928 5.153 1.00 97.06 339 ASN A C 1
ATOM 2704 O O . ASN A 1 339 ? -28.150 3.315 4.145 1.00 97.06 339 ASN A O 1
ATOM 2708 N N . ASN A 1 340 ? -27.404 5.202 5.112 1.00 98.12 340 ASN A N 1
ATOM 2709 C CA . ASN A 1 340 ? -26.987 5.920 3.921 1.00 98.12 340 ASN A CA 1
ATOM 2710 C C . ASN A 1 340 ? -25.816 6.835 4.304 1.00 98.12 340 ASN A C 1
ATOM 2712 O O . ASN A 1 340 ? -26.029 7.901 4.886 1.00 98.12 340 ASN A O 1
ATOM 2716 N N . ALA A 1 341 ? -24.587 6.397 4.039 1.00 97.94 341 ALA A N 1
ATOM 2717 C CA . ALA A 1 341 ? -23.402 7.193 4.339 1.00 97.94 341 ALA A CA 1
ATOM 2718 C C . ALA A 1 341 ? -23.122 8.158 3.183 1.00 97.94 341 ALA A C 1
ATOM 2720 O O . ALA A 1 341 ? -23.016 7.739 2.032 1.00 97.94 341 ALA A O 1
ATOM 2721 N N . ILE A 1 342 ? -23.000 9.446 3.491 1.00 98.00 342 ILE A N 1
ATOM 2722 C CA . ILE A 1 342 ? -22.684 10.505 2.532 1.00 98.00 342 ILE A CA 1
ATOM 2723 C C . ILE A 1 342 ? -21.265 10.971 2.832 1.00 98.00 342 ILE A C 1
ATOM 2725 O O . ILE A 1 342 ? -21.023 11.579 3.872 1.00 98.00 342 ILE A O 1
ATOM 2729 N N . VAL A 1 343 ? -20.322 10.695 1.941 1.00 96.88 343 VAL A N 1
ATOM 2730 C CA . VAL A 1 343 ? -18.920 11.084 2.119 1.00 96.88 343 VAL A CA 1
ATOM 2731 C C . VAL A 1 343 ? -18.607 12.260 1.207 1.00 96.88 343 VAL A C 1
ATOM 2733 O O . VAL A 1 343 ? -18.857 12.198 0.002 1.00 96.88 343 VAL A O 1
ATOM 2736 N N . LEU A 1 344 ? -18.084 13.334 1.794 1.00 95.31 344 LEU A N 1
ATOM 2737 C CA . LEU A 1 344 ? -17.667 14.547 1.099 1.00 95.31 344 LEU A CA 1
ATOM 2738 C C . LEU A 1 344 ? -16.138 14.566 1.030 1.00 95.31 344 LEU A C 1
ATOM 2740 O O . LEU A 1 344 ? -15.488 14.563 2.067 1.00 95.31 344 LEU A O 1
ATOM 2744 N N . GLY A 1 345 ? -15.581 14.525 -0.174 1.00 91.81 345 GLY A N 1
ATOM 2745 C CA . GLY A 1 345 ? -14.148 14.618 -0.440 1.00 91.81 345 GLY A CA 1
ATOM 2746 C C . GLY A 1 345 ? -13.662 16.052 -0.630 1.00 91.81 345 GLY A C 1
ATOM 2747 O O . GLY A 1 345 ? -14.410 17.011 -0.442 1.00 91.81 345 GLY A O 1
ATOM 2748 N N . GLU A 1 346 ? -12.412 16.192 -1.059 1.00 86.88 346 GLU A N 1
ATOM 2749 C CA . GLU A 1 346 ? -11.797 17.486 -1.374 1.00 86.88 346 GLU A CA 1
ATOM 2750 C C . GLU A 1 346 ? -12.488 18.191 -2.562 1.00 86.88 346 GLU A C 1
ATOM 2752 O O . GLU A 1 346 ? -13.065 17.554 -3.456 1.00 86.88 346 GLU A O 1
ATOM 2757 N N . VAL A 1 347 ? -12.420 19.529 -2.583 1.00 84.94 347 VAL A N 1
ATOM 2758 C CA . VAL A 1 347 ? -12.780 20.345 -3.752 1.00 84.94 347 VAL A CA 1
ATOM 2759 C C . VAL A 1 347 ? -11.572 20.424 -4.680 1.00 84.94 347 VAL A C 1
ATOM 2761 O O . VAL A 1 347 ? -10.589 21.084 -4.356 1.00 84.94 347 VAL A O 1
ATOM 2764 N N . ILE A 1 348 ? -11.656 19.810 -5.857 1.00 69.12 348 ILE A N 1
ATOM 2765 C CA . ILE A 1 348 ? -10.591 19.877 -6.866 1.00 69.12 348 ILE A CA 1
ATOM 2766 C C . ILE A 1 348 ? -11.005 20.892 -7.927 1.00 69.12 348 ILE A C 1
ATOM 2768 O O . ILE A 1 348 ? -11.954 20.648 -8.669 1.00 69.12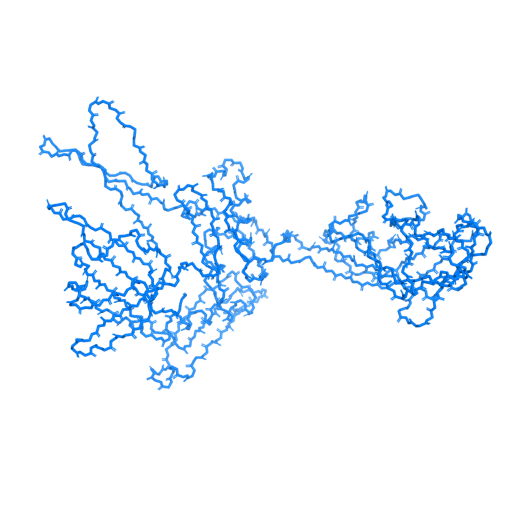 348 ILE A O 1
ATOM 2772 N N . ASP A 1 349 ? -10.318 22.037 -7.977 1.00 65.88 349 ASP A N 1
ATOM 2773 C CA . ASP A 1 349 ? -10.396 23.035 -9.060 1.00 65.88 349 ASP A CA 1
ATOM 2774 C C . ASP A 1 349 ? -11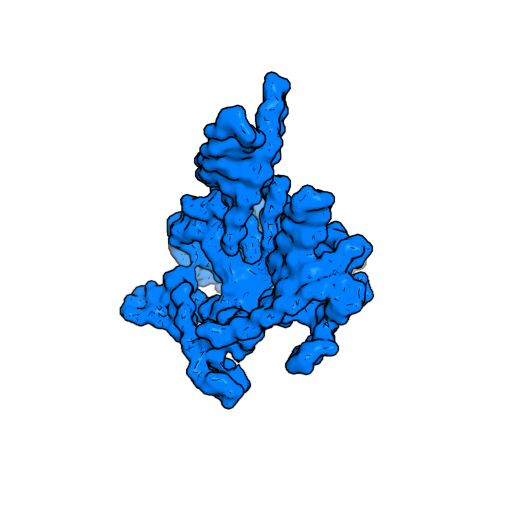.818 23.467 -9.491 1.00 65.88 349 ASP A C 1
ATOM 2776 O O . ASP A 1 349 ? -12.056 23.893 -10.624 1.00 65.88 349 ASP A O 1
ATOM 2780 N N . GLY A 1 350 ? -12.779 23.406 -8.567 1.00 71.50 350 GLY A N 1
ATOM 2781 C CA . GLY A 1 350 ? -14.191 23.677 -8.818 1.00 71.50 350 GLY A CA 1
ATOM 2782 C C . GLY A 1 350 ? -14.897 24.340 -7.639 1.00 71.50 350 GLY A C 1
ATOM 2783 O O . GLY A 1 350 ? -14.281 24.779 -6.672 1.00 71.50 350 GLY A O 1
ATOM 2784 N N . THR A 1 351 ? -16.223 24.441 -7.732 1.00 79.94 351 THR A N 1
ATOM 2785 C CA . THR A 1 351 ? -17.083 24.963 -6.653 1.00 79.94 351 THR A CA 1
ATOM 2786 C C . THR A 1 351 ? -17.841 23.865 -5.906 1.00 79.94 351 THR A C 1
ATOM 2788 O O . THR A 1 351 ? -18.632 24.181 -5.020 1.00 79.94 351 THR A O 1
ATOM 2791 N N . GLU A 1 352 ? -17.649 22.596 -6.273 1.00 83.19 352 GLU A N 1
ATOM 2792 C CA . GLU A 1 352 ? -18.411 21.462 -5.744 1.00 83.19 352 GLU A CA 1
ATOM 2793 C C . GLU A 1 352 ? -17.478 20.449 -5.074 1.00 83.19 352 GLU A C 1
ATOM 2795 O O . GLU A 1 352 ? -16.420 20.117 -5.604 1.00 83.19 352 GLU A O 1
ATOM 2800 N N . LEU A 1 353 ? -17.875 19.983 -3.887 1.00 86.19 353 LEU A N 1
ATOM 2801 C CA . LEU A 1 353 ? -17.210 18.887 -3.184 1.00 86.19 353 LEU A CA 1
ATOM 2802 C C . LEU A 1 353 ? -17.476 17.582 -3.930 1.00 86.19 353 LEU A C 1
ATOM 2804 O O . LEU A 1 353 ? -18.610 17.330 -4.352 1.00 86.19 353 LEU A O 1
ATOM 2808 N N . THR A 1 354 ? -16.467 16.717 -4.016 1.00 90.69 354 THR A N 1
ATOM 2809 C CA . THR A 1 354 ? -16.693 15.338 -4.458 1.00 90.69 354 THR A CA 1
ATOM 2810 C C . THR A 1 354 ? -17.641 14.671 -3.465 1.00 90.69 354 THR A C 1
ATOM 2812 O O . THR A 1 354 ? -17.367 14.655 -2.269 1.00 90.69 354 THR A O 1
ATOM 2815 N N . ARG A 1 355 ? -18.780 14.147 -3.922 1.00 94.25 355 ARG A N 1
ATOM 2816 C CA . ARG A 1 355 ? -19.790 13.527 -3.055 1.00 94.25 355 ARG A CA 1
ATOM 2817 C C . ARG A 1 355 ? -20.033 12.089 -3.478 1.00 94.25 355 ARG A C 1
ATOM 2819 O O . ARG A 1 355 ? -20.337 11.833 -4.639 1.00 94.25 355 ARG A O 1
ATOM 2826 N N . VAL A 1 356 ? -19.981 11.182 -2.509 1.00 96.38 356 VAL A N 1
ATOM 2827 C CA . VAL A 1 356 ? -20.317 9.767 -2.684 1.00 96.38 356 VAL A CA 1
ATOM 2828 C C . VAL A 1 356 ? -21.416 9.379 -1.700 1.00 96.38 356 VAL A C 1
ATOM 2830 O O . VAL A 1 356 ? -21.277 9.582 -0.496 1.00 96.38 356 VAL A O 1
ATOM 2833 N N . ASP A 1 357 ? -22.497 8.788 -2.207 1.00 97.88 357 ASP A N 1
ATOM 2834 C CA . ASP A 1 357 ? -23.602 8.248 -1.412 1.00 97.88 357 ASP A CA 1
ATOM 2835 C C . ASP A 1 357 ? -23.521 6.711 -1.380 1.00 97.88 357 ASP A C 1
ATOM 2837 O O . ASP A 1 357 ? -23.450 6.056 -2.423 1.00 97.88 357 ASP A O 1
ATOM 2841 N N . ARG A 1 358 ? -23.555 6.120 -0.181 1.00 97.81 358 ARG A N 1
ATOM 2842 C CA . ARG A 1 358 ? -23.504 4.669 0.055 1.00 97.81 358 ARG A CA 1
ATOM 2843 C C . ARG A 1 358 ? -24.784 4.203 0.757 1.00 97.81 358 ARG A C 1
ATOM 2845 O O . ARG A 1 358 ? -24.858 4.270 1.984 1.00 97.81 358 ARG A O 1
ATOM 2852 N N . PRO A 1 359 ? -25.802 3.732 0.013 1.00 97.94 359 PRO A N 1
ATOM 2853 C CA . PRO A 1 359 ? -27.046 3.244 0.601 1.00 97.94 359 PRO A CA 1
ATOM 2854 C C . PRO A 1 359 ? -26.992 1.745 0.950 1.00 97.94 359 PRO A C 1
ATOM 2856 O O . PRO A 1 359 ? -26.670 0.916 0.100 1.00 97.94 359 PRO A O 1
ATOM 2859 N N . ASP A 1 360 ? -27.435 1.368 2.154 1.00 97.62 360 ASP A N 1
ATOM 2860 C CA . ASP A 1 360 ? -27.765 -0.020 2.513 1.00 97.62 360 ASP A CA 1
ATOM 2861 C C . ASP A 1 360 ? -29.285 -0.231 2.522 1.00 97.62 360 ASP A C 1
ATOM 2863 O O . ASP A 1 360 ? -29.991 -0.018 3.512 1.00 97.62 360 ASP A O 1
ATOM 2867 N N . THR A 1 361 ? -29.806 -0.695 1.388 1.00 97.44 361 THR A N 1
ATOM 2868 C CA . THR A 1 361 ? -31.248 -0.925 1.208 1.00 97.44 361 THR A CA 1
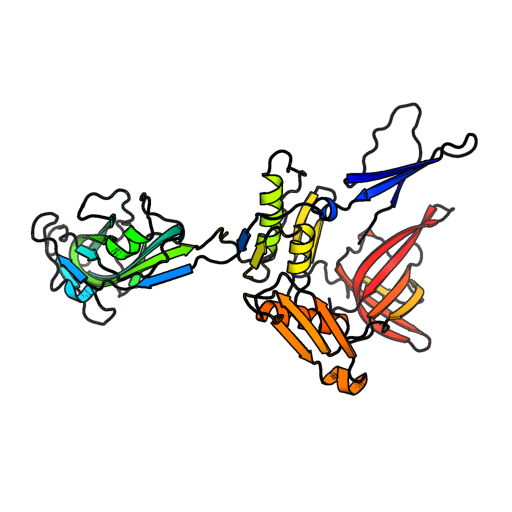ATOM 2869 C C . THR A 1 361 ? -31.831 -1.972 2.168 1.00 97.44 361 THR A C 1
ATOM 2871 O O . THR A 1 361 ? -33.023 -1.907 2.490 1.00 97.44 361 THR A O 1
ATOM 2874 N N . THR A 1 362 ? -31.012 -2.900 2.680 1.00 96.31 362 THR A N 1
ATOM 2875 C CA . THR A 1 362 ? -31.458 -3.957 3.602 1.00 96.31 362 THR A CA 1
ATOM 2876 C C . THR A 1 362 ? -31.810 -3.359 4.957 1.00 96.31 362 THR A C 1
ATOM 2878 O O . THR A 1 362 ? -32.925 -3.534 5.461 1.00 96.31 362 THR A O 1
ATOM 2881 N N . THR A 1 363 ? -30.889 -2.592 5.538 1.00 95.69 363 THR A N 1
ATOM 2882 C CA . THR A 1 363 ? -31.117 -1.932 6.828 1.00 95.69 363 THR A CA 1
ATOM 2883 C C . THR A 1 363 ? -32.063 -0.739 6.696 1.00 95.69 363 THR A C 1
ATOM 2885 O O . THR A 1 363 ? -32.832 -0.483 7.625 1.00 95.69 363 THR A O 1
ATOM 2888 N N . GLN A 1 364 ? -32.150 -0.082 5.533 1.00 97.75 364 GLN A N 1
ATOM 2889 C CA . GLN A 1 364 ? -33.200 0.909 5.246 1.00 97.75 364 GLN A CA 1
ATOM 2890 C C . GLN A 1 364 ? -34.613 0.306 5.285 1.00 97.75 364 GLN A C 1
ATOM 2892 O O . GLN A 1 364 ? -35.539 0.936 5.806 1.00 97.75 364 GLN A O 1
ATOM 2897 N N . ALA A 1 365 ? -34.818 -0.920 4.793 1.00 97.12 365 ALA A N 1
ATOM 2898 C CA . ALA A 1 365 ? -36.127 -1.574 4.877 1.00 97.12 365 ALA A CA 1
ATOM 2899 C C . ALA A 1 365 ? -36.570 -1.771 6.344 1.00 97.12 365 ALA A C 1
ATOM 2901 O O . ALA A 1 365 ? -37.738 -1.514 6.682 1.00 97.12 365 ALA A O 1
ATOM 2902 N N . LYS A 1 366 ? -35.614 -2.149 7.208 1.00 96.50 366 LYS A N 1
ATOM 2903 C CA . LYS A 1 366 ? -35.792 -2.408 8.647 1.00 96.50 366 LYS A CA 1
ATOM 2904 C C . LYS A 1 366 ? -35.947 -1.122 9.470 1.00 96.50 366 LYS A C 1
ATOM 2906 O O . LYS A 1 366 ? -36.917 -0.994 10.214 1.00 96.50 366 LYS A O 1
ATOM 2911 N N . TYR A 1 367 ? -35.043 -0.158 9.303 1.00 95.94 367 TYR A N 1
ATOM 2912 C CA . TYR A 1 367 ? -34.893 1.015 10.180 1.00 95.94 367 TYR A CA 1
ATOM 2913 C C . TYR A 1 367 ? -35.319 2.353 9.556 1.00 95.94 367 TYR A C 1
ATOM 2915 O O . TYR A 1 367 ? -35.275 3.386 10.235 1.00 95.94 367 TYR A O 1
ATOM 2923 N N . LYS A 1 368 ? -35.784 2.329 8.297 1.00 97.69 368 LYS A N 1
ATOM 2924 C CA . LYS A 1 368 ? -36.037 3.508 7.442 1.00 97.69 368 LYS A CA 1
ATOM 2925 C C . LYS A 1 368 ? -34.750 4.281 7.152 1.00 97.69 368 LYS A C 1
ATOM 2927 O O . LYS A 1 368 ? -33.697 3.917 7.655 1.00 97.69 368 LYS A O 1
ATOM 2932 N N . LEU A 1 369 ? -34.815 5.294 6.291 1.00 97.81 369 LEU A N 1
ATOM 2933 C CA . LEU A 1 369 ? -33.637 6.063 5.883 1.00 97.81 369 LEU A CA 1
ATOM 2934 C C . LEU A 1 369 ? -33.001 6.782 7.085 1.00 97.81 369 LEU A C 1
ATOM 2936 O O . LEU A 1 369 ? -33.686 7.516 7.802 1.00 97.81 369 LEU A O 1
ATOM 2940 N N . ARG A 1 370 ? -31.704 6.552 7.294 1.00 97.88 370 ARG A N 1
ATOM 2941 C CA . ARG A 1 370 ? -30.847 7.161 8.315 1.00 97.88 370 ARG A CA 1
ATOM 2942 C C . ARG A 1 370 ? -29.559 7.607 7.643 1.00 97.88 370 ARG A C 1
ATOM 2944 O O . ARG A 1 370 ? -28.761 6.773 7.227 1.00 97.88 370 ARG A O 1
ATOM 2951 N N . GLU A 1 371 ? -29.393 8.914 7.515 1.00 98.12 371 GLU A N 1
ATOM 2952 C CA . GLU A 1 371 ? -28.273 9.505 6.790 1.00 98.12 371 GLU A CA 1
ATOM 2953 C C . GLU A 1 371 ? -27.230 10.032 7.769 1.00 98.12 371 GLU A C 1
ATOM 2955 O O . GLU A 1 371 ? -27.576 10.639 8.785 1.00 98.12 371 GLU A O 1
ATOM 2960 N N . MET A 1 372 ? -25.960 9.821 7.444 1.00 97.75 372 MET A N 1
ATOM 2961 C CA . MET A 1 372 ? -24.833 10.399 8.167 1.00 97.75 372 MET A CA 1
ATOM 2962 C C . MET A 1 372 ? -23.847 10.967 7.156 1.00 97.75 372 MET A C 1
ATOM 2964 O O . MET A 1 372 ? -23.617 10.366 6.108 1.00 97.75 372 MET A O 1
ATOM 2968 N N . VAL A 1 373 ? -23.286 12.132 7.471 1.00 97.44 373 VAL A N 1
ATOM 2969 C CA . VAL A 1 373 ? -22.306 12.807 6.619 1.00 97.44 373 VAL A CA 1
ATOM 2970 C C . VAL A 1 373 ? -20.916 12.639 7.223 1.00 97.44 373 VAL A C 1
ATOM 2972 O O . VAL A 1 373 ? -20.727 12.910 8.409 1.00 97.44 373 VAL A O 1
ATOM 2975 N N . LEU A 1 374 ? -19.953 12.228 6.401 1.00 95.31 374 LEU A N 1
ATOM 2976 C CA . LEU A 1 374 ? -18.529 12.190 6.715 1.00 95.31 374 LEU A CA 1
ATOM 2977 C C . LEU A 1 374 ? -17.798 13.238 5.875 1.00 95.31 374 LEU A C 1
ATOM 2979 O O . LEU A 1 374 ? -17.818 13.156 4.648 1.00 95.31 374 LEU A O 1
ATOM 2983 N N . SER A 1 375 ? -17.127 14.184 6.529 1.00 94.31 375 SER A N 1
ATOM 2984 C CA . SER A 1 375 ? -16.163 15.061 5.854 1.00 94.31 375 SER A CA 1
ATOM 2985 C C . SER A 1 375 ? -14.826 14.339 5.742 1.00 94.31 375 SER A C 1
ATOM 2987 O O . SER A 1 375 ? -14.261 13.909 6.747 1.00 94.31 375 SER A O 1
ATOM 2989 N N . ALA A 1 376 ? -14.334 14.207 4.522 1.00 90.81 376 ALA A N 1
ATOM 2990 C CA . ALA A 1 376 ? -13.039 13.660 4.152 1.00 90.81 376 ALA A CA 1
ATOM 2991 C C . ALA A 1 376 ? -12.353 14.660 3.209 1.00 90.81 376 ALA A C 1
ATOM 2993 O O . ALA A 1 376 ? -11.936 14.315 2.107 1.00 90.81 376 ALA A O 1
ATOM 2994 N N . ASP A 1 377 ? -12.271 15.916 3.653 1.00 86.81 377 ASP A N 1
ATOM 2995 C CA . ASP A 1 377 ? -11.881 17.094 2.859 1.00 86.81 377 ASP A CA 1
ATOM 2996 C C . ASP A 1 377 ? -10.453 17.019 2.284 1.00 86.81 377 ASP A C 1
ATOM 2998 O O . ASP A 1 377 ? -10.056 17.875 1.504 1.00 86.81 377 ASP A O 1
ATOM 3002 N N . ASN A 1 378 ? -9.681 16.007 2.679 1.00 81.81 378 ASN A N 1
ATOM 3003 C CA . ASN A 1 378 ? -8.324 15.691 2.238 1.00 81.81 378 ASN A CA 1
ATOM 3004 C C . ASN A 1 378 ? -8.255 14.454 1.317 1.00 81.81 378 ASN A C 1
ATOM 3006 O O . ASN A 1 378 ? -7.171 13.930 1.060 1.00 81.81 378 ASN A O 1
ATOM 3010 N N . VAL A 1 379 ? -9.399 13.906 0.900 1.00 84.69 379 VAL A N 1
ATOM 3011 C CA . VAL A 1 379 ? -9.486 12.715 0.052 1.00 84.69 379 VAL A CA 1
ATOM 3012 C C . VAL A 1 379 ? -10.041 13.103 -1.312 1.00 84.69 379 VAL A C 1
ATOM 3014 O O . VAL A 1 379 ? -11.197 13.498 -1.449 1.00 84.69 379 VAL A O 1
ATOM 3017 N N . ILE A 1 380 ? -9.198 12.928 -2.326 1.00 83.62 380 ILE A N 1
ATOM 3018 C CA . ILE A 1 380 ? -9.504 13.181 -3.741 1.00 83.62 380 ILE A CA 1
ATOM 3019 C C . ILE A 1 380 ? -10.057 11.928 -4.438 1.00 83.62 380 ILE A C 1
ATOM 3021 O O . ILE A 1 380 ? -10.929 12.015 -5.297 1.00 83.62 380 ILE A O 1
ATOM 3025 N N . ASP A 1 381 ? -9.543 10.750 -4.081 1.00 84.88 381 ASP A N 1
ATOM 3026 C CA . ASP A 1 381 ? -9.854 9.492 -4.761 1.00 84.88 381 ASP A CA 1
ATOM 3027 C C . ASP A 1 381 ? -11.250 8.960 -4.391 1.00 84.88 381 ASP A C 1
ATOM 3029 O O . ASP A 1 381 ? -11.522 8.610 -3.238 1.00 84.88 381 ASP A O 1
ATOM 3033 N N . GLU A 1 382 ? -12.128 8.841 -5.390 1.00 91.06 382 GLU A N 1
ATOM 3034 C CA . GLU A 1 382 ? -13.512 8.384 -5.219 1.00 91.06 382 GLU A CA 1
ATOM 3035 C C . GLU A 1 382 ? -13.591 6.960 -4.644 1.00 91.06 382 GLU A C 1
ATOM 3037 O O . GLU A 1 382 ? -14.473 6.661 -3.836 1.00 91.06 382 GLU A O 1
ATOM 3042 N N . ASN A 1 383 ? -12.656 6.071 -4.995 1.00 90.56 383 ASN A N 1
ATOM 3043 C CA . ASN A 1 383 ? -12.619 4.716 -4.434 1.00 90.56 383 ASN A CA 1
ATOM 3044 C C . ASN A 1 383 ? -12.366 4.750 -2.922 1.00 90.56 383 ASN A C 1
ATOM 3046 O O . ASN A 1 383 ? -12.998 4.014 -2.161 1.00 90.56 383 ASN A O 1
ATOM 3050 N N . THR A 1 384 ? -11.493 5.646 -2.467 1.00 88.81 384 THR A N 1
ATOM 3051 C CA . THR A 1 384 ? -11.245 5.880 -1.044 1.00 88.81 384 THR A CA 1
ATOM 3052 C C . THR A 1 384 ? -12.467 6.487 -0.348 1.00 88.81 384 THR A C 1
ATOM 3054 O O . THR A 1 384 ? -12.779 6.076 0.771 1.00 88.81 384 THR A O 1
ATOM 3057 N N . LEU A 1 385 ? -13.203 7.399 -0.993 1.00 92.94 385 LEU A N 1
ATOM 3058 C CA . LEU A 1 385 ? -14.466 7.924 -0.451 1.00 92.94 385 LEU A CA 1
ATOM 3059 C C . LEU A 1 385 ? -15.525 6.818 -0.311 1.00 92.94 385 LEU A C 1
ATOM 3061 O O . LEU A 1 385 ? -16.147 6.694 0.745 1.00 92.94 385 LEU A O 1
ATOM 3065 N N . ASN A 1 386 ? -15.677 5.965 -1.329 1.00 94.94 386 ASN A N 1
ATOM 3066 C CA . ASN A 1 386 ? -16.549 4.787 -1.280 1.00 94.94 386 ASN A CA 1
ATOM 3067 C C . ASN A 1 386 ? -16.169 3.858 -0.115 1.00 94.94 386 ASN A C 1
ATOM 3069 O O . ASN A 1 386 ? -17.033 3.478 0.673 1.00 94.94 386 ASN A O 1
ATOM 3073 N N . ALA A 1 387 ? -14.876 3.560 0.040 1.00 92.56 387 ALA A N 1
ATOM 3074 C CA . ALA A 1 387 ? -14.344 2.734 1.122 1.00 92.56 387 ALA A CA 1
ATOM 3075 C C . ALA A 1 387 ? -14.632 3.306 2.520 1.00 92.56 387 ALA A C 1
ATOM 3077 O O . ALA A 1 387 ? -14.944 2.547 3.440 1.00 92.56 387 ALA A O 1
ATOM 3078 N N . LYS A 1 388 ? -14.543 4.631 2.692 1.00 93.38 388 LYS A N 1
ATOM 3079 C CA . LYS A 1 388 ? -14.916 5.306 3.945 1.00 93.38 388 LYS A CA 1
ATOM 3080 C C . LYS A 1 388 ? -16.420 5.233 4.208 1.00 93.38 388 LYS A C 1
ATOM 3082 O O . LYS A 1 388 ? -16.832 4.996 5.340 1.00 93.38 388 LYS A O 1
ATOM 3087 N N . GLY A 1 389 ? -17.244 5.395 3.174 1.00 96.06 389 GLY A N 1
ATOM 3088 C CA . GLY A 1 389 ? -18.696 5.278 3.302 1.00 96.06 389 GLY A CA 1
ATOM 3089 C C . GLY A 1 389 ? -19.130 3.855 3.660 1.00 96.06 389 GLY A C 1
ATOM 3090 O O . GLY A 1 389 ? -19.982 3.674 4.527 1.00 96.06 389 GLY A O 1
ATOM 3091 N N . ASP A 1 390 ? -18.489 2.844 3.073 1.00 95.31 390 ASP A N 1
ATOM 3092 C CA . ASP A 1 390 ? -18.721 1.440 3.420 1.00 95.31 390 ASP A CA 1
ATOM 3093 C C . ASP A 1 390 ? -18.282 1.124 4.858 1.00 95.31 390 ASP A C 1
ATOM 3095 O O . ASP A 1 390 ? -19.022 0.450 5.573 1.00 95.31 390 ASP A O 1
ATOM 3099 N N . ALA A 1 391 ? -17.144 1.659 5.320 1.00 91.38 391 ALA A N 1
ATOM 3100 C CA . ALA A 1 391 ? -16.713 1.534 6.717 1.00 91.38 391 ALA A CA 1
ATOM 3101 C C . ALA A 1 391 ? -17.716 2.180 7.691 1.00 91.38 391 ALA A C 1
ATOM 3103 O O . ALA A 1 391 ? -18.087 1.586 8.703 1.00 91.38 391 ALA A O 1
ATOM 3104 N N . MET A 1 392 ? -18.229 3.366 7.351 1.00 93.44 392 MET A N 1
ATOM 3105 C CA . MET A 1 392 ? -19.260 4.044 8.137 1.00 93.44 392 MET A CA 1
ATOM 3106 C C . MET A 1 392 ? -20.558 3.230 8.204 1.00 93.44 392 MET A C 1
ATOM 3108 O O . MET A 1 392 ? -21.121 3.066 9.287 1.00 93.44 392 MET A O 1
ATOM 3112 N N . LEU A 1 393 ? -21.031 2.690 7.077 1.00 94.31 393 LEU A N 1
ATOM 3113 C CA . LEU A 1 393 ? -22.185 1.789 7.075 1.00 94.31 393 LEU A CA 1
ATOM 3114 C C . LEU A 1 393 ? -21.920 0.572 7.955 1.00 94.31 393 LEU A C 1
ATOM 3116 O O . LEU A 1 393 ? -22.759 0.220 8.775 1.00 94.31 393 LEU A O 1
ATOM 3120 N N . TYR A 1 394 ? -20.760 -0.062 7.808 1.00 89.19 394 TYR A N 1
ATOM 3121 C CA . TYR A 1 394 ? -20.398 -1.253 8.568 1.00 89.19 394 TYR A CA 1
ATOM 3122 C C . TYR A 1 394 ? -20.463 -1.007 10.083 1.00 89.19 394 TYR A C 1
ATOM 3124 O O . TYR A 1 394 ? -21.042 -1.819 10.799 1.00 89.19 394 TYR A O 1
ATOM 3132 N N . LYS A 1 395 ? -20.006 0.167 10.533 1.00 88.88 395 LYS A N 1
ATOM 3133 C CA . LYS A 1 395 ? -19.989 0.579 11.941 1.00 88.88 395 LYS A CA 1
ATOM 3134 C C . LYS A 1 395 ? -21.352 0.976 12.520 1.00 88.88 395 LYS A C 1
ATOM 3136 O O . LYS A 1 395 ? -21.575 0.786 13.709 1.00 88.88 395 LYS A O 1
ATOM 3141 N N . TYR A 1 396 ? -22.245 1.566 11.721 1.00 91.69 396 TYR A N 1
ATOM 3142 C CA . TYR A 1 396 ? -23.439 2.256 12.243 1.00 91.69 396 TYR A CA 1
ATOM 3143 C C . TYR A 1 396 ? -24.780 1.754 11.678 1.00 91.69 396 TYR A C 1
ATOM 3145 O O . TYR A 1 396 ? -25.837 2.272 12.057 1.00 91.69 396 TYR A O 1
ATOM 3153 N N . LYS A 1 397 ? -24.791 0.767 10.771 1.00 92.56 397 LYS A N 1
ATOM 3154 C CA . LYS A 1 397 ? -26.038 0.236 10.178 1.00 92.56 397 LYS A CA 1
ATOM 3155 C C . LYS A 1 397 ? -26.869 -0.618 11.136 1.00 92.56 397 LYS A C 1
ATOM 3157 O O . LYS A 1 397 ? -28.069 -0.800 10.910 1.00 92.56 397 LYS A O 1
ATOM 3162 N N . GLU A 1 398 ? -26.248 -1.119 12.199 1.00 89.62 398 GLU A N 1
ATOM 3163 C CA . GLU A 1 398 ? -26.858 -1.958 13.230 1.00 89.62 398 GLU A CA 1
ATOM 3164 C C . GLU A 1 398 ? -26.586 -1.390 14.635 1.00 89.62 398 GLU A C 1
ATOM 3166 O O . GLU A 1 398 ? -25.647 -0.612 14.804 1.00 89.62 398 GLU A O 1
ATOM 3171 N N . PRO A 1 399 ? -27.428 -1.712 15.639 1.00 87.12 399 PRO A N 1
ATOM 3172 C CA . PRO A 1 399 ? -27.178 -1.339 17.029 1.00 87.12 399 PRO A CA 1
ATOM 3173 C C . PRO A 1 399 ? -25.830 -1.864 17.512 1.00 87.12 399 PRO A C 1
ATOM 3175 O O . PRO A 1 399 ? -25.552 -3.058 17.403 1.00 87.12 399 PRO A O 1
ATOM 3178 N N . LEU A 1 400 ? -25.018 -0.979 18.082 1.00 83.12 400 LEU A N 1
ATOM 3179 C CA . LEU A 1 400 ? -23.776 -1.363 18.729 1.00 83.12 400 LEU A CA 1
ATOM 3180 C C . LEU A 1 400 ? -24.118 -1.973 20.083 1.00 83.12 400 LEU A C 1
ATOM 3182 O O . LEU A 1 400 ? -24.666 -1.305 20.957 1.00 83.12 400 LEU A O 1
ATOM 3186 N N . ILE A 1 401 ? -23.806 -3.254 20.253 1.00 83.06 401 ILE A N 1
ATOM 3187 C CA . ILE A 1 401 ? -23.981 -3.935 21.532 1.00 83.06 401 ILE A CA 1
ATOM 3188 C C . ILE A 1 401 ? -22.687 -3.787 22.314 1.00 83.06 401 ILE A C 1
ATOM 3190 O O . ILE A 1 401 ? -21.692 -4.440 22.005 1.00 83.06 401 ILE A O 1
ATOM 3194 N N . LYS A 1 402 ? -22.719 -2.949 23.346 1.00 85.56 402 LYS A N 1
ATOM 3195 C CA . LYS A 1 402 ? -21.668 -2.850 24.350 1.00 85.56 402 LYS A CA 1
ATOM 3196 C C . LYS A 1 402 ? -22.051 -3.712 25.540 1.00 85.56 402 LYS A C 1
ATOM 3198 O O . LYS A 1 402 ? -23.032 -3.451 26.235 1.00 85.56 402 LYS A O 1
ATOM 3203 N N . VAL A 1 403 ? -21.258 -4.743 25.799 1.00 85.94 403 VAL A N 1
ATOM 3204 C CA . VAL A 1 403 ? -21.423 -5.572 26.998 1.00 85.94 403 VAL A CA 1
ATOM 3205 C C . VAL A 1 403 ? -20.360 -5.183 28.010 1.00 85.94 403 VAL A C 1
ATOM 3207 O O . VAL A 1 403 ? -19.182 -5.160 27.673 1.00 85.94 403 VAL A O 1
ATOM 3210 N N . THR A 1 404 ? -20.779 -4.901 29.240 1.00 87.75 404 THR A N 1
ATOM 3211 C CA . THR A 1 404 ? -19.908 -4.672 30.397 1.00 87.75 404 THR A CA 1
ATOM 3212 C C . THR A 1 404 ? -20.256 -5.680 31.477 1.00 87.75 404 THR A C 1
ATOM 3214 O O . THR A 1 404 ? -21.428 -5.893 31.772 1.00 87.75 404 THR A O 1
ATOM 3217 N N . PHE A 1 405 ? -19.270 -6.329 32.080 1.00 86.50 405 PHE A N 1
ATOM 3218 C CA . PHE A 1 405 ? -19.514 -7.356 33.092 1.00 86.50 405 PHE A CA 1
ATOM 3219 C C . PHE A 1 405 ? -18.427 -7.388 34.145 1.00 86.50 405 PHE A C 1
ATOM 3221 O O . PHE A 1 405 ? -17.322 -6.917 33.917 1.00 86.50 405 PHE A O 1
ATOM 3228 N N . GLU A 1 406 ? -18.756 -8.011 35.270 1.00 84.69 406 GLU A N 1
ATOM 3229 C CA . GLU A 1 406 ? -17.817 -8.302 36.346 1.00 84.69 406 GLU A CA 1
ATOM 3230 C C . GLU A 1 406 ? -17.517 -9.795 36.346 1.00 84.69 406 GLU A C 1
ATOM 3232 O O . GLU A 1 406 ? -18.425 -10.635 36.423 1.00 84.69 406 GLU A O 1
ATOM 3237 N N . VAL A 1 407 ? -16.239 -10.144 36.271 1.00 86.25 407 VAL A N 1
ATOM 3238 C CA . VAL A 1 407 ? -15.803 -11.537 36.366 1.00 86.25 407 VAL A CA 1
ATOM 3239 C C . VAL A 1 407 ? -15.859 -12.007 37.823 1.00 86.25 407 VAL A C 1
ATOM 3241 O O . VAL A 1 407 ? -15.435 -11.312 38.742 1.00 86.25 407 VAL A O 1
ATOM 3244 N N . MET A 1 408 ? -16.345 -13.230 38.050 1.00 87.00 408 MET A N 1
ATOM 3245 C CA . MET A 1 408 ? -16.229 -13.887 39.351 1.00 87.00 408 MET A CA 1
ATOM 3246 C C . MET A 1 408 ? -14.758 -14.118 39.719 1.00 87.00 408 MET A C 1
ATOM 3248 O O . MET A 1 408 ? -13.979 -14.664 38.936 1.00 87.00 408 MET A O 1
ATOM 3252 N N . ARG A 1 409 ? -14.402 -13.797 40.964 1.00 83.19 409 ARG A N 1
ATOM 3253 C CA . ARG A 1 409 ? -13.037 -13.926 41.489 1.00 83.19 409 ARG A CA 1
ATOM 3254 C C . ARG A 1 409 ? -12.386 -15.279 41.159 1.00 83.19 409 ARG A C 1
ATOM 3256 O O . ARG A 1 409 ? -12.925 -16.339 41.489 1.00 83.19 409 ARG A O 1
ATOM 3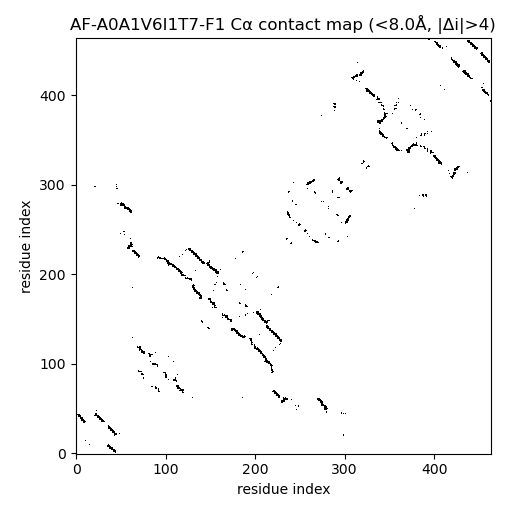263 N N . GLY A 1 410 ? -11.198 -15.222 40.553 1.00 85.44 410 GLY A N 1
ATOM 3264 C CA . GLY A 1 410 ? -10.370 -16.388 40.224 1.00 85.44 410 GLY A CA 1
ATOM 3265 C C . GLY A 1 410 ? -10.911 -17.266 39.090 1.00 85.44 410 GLY A C 1
ATOM 3266 O O . GLY A 1 410 ? -10.507 -18.424 38.986 1.00 85.44 410 GLY A O 1
ATOM 3267 N N . LYS A 1 411 ? -11.865 -16.771 38.287 1.00 91.06 411 LYS A N 1
ATOM 3268 C CA . LYS A 1 411 ? -12.410 -17.509 37.135 1.00 91.06 411 LYS A CA 1
ATOM 3269 C C . LYS A 1 411 ? -11.808 -17.114 35.793 1.00 91.06 411 LYS A C 1
ATOM 3271 O O . LYS A 1 411 ? -11.724 -17.985 34.935 1.00 91.06 411 LYS A O 1
ATOM 3276 N N . VAL A 1 412 ? -11.424 -15.852 35.628 1.00 90.50 412 VAL A N 1
ATOM 3277 C CA . VAL A 1 412 ? -10.715 -15.335 34.450 1.00 90.50 412 VAL A CA 1
ATOM 3278 C C . VAL A 1 412 ? -9.583 -14.455 34.959 1.00 90.50 412 VAL A C 1
ATOM 3280 O O . VAL A 1 412 ? -9.764 -13.737 35.943 1.00 90.50 412 VAL A O 1
ATOM 3283 N N . ASP A 1 413 ? -8.430 -14.567 34.319 1.00 89.25 413 ASP A N 1
ATOM 3284 C CA . ASP A 1 413 ? -7.227 -13.789 34.596 1.00 89.25 413 ASP A CA 1
ATOM 3285 C C . ASP A 1 413 ? -6.961 -12.872 33.396 1.00 89.25 413 ASP A C 1
ATOM 3287 O O . ASP A 1 413 ? -7.181 -13.262 32.248 1.00 89.25 413 ASP A O 1
ATOM 3291 N N . ILE A 1 414 ? -6.515 -11.647 33.661 1.00 86.94 414 ILE A N 1
ATOM 3292 C CA . ILE A 1 414 ? -6.202 -10.652 32.633 1.00 86.94 414 ILE A CA 1
ATOM 3293 C C . ILE A 1 414 ? -5.141 -11.127 31.635 1.00 86.94 414 ILE A C 1
ATOM 3295 O O . ILE A 1 414 ? -5.136 -10.712 30.485 1.00 86.94 414 ILE A O 1
ATOM 3299 N N . THR A 1 415 ? -4.265 -12.038 32.048 1.00 91.50 415 THR A N 1
ATOM 3300 C CA . THR A 1 415 ? -3.222 -12.616 31.192 1.00 91.50 415 THR A CA 1
ATOM 3301 C C . THR A 1 415 ? -3.757 -13.613 30.160 1.00 91.50 415 THR A C 1
ATOM 3303 O O . THR A 1 415 ? -2.994 -14.084 29.319 1.00 91.50 415 THR A O 1
ATOM 3306 N N . GLN A 1 416 ? -5.046 -13.971 30.216 1.00 93.44 416 GLN A N 1
ATOM 3307 C CA . GLN A 1 416 ? -5.656 -14.953 29.311 1.00 93.44 416 GLN A CA 1
ATOM 3308 C C . GLN A 1 416 ? -6.135 -14.364 27.986 1.00 93.44 416 GLN A C 1
ATOM 3310 O O . GLN A 1 416 ? -6.539 -15.132 27.118 1.00 93.44 416 GLN A O 1
ATOM 3315 N N . PHE A 1 417 ? -6.148 -13.041 27.853 1.00 94.75 417 PHE A N 1
ATOM 3316 C CA . PHE A 1 417 ? -6.617 -12.354 26.659 1.00 94.75 417 PHE A CA 1
ATOM 3317 C C . PHE A 1 417 ? -5.857 -11.041 26.463 1.00 94.75 417 PHE A C 1
ATOM 3319 O O . PHE A 1 417 ? -5.169 -10.545 27.353 1.00 94.75 417 PHE A O 1
ATOM 3326 N N . SER A 1 418 ? -5.999 -10.473 25.280 1.00 93.94 418 SER A N 1
ATOM 3327 C CA . SER A 1 418 ? -5.446 -9.199 24.849 1.00 93.94 418 SER A CA 1
ATOM 3328 C C . SER A 1 418 ? -6.506 -8.381 24.112 1.00 93.94 418 SER A C 1
ATOM 3330 O O . SER A 1 418 ? -7.598 -8.854 23.788 1.00 93.94 418 SER A O 1
ATOM 3332 N N . LEU A 1 419 ? -6.204 -7.104 23.867 1.00 91.94 419 LEU A N 1
ATOM 3333 C CA . LEU A 1 419 ? -7.057 -6.263 23.029 1.00 91.94 419 LEU A CA 1
ATOM 3334 C C . LEU A 1 419 ? -7.103 -6.816 21.603 1.00 91.94 419 LEU A C 1
ATOM 3336 O O . LEU A 1 419 ? -6.059 -7.092 21.011 1.00 91.94 419 LEU A O 1
ATOM 3340 N N . GLY A 1 420 ? -8.310 -6.901 21.052 1.00 92.81 420 GLY A N 1
ATOM 3341 C CA . GLY A 1 420 ? -8.575 -7.434 19.723 1.00 92.81 420 GLY A CA 1
ATOM 3342 C C . GLY A 1 420 ? -8.976 -8.909 19.696 1.00 92.81 420 GLY A C 1
ATOM 3343 O O . GLY A 1 420 ? -9.540 -9.326 18.688 1.00 92.81 420 GLY A O 1
ATOM 3344 N N . ASP A 1 421 ? -8.761 -9.671 20.775 1.00 95.94 421 ASP A N 1
ATOM 3345 C CA . ASP A 1 421 ? -9.106 -11.098 20.819 1.00 95.94 421 ASP A CA 1
ATOM 3346 C C . ASP A 1 421 ? -10.608 -11.335 20.644 1.00 95.94 421 ASP A C 1
ATOM 3348 O O . ASP A 1 421 ? -11.447 -10.531 21.074 1.00 95.94 421 ASP A O 1
ATOM 3352 N N . LEU A 1 422 ? -10.945 -12.481 20.055 1.00 95.44 422 LEU A N 1
ATOM 3353 C CA . LEU A 1 422 ? -12.311 -12.966 19.920 1.00 95.44 422 LEU A CA 1
ATOM 3354 C C . LEU A 1 422 ? -12.633 -13.967 21.018 1.00 95.44 422 LEU A C 1
ATOM 3356 O O . LEU A 1 422 ? -11.946 -14.964 21.196 1.00 95.44 422 LEU A O 1
ATOM 3360 N N . ILE A 1 423 ? -13.727 -13.730 21.728 1.00 96.12 423 ILE A N 1
ATOM 3361 C CA . ILE A 1 423 ? -14.184 -14.569 22.833 1.00 96.12 423 ILE A CA 1
ATOM 3362 C C . ILE A 1 423 ? -15.653 -14.922 22.667 1.00 96.12 423 ILE A C 1
ATOM 3364 O O . ILE A 1 423 ? -16.417 -14.210 22.011 1.00 96.12 423 ILE A O 1
ATOM 3368 N N . ARG A 1 424 ? -16.085 -16.017 23.291 1.00 96.62 424 ARG A N 1
ATOM 3369 C CA . ARG A 1 424 ? -17.492 -16.425 23.257 1.00 96.62 424 ARG A CA 1
ATOM 3370 C C . ARG A 1 424 ? -18.229 -15.923 24.491 1.00 96.62 424 ARG A C 1
ATOM 3372 O O . ARG A 1 424 ? -17.835 -16.228 25.616 1.00 96.62 424 ARG A O 1
ATOM 3379 N N . LEU A 1 425 ? -19.337 -15.219 24.285 1.00 95.94 425 LEU A N 1
ATOM 3380 C CA . LEU A 1 425 ? -20.201 -14.705 25.345 1.00 95.94 425 LEU A CA 1
ATOM 3381 C C . LEU A 1 425 ? -21.550 -15.432 25.348 1.00 95.94 425 LEU A C 1
ATOM 3383 O O . LEU A 1 425 ? -22.236 -15.502 24.328 1.00 95.94 425 LEU A O 1
ATOM 3387 N N . ILE A 1 426 ? -21.954 -15.934 26.517 1.00 97.25 426 ILE A N 1
ATOM 3388 C CA . ILE A 1 426 ? -23.204 -16.670 26.727 1.00 97.25 426 ILE A CA 1
ATOM 3389 C C . ILE A 1 426 ? -24.042 -15.990 27.815 1.00 97.25 426 ILE A C 1
ATOM 3391 O O . ILE A 1 426 ? -23.697 -16.000 29.001 1.00 97.25 426 ILE A O 1
ATOM 3395 N N . ILE A 1 427 ? -25.196 -15.445 27.424 1.00 96.62 427 ILE A N 1
ATOM 3396 C CA . ILE A 1 427 ? -26.161 -14.793 28.318 1.00 96.62 427 ILE A CA 1
ATOM 3397 C C . ILE A 1 427 ? -27.563 -15.312 28.000 1.00 96.62 427 ILE A C 1
ATOM 3399 O O . ILE A 1 427 ? -28.178 -14.936 27.006 1.00 96.62 427 ILE A O 1
ATOM 3403 N N . LYS A 1 428 ? -28.091 -16.170 28.879 1.00 96.62 428 LYS A N 1
ATOM 3404 C CA . LYS A 1 428 ? -29.423 -16.790 28.748 1.00 96.62 428 LYS A CA 1
ATOM 3405 C C . LYS A 1 428 ? -30.335 -16.338 29.888 1.00 96.62 428 LYS A C 1
ATOM 3407 O O . LYS A 1 428 ? -30.698 -17.123 30.767 1.00 96.62 428 LYS A O 1
ATOM 3412 N N . LYS A 1 429 ? -30.655 -15.039 29.927 1.00 95.62 429 LYS A N 1
ATOM 3413 C CA . LYS A 1 429 ? -31.417 -14.416 31.022 1.00 95.62 429 LYS A CA 1
ATOM 3414 C C . LYS A 1 429 ? -32.317 -13.281 30.526 1.00 95.62 429 LYS A C 1
ATOM 3416 O O . LYS A 1 429 ? -31.871 -12.367 29.846 1.00 95.62 429 LYS A O 1
ATOM 3421 N N . GLY A 1 430 ? -33.576 -13.287 30.971 1.00 93.44 430 GLY A N 1
ATOM 3422 C CA . GLY A 1 430 ? -34.526 -12.212 30.670 1.00 93.44 430 GLY A CA 1
ATOM 3423 C C . GLY A 1 430 ? -34.920 -12.200 29.193 1.00 93.44 430 GLY A C 1
ATOM 3424 O O . GLY A 1 430 ? -35.316 -13.233 28.662 1.00 93.44 430 GLY A O 1
ATOM 3425 N N . CYS A 1 431 ? -34.828 -11.033 28.554 1.00 93.38 431 CYS A N 1
ATOM 3426 C CA . CYS A 1 431 ? -35.047 -10.866 27.114 1.00 93.38 431 CYS A CA 1
ATOM 3427 C C . CYS A 1 431 ? -33.824 -11.229 26.260 1.00 93.38 431 CYS A C 1
ATOM 3429 O O . CYS A 1 431 ? -33.944 -11.278 25.040 1.00 93.38 431 CYS A O 1
ATOM 3431 N N . TYR A 1 432 ? -32.672 -11.494 26.883 1.00 94.88 432 TYR A N 1
ATOM 3432 C CA . TYR A 1 432 ? -31.432 -11.798 26.182 1.00 94.88 432 TYR A CA 1
ATOM 3433 C C . TYR A 1 432 ? -31.214 -13.310 26.066 1.00 94.88 432 TYR A C 1
ATOM 3435 O O . TYR A 1 432 ? -31.335 -14.059 27.043 1.00 94.88 432 TYR A O 1
ATOM 3443 N N . ASN A 1 433 ? -30.877 -13.741 24.851 1.00 96.12 433 ASN A N 1
ATOM 3444 C CA . ASN A 1 433 ? -30.461 -15.098 24.505 1.00 96.12 433 ASN A CA 1
ATOM 3445 C C . ASN A 1 433 ? -29.229 -15.015 23.594 1.00 96.12 433 ASN A C 1
ATOM 3447 O O . ASN A 1 433 ? -29.309 -15.294 22.400 1.00 96.12 433 ASN A O 1
ATOM 3451 N N . ILE A 1 434 ? -28.123 -14.548 24.171 1.00 95.19 434 ILE A N 1
ATOM 3452 C CA . ILE A 1 434 ? -26.848 -14.337 23.484 1.00 95.19 434 ILE A CA 1
ATOM 3453 C C . ILE A 1 434 ? -26.001 -15.599 23.648 1.00 95.19 434 ILE A C 1
ATOM 3455 O O . ILE A 1 434 ? -25.867 -16.131 24.753 1.00 95.19 434 ILE A O 1
ATOM 3459 N N . ASP A 1 435 ? -25.462 -16.084 22.539 1.00 96.62 435 ASP A N 1
ATOM 3460 C CA . ASP A 1 435 ? -24.500 -17.183 22.459 1.00 96.62 435 ASP A CA 1
ATOM 3461 C C . ASP A 1 435 ? -23.671 -16.938 21.194 1.00 96.62 435 ASP A C 1
ATOM 3463 O O . ASP A 1 435 ? -23.886 -17.567 20.156 1.00 96.62 435 ASP A O 1
ATOM 3467 N N . SER A 1 436 ? -22.825 -15.911 21.267 1.00 94.81 436 SER A N 1
ATOM 3468 C CA . SER A 1 436 ? -22.159 -15.310 20.107 1.00 94.81 436 SER A CA 1
ATOM 3469 C C . SER A 1 436 ? -20.697 -14.994 20.410 1.00 94.81 436 SER A C 1
ATOM 3471 O O . SER A 1 436 ? -20.277 -14.937 21.570 1.00 94.81 436 SER A O 1
ATOM 3473 N N . THR A 1 437 ? -19.927 -14.785 19.348 1.00 94.62 437 THR A N 1
ATOM 3474 C CA . THR A 1 437 ? -18.530 -14.352 19.408 1.00 94.62 437 THR A CA 1
ATOM 3475 C C . THR A 1 437 ? -18.448 -12.831 19.419 1.00 94.62 437 THR A C 1
ATOM 3477 O O . THR A 1 437 ? -19.104 -12.172 18.615 1.00 94.62 437 THR A O 1
ATOM 3480 N N . TYR A 1 438 ? -17.614 -12.287 20.300 1.00 93.62 438 TYR A N 1
ATOM 3481 C CA . TYR A 1 438 ? -17.365 -10.857 20.420 1.00 93.62 438 TYR A CA 1
ATOM 3482 C C . TYR A 1 438 ? -15.872 -10.557 20.477 1.00 93.62 438 TYR A C 1
ATOM 3484 O O . TYR A 1 438 ? -15.097 -11.348 21.012 1.00 93.62 438 TYR A O 1
ATOM 3492 N N . ARG A 1 439 ? -15.497 -9.383 19.975 1.00 92.69 439 ARG A N 1
ATOM 3493 C CA . ARG A 1 439 ? -14.147 -8.829 20.022 1.00 92.69 439 ARG A CA 1
ATOM 3494 C C . ARG A 1 439 ? -13.956 -7.967 21.268 1.00 92.69 439 ARG A C 1
ATOM 3496 O O . ARG A 1 439 ? -14.858 -7.207 21.629 1.00 92.69 439 ARG A O 1
ATOM 3503 N N . ILE A 1 440 ? -12.796 -8.066 21.913 1.00 92.12 440 ILE A N 1
ATOM 3504 C CA . ILE A 1 440 ? -12.428 -7.225 23.062 1.00 92.12 440 ILE A CA 1
ATOM 3505 C C . ILE A 1 440 ? -11.875 -5.885 22.562 1.00 92.12 440 ILE A C 1
ATOM 3507 O O . ILE A 1 440 ? -10.799 -5.845 21.968 1.00 92.12 440 ILE A O 1
ATOM 3511 N N . PHE A 1 441 ? -12.577 -4.783 22.833 1.00 86.56 441 PHE A N 1
ATOM 3512 C CA . PHE A 1 441 ? -12.150 -3.433 22.427 1.00 86.56 441 PHE A CA 1
ATOM 3513 C C . PHE A 1 441 ? -11.477 -2.647 23.545 1.00 86.56 441 PHE A C 1
ATOM 3515 O O . PHE A 1 441 ? -10.594 -1.833 23.289 1.00 86.56 441 PHE A O 1
ATOM 3522 N N . GLU A 1 442 ? -11.904 -2.875 24.780 1.00 88.38 442 GLU A N 1
ATOM 3523 C CA . GLU A 1 442 ? -11.370 -2.198 25.954 1.00 88.38 442 GLU A CA 1
ATOM 3524 C C . GLU A 1 442 ? -11.521 -3.120 27.161 1.00 88.38 442 GLU A C 1
ATOM 3526 O O . GLU A 1 442 ? -12.442 -3.940 27.236 1.00 88.38 442 GLU A O 1
ATOM 3531 N N . TRP A 1 443 ? -10.601 -2.990 28.108 1.00 87.38 443 TRP A N 1
ATOM 3532 C CA . TRP A 1 443 ? -10.723 -3.606 29.413 1.00 87.38 443 TRP A CA 1
ATOM 3533 C C . TRP A 1 443 ? -10.232 -2.654 30.495 1.00 87.38 443 TRP A C 1
ATOM 3535 O O . TRP A 1 443 ? -9.378 -1.800 30.262 1.00 87.38 443 TRP A O 1
ATOM 3545 N N . THR A 1 444 ? -10.784 -2.806 31.690 1.00 85.19 444 THR A N 1
ATOM 3546 C CA . THR A 1 444 ? -10.429 -2.026 32.872 1.00 85.19 444 THR A CA 1
ATOM 3547 C C . THR A 1 444 ? -10.271 -2.976 34.044 1.00 85.19 444 THR A C 1
ATOM 3549 O O . THR A 1 444 ? -11.109 -3.858 34.245 1.00 85.19 444 THR A O 1
ATOM 3552 N N . VAL A 1 445 ? -9.201 -2.801 34.815 1.00 83.38 445 VAL A N 1
ATOM 3553 C CA . VAL A 1 445 ? -9.017 -3.478 36.100 1.00 83.38 445 VAL A CA 1
ATOM 3554 C C . VAL A 1 445 ? -9.133 -2.436 37.195 1.00 83.38 445 VAL A C 1
ATOM 3556 O O . VAL A 1 445 ? -8.304 -1.535 37.292 1.00 83.38 445 VAL A O 1
ATOM 3559 N N . ASP A 1 446 ? -10.161 -2.587 38.019 1.00 83.12 446 ASP A N 1
ATOM 3560 C CA . ASP A 1 446 ? -10.334 -1.811 39.237 1.00 83.12 446 ASP A CA 1
ATOM 3561 C C . ASP A 1 446 ? -9.850 -2.635 40.434 1.00 83.12 446 ASP A C 1
ATOM 3563 O O . ASP A 1 446 ? -10.085 -3.842 40.505 1.00 83.12 446 ASP A O 1
ATOM 3567 N N . HIS A 1 447 ? -9.209 -1.986 41.407 1.00 77.94 447 HIS A N 1
ATOM 3568 C CA . HIS A 1 447 ? -8.869 -2.611 42.685 1.00 77.94 447 HIS A CA 1
ATOM 3569 C C . HIS A 1 447 ? -9.806 -2.095 43.779 1.00 77.94 447 HIS A C 1
ATOM 3571 O O . HIS A 1 447 ? -9.866 -0.892 44.042 1.00 77.94 447 HIS A O 1
ATOM 3577 N N . GLU A 1 448 ? -10.534 -2.994 44.437 1.00 78.12 448 GLU A N 1
ATOM 3578 C CA . GLU A 1 448 ? -11.373 -2.638 45.583 1.00 78.12 448 GLU A CA 1
ATOM 3579 C C . GLU A 1 448 ? -10.541 -2.470 46.873 1.00 78.12 448 GLU A C 1
ATOM 3581 O O . GLU A 1 448 ? -9.367 -2.833 46.946 1.00 78.12 448 GLU A O 1
ATOM 3586 N N . ASN A 1 449 ? -11.160 -1.933 47.934 1.00 81.88 449 ASN A N 1
ATOM 3587 C CA . ASN A 1 449 ? -10.505 -1.647 49.224 1.00 81.88 449 ASN A CA 1
ATOM 3588 C C . ASN A 1 449 ? -9.887 -2.879 49.912 1.00 81.88 449 ASN A C 1
ATOM 3590 O O . ASN A 1 449 ? -9.062 -2.735 50.815 1.00 81.88 449 ASN A O 1
ATOM 3594 N N . ASP A 1 450 ? -10.307 -4.086 49.537 1.00 80.38 450 ASP A N 1
ATOM 3595 C CA . ASP A 1 450 ? -9.747 -5.350 50.019 1.00 80.38 450 ASP A CA 1
ATOM 3596 C C . ASP A 1 450 ? -8.661 -5.918 49.084 1.00 80.38 450 ASP A C 1
ATOM 3598 O O . ASP A 1 450 ? -8.253 -7.075 49.232 1.00 80.38 450 ASP A O 1
ATOM 3602 N N . ASN A 1 451 ? -8.176 -5.095 48.148 1.00 70.38 451 ASN A N 1
ATOM 3603 C CA . ASN A 1 451 ? -7.203 -5.435 47.117 1.00 70.38 451 ASN A CA 1
ATOM 3604 C C . ASN A 1 451 ? -7.696 -6.536 46.160 1.00 70.38 451 ASN A C 1
ATOM 3606 O O . ASN A 1 451 ? -6.885 -7.276 45.597 1.00 70.38 451 ASN A O 1
ATOM 3610 N N . THR A 1 452 ? -9.015 -6.693 46.004 1.00 71.56 452 THR A N 1
ATOM 3611 C CA . THR A 1 452 ? -9.583 -7.564 44.972 1.00 71.56 452 THR A CA 1
ATOM 3612 C C . THR A 1 452 ? -9.655 -6.850 43.632 1.00 71.56 452 THR A C 1
ATOM 3614 O O . THR A 1 452 ? -10.004 -5.677 43.552 1.00 71.56 452 THR A O 1
ATOM 3617 N N . GLU A 1 453 ? -9.290 -7.576 42.579 1.00 75.88 453 GLU A N 1
ATOM 3618 C CA . GLU A 1 453 ? -9.391 -7.113 41.200 1.00 75.88 453 GLU A CA 1
ATOM 3619 C C . GLU A 1 453 ? -10.805 -7.327 40.678 1.00 75.88 453 GLU A C 1
ATOM 3621 O O . GLU A 1 453 ? -11.370 -8.425 40.758 1.00 75.88 453 GLU A O 1
ATOM 3626 N N . LYS A 1 454 ? -11.349 -6.270 40.100 1.00 78.75 454 LYS A N 1
ATOM 3627 C CA . LYS A 1 454 ? -12.598 -6.250 39.370 1.00 78.75 454 LYS A CA 1
ATOM 3628 C C . LYS A 1 454 ? -12.267 -5.954 37.915 1.00 78.75 454 LYS A C 1
ATOM 3630 O O . LYS A 1 454 ? -11.875 -4.846 37.566 1.00 78.75 454 LYS A O 1
ATOM 3635 N N . LEU A 1 455 ? -12.416 -6.970 37.074 1.00 83.12 455 LEU A N 1
ATOM 3636 C CA . LEU A 1 455 ? -12.195 -6.860 35.638 1.00 83.12 455 LEU A CA 1
ATOM 3637 C C . LEU A 1 455 ? -13.506 -6.505 34.934 1.00 83.12 455 LEU A C 1
ATOM 3639 O O . LEU A 1 455 ? -14.494 -7.230 35.085 1.00 83.12 455 LEU A O 1
ATOM 3643 N N . SER A 1 456 ? -13.471 -5.440 34.138 1.00 83.00 456 SER A N 1
ATOM 3644 C CA . SER A 1 456 ? -14.535 -5.016 33.229 1.00 83.00 456 SER A CA 1
ATOM 3645 C C . SER A 1 456 ? -14.033 -5.094 31.792 1.00 83.00 456 SER A C 1
ATOM 3647 O O . SER A 1 456 ? -12.988 -4.532 31.490 1.00 83.00 456 SER A O 1
ATOM 3649 N N . LEU A 1 457 ? -14.759 -5.768 30.898 1.00 83.62 457 LEU A N 1
ATOM 3650 C CA . LEU A 1 457 ? -14.465 -5.773 29.459 1.00 83.62 457 LEU A CA 1
ATOM 3651 C C . LEU A 1 457 ? -15.550 -5.008 28.705 1.00 83.62 457 LEU A C 1
ATOM 3653 O O . LEU A 1 457 ? -16.709 -5.006 29.122 1.00 83.62 457 LEU A O 1
ATOM 3657 N N . ILE A 1 458 ? -15.173 -4.393 27.591 1.00 85.12 458 ILE A N 1
ATOM 3658 C CA . ILE A 1 458 ? -16.075 -3.821 26.598 1.00 85.12 458 ILE A CA 1
ATOM 3659 C C . ILE A 1 458 ? -15.921 -4.636 25.329 1.00 85.12 458 ILE A C 1
ATOM 3661 O O . ILE A 1 458 ? -14.855 -4.685 24.708 1.00 85.12 458 ILE A O 1
ATOM 3665 N N . LEU A 1 459 ? -17.018 -5.289 24.977 1.00 88.19 459 LEU A N 1
ATOM 3666 C CA . LEU A 1 459 ? -17.106 -6.182 23.839 1.00 88.19 459 LEU A CA 1
ATOM 3667 C C . LEU A 1 459 ? -17.959 -5.562 22.736 1.00 88.19 459 LEU A C 1
ATOM 3669 O O . LEU A 1 459 ? -18.902 -4.833 23.041 1.00 88.19 459 LEU A O 1
ATOM 3673 N N . GLY A 1 460 ? -17.667 -5.908 21.487 1.00 83.31 460 GLY A N 1
ATOM 3674 C CA . GLY A 1 460 ? -18.517 -5.615 20.332 1.00 83.31 460 GLY A CA 1
ATOM 3675 C C . GLY A 1 460 ? -18.483 -6.770 19.335 1.00 83.31 460 GLY A C 1
ATOM 3676 O O . GLY A 1 460 ? -17.570 -7.596 19.365 1.00 83.31 460 GLY A O 1
ATOM 3677 N N . GLU A 1 461 ? -19.518 -6.902 18.510 1.00 81.19 461 GLU A N 1
ATOM 3678 C CA . GLU A 1 461 ? -19.559 -7.963 17.498 1.00 81.19 461 GLU A CA 1
ATOM 3679 C C . GLU A 1 461 ? -18.435 -7.767 16.472 1.00 81.19 461 GLU A C 1
ATOM 3681 O O . GLU A 1 461 ? -17.981 -6.642 16.251 1.00 81.19 461 GLU A O 1
ATOM 3686 N N . LEU A 1 462 ? -17.961 -8.866 15.865 1.00 66.06 462 LEU A N 1
ATOM 3687 C CA . LEU A 1 462 ? -16.939 -8.821 14.817 1.00 66.06 462 LEU A CA 1
ATOM 3688 C C . LEU A 1 462 ? -17.542 -8.183 13.554 1.00 66.06 462 LEU A C 1
ATOM 3690 O O . LEU A 1 462 ? -18.030 -8.852 12.646 1.00 66.06 462 LEU A O 1
ATOM 3694 N N . GLY A 1 463 ? -17.526 -6.858 13.570 1.00 55.16 463 GLY A N 1
ATOM 3695 C CA . GLY A 1 463 ? -18.011 -5.932 12.563 1.00 55.16 463 GLY A CA 1
ATOM 3696 C C . GLY A 1 463 ? -17.118 -4.692 12.482 1.00 55.16 463 GLY A C 1
ATOM 3697 O O . GLY A 1 463 ? -17.582 -3.647 12.041 1.00 5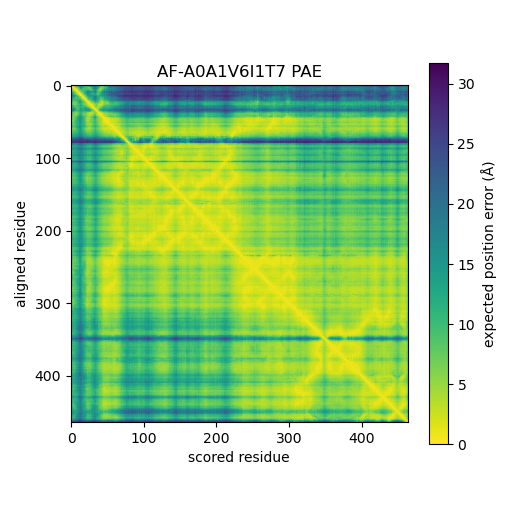5.16 463 GLY A O 1
ATOM 3698 N N . ILE A 1 464 ? -15.878 -4.773 12.982 1.00 47.50 464 ILE A N 1
ATOM 3699 C CA . ILE A 1 464 ? -14.917 -3.666 13.098 1.00 47.50 464 ILE A CA 1
ATOM 3700 C C . ILE A 1 464 ? -13.509 -4.213 12.904 1.00 47.50 464 ILE A C 1
ATOM 3702 O O . ILE A 1 464 ? -13.156 -5.186 13.624 1.00 47.50 464 ILE A O 1
#